Protein AF-A0A4P7UBD2-F1 (afdb_monomer_lite)

Foldseek 3Di:
DPAEDEDEPVDAAAEWEADDDDPDQDTAEQAAPYEYHYEFQHEYAWADDDPHFHEYEFLYEYEFAYDLVGFYEYYHQLDPPGTHNPVVPPNDPQAACRHAAYEFEANGEYEGHLYEFERHCENYEYDLNGEYEHAHEQARYVARYEYQFAYHQAQYHQVDLQFAPPQGDGHHYAHFRYDYFPYNNRDFDDQDPFDDADDAFPPLDAFQEEEEAAEAAPDPPAQDPVPDGGDAPHQCGHRYDLSVLLQVLLVVLLCVLVVPGGYDYGYQRFHSHHDCRVPVVAHPVNLSVRLSSLQNNVLNNLVVSCVSHVNHAYEYEYAQSNLQSVQLNQVVDDLVSLVRYLAYERELYLLAAAQALAQEAQFQVHGDDPLQNRAHFSCVVNVHPRRDHRDPSHRPRYYYYAHRLCCGGRNDGRRHVVRSPDHDSNRSSSSSSSNSVSSSVSGD

pLDDT: mean 90.24, std 11.8, range [39.91, 98.94]

Secondary structure (DSSP, 8-state):
--S-EEE-TTS--EEE---TT-SS--SEEE-TT-EEEE-TT-EEEE-EETTEE-EEEESSEEEEE-BTTB-EEEEETT-TTSSS--STT---PPPTTSB-EEEE-TT-EEEEEEEEEESBSEEEEE-TT-EEEEEEEEES-SEEEEESS-EE-TTEE-SSTT-BTTTSSBS-EESTTEE-PSPTT--PPPPPPPPPPPPPPS--S--SEEEEEEPPTTPSS-SPSTT-PPP--STTTT--HHHHHHHHHHHHHHHHH-TT--EEEEE-----PPPTTTSTTS-HHHHHHHHHHHHHHHHHHHHHHHHH-TT-EEEEEEETHHHHHHHHHHHTS-HHHHHTEEEEEEET-TTPPSS-SSEEEEETTEE--TTTSSSPPHHHHTT-TT--PPPHHHHTTEEEE--TTBTTTS--TT-BGGGTS---HHHHHHHHHHHHHHHHHH--

InterPro domains:
  IPR000675 Cutinase/acetylxylan esterase [PF01083] (286-434)
  IPR000675 Cutinase/acetylxylan esterase [SM01110] (204-443)
  IPR029058 Alpha/Beta hydrolase fold [G3DSA:3.40.50.1820] (205-439)
  IPR029058 Alpha/Beta hydrolase fold [SSF53474] (199-425)

Structure (mmCIF, N/CA/C/O backbone):
data_AF-A0A4P7UBD2-F1
#
_entry.id   AF-A0A4P7UBD2-F1
#
loop_
_atom_site.group_PDB
_atom_site.id
_atom_site.type_symbol
_atom_site.label_atom_id
_atom_site.label_alt_id
_atom_site.label_comp_id
_atom_site.label_asym_id
_atom_site.label_entity_id
_atom_site.label_seq_id
_atom_site.pdbx_PDB_ins_code
_atom_site.Cartn_x
_atom_site.Cartn_y
_atom_site.Cartn_z
_atom_site.occupancy
_atom_site.B_iso_or_equiv
_atom_site.auth_seq_id
_atom_site.auth_comp_id
_atom_site.auth_asym_id
_atom_site.auth_atom_id
_atom_site.pdbx_PDB_model_num
ATOM 1 N N . MET A 1 1 ? 13.430 11.621 -31.532 1.00 70.88 1 MET A N 1
ATOM 2 C CA . MET A 1 1 ? 12.500 11.214 -32.616 1.00 70.88 1 MET A CA 1
ATOM 3 C C . MET A 1 1 ? 11.562 12.374 -32.947 1.00 70.88 1 MET A C 1
ATOM 5 O O . MET A 1 1 ? 11.381 13.217 -32.081 1.00 70.88 1 MET A O 1
ATOM 9 N N . VAL A 1 2 ? 10.990 12.459 -34.157 1.00 77.62 2 VAL A N 1
ATOM 10 C CA . VAL A 1 2 ? 10.007 13.515 -34.535 1.00 77.62 2 VAL A CA 1
ATOM 11 C C . VAL A 1 2 ? 8.617 12.968 -34.880 1.00 77.62 2 VAL A C 1
ATOM 13 O O . VAL A 1 2 ? 7.686 13.747 -35.079 1.00 77.62 2 VAL A O 1
ATOM 16 N N . GLU A 1 3 ? 8.468 11.646 -34.907 1.00 85.31 3 GLU A N 1
ATOM 17 C CA . GLU A 1 3 ? 7.249 10.896 -35.218 1.00 85.31 3 GLU A CA 1
ATOM 18 C C . GLU A 1 3 ? 7.234 9.572 -34.436 1.00 85.31 3 GLU A C 1
ATOM 20 O O . GLU A 1 3 ? 8.195 9.271 -33.722 1.00 85.31 3 GLU A O 1
ATOM 25 N N . ASP A 1 4 ? 6.147 8.809 -34.553 1.00 88.88 4 ASP A N 1
ATOM 26 C CA . ASP A 1 4 ? 6.016 7.494 -33.922 1.00 88.88 4 ASP A CA 1
ATOM 27 C C . ASP A 1 4 ? 6.866 6.456 -34.648 1.00 88.88 4 ASP A C 1
ATOM 29 O O . ASP A 1 4 ? 6.768 6.320 -35.868 1.00 88.88 4 ASP A O 1
ATOM 33 N N . TRP A 1 5 ? 7.678 5.697 -33.912 1.00 89.62 5 TRP A N 1
ATOM 34 C CA . TRP A 1 5 ? 8.510 4.639 -34.486 1.00 89.62 5 TRP A CA 1
ATOM 35 C C . TRP A 1 5 ? 8.072 3.263 -33.994 1.00 89.62 5 TRP A C 1
ATOM 37 O O . TRP A 1 5 ? 7.722 3.074 -32.829 1.00 89.62 5 TRP A O 1
ATOM 47 N N . ARG A 1 6 ? 8.159 2.277 -34.887 1.00 89.06 6 ARG A N 1
ATOM 48 C CA . ARG A 1 6 ? 8.101 0.855 -34.553 1.00 89.06 6 ARG A CA 1
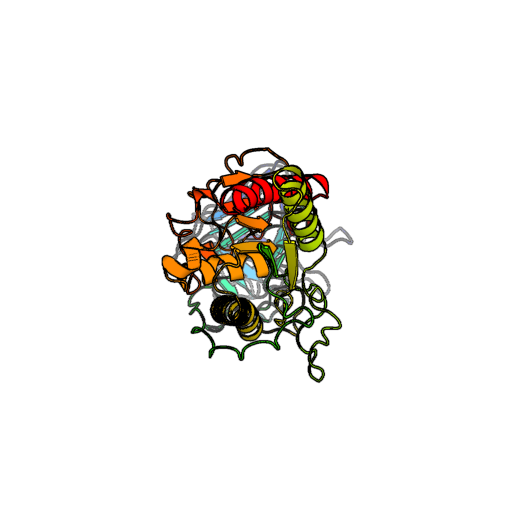ATOM 49 C C . ARG A 1 6 ? 9.366 0.184 -35.066 1.00 89.06 6 ARG A C 1
ATOM 51 O O . ARG A 1 6 ? 9.709 0.347 -36.233 1.00 89.06 6 ARG A O 1
ATOM 58 N N . ILE A 1 7 ? 10.033 -0.562 -34.199 1.00 86.06 7 ILE A N 1
ATOM 59 C CA . ILE A 1 7 ? 11.211 -1.355 -34.523 1.00 86.06 7 ILE A CA 1
ATOM 60 C C . ILE A 1 7 ? 10.803 -2.825 -34.473 1.00 86.06 7 ILE A C 1
ATOM 62 O O . ILE A 1 7 ? 10.396 -3.325 -33.425 1.00 86.06 7 ILE A O 1
ATOM 66 N N . SER A 1 8 ? 10.893 -3.491 -35.619 1.00 81.81 8 SER A N 1
ATOM 67 C CA . SER A 1 8 ? 10.555 -4.903 -35.801 1.00 81.81 8 SER A CA 1
ATOM 68 C C . SER A 1 8 ? 11.815 -5.758 -35.929 1.00 81.81 8 SER A C 1
ATOM 70 O O . SER A 1 8 ? 12.790 -5.331 -36.545 1.00 81.81 8 SER A O 1
ATOM 72 N N . ALA A 1 9 ? 11.782 -6.988 -35.410 1.00 66.75 9 ALA A N 1
ATOM 73 C CA . ALA A 1 9 ? 12.929 -7.905 -35.405 1.00 66.75 9 ALA A CA 1
ATOM 74 C C . ALA A 1 9 ? 13.314 -8.496 -36.778 1.00 66.75 9 ALA A C 1
ATOM 76 O O . ALA A 1 9 ? 14.280 -9.247 -36.869 1.00 66.75 9 ALA A O 1
ATOM 77 N N . GLU A 1 10 ? 12.623 -8.133 -37.865 1.00 62.06 10 GLU A N 1
ATOM 78 C CA . GLU A 1 10 ? 13.028 -8.490 -39.238 1.00 62.06 10 GLU A CA 1
ATOM 79 C C . GLU A 1 10 ? 14.275 -7.713 -39.737 1.00 62.06 10 GLU A C 1
ATOM 81 O O . GLU A 1 10 ? 14.634 -7.797 -40.910 1.00 62.06 10 GLU A O 1
ATOM 86 N N . GLY A 1 11 ? 14.962 -6.966 -38.860 1.00 51.97 11 GLY A N 1
ATOM 87 C CA . GLY A 1 11 ? 16.181 -6.200 -39.150 1.00 51.97 11 GLY A CA 1
ATOM 88 C C . GLY A 1 11 ? 17.302 -6.403 -38.111 1.00 51.97 11 GLY A C 1
ATOM 89 O O . GLY A 1 11 ? 17.063 -6.986 -37.054 1.00 51.97 11 GLY A O 1
ATOM 90 N N . PRO A 1 12 ? 18.543 -5.954 -38.404 1.00 55.16 12 PRO A N 1
ATOM 91 C CA . PRO A 1 12 ? 19.704 -6.149 -37.529 1.00 55.16 12 PRO A CA 1
ATOM 92 C C . PRO A 1 12 ? 19.535 -5.450 -36.171 1.00 55.16 12 PRO A C 1
ATOM 94 O O . PRO A 1 12 ? 18.762 -4.506 -36.040 1.00 55.16 12 PRO A O 1
ATOM 97 N N . THR A 1 13 ? 20.308 -5.884 -35.167 1.00 63.28 13 THR A N 1
ATOM 98 C CA . THR A 1 13 ? 20.490 -5.174 -33.887 1.00 63.28 13 THR A CA 1
ATOM 99 C C . THR A 1 13 ? 20.685 -3.673 -34.109 1.00 63.28 13 THR A C 1
ATOM 101 O O . THR A 1 13 ? 21.513 -3.276 -34.931 1.00 63.28 13 THR A O 1
ATOM 104 N N . TYR A 1 14 ? 19.953 -2.839 -33.364 1.00 66.50 14 TYR A N 1
ATOM 105 C CA . TYR A 1 14 ? 20.025 -1.388 -33.516 1.00 66.50 14 TYR A CA 1
ATOM 106 C C . TYR A 1 14 ? 20.988 -0.787 -32.496 1.00 66.50 14 TYR A C 1
ATOM 108 O O . TYR A 1 14 ? 20.874 -0.993 -31.285 1.00 66.50 14 TYR A O 1
ATOM 116 N N . THR A 1 15 ? 21.921 0.011 -33.003 1.00 59.38 15 THR A N 1
ATOM 117 C CA . THR A 1 15 ? 22.883 0.752 -32.190 1.00 59.38 15 THR A CA 1
ATOM 118 C C . THR A 1 15 ? 22.393 2.174 -31.973 1.00 59.38 15 THR A C 1
ATOM 120 O O . THR A 1 15 ? 22.182 2.920 -32.929 1.00 59.38 15 THR A O 1
ATOM 123 N N . VAL A 1 16 ? 22.264 2.572 -30.712 1.00 62.22 16 VAL A N 1
ATOM 124 C CA . VAL A 1 16 ? 21.979 3.941 -30.289 1.00 62.22 16 VAL A CA 1
ATOM 125 C C . VAL A 1 16 ? 23.289 4.584 -29.827 1.00 62.22 16 VAL A C 1
ATOM 127 O O . VAL A 1 16 ? 23.832 4.271 -28.765 1.00 62.22 16 VAL A O 1
ATOM 130 N N . GLY A 1 17 ? 23.828 5.473 -30.660 1.00 57.41 17 GLY A N 1
ATOM 131 C CA . GLY A 1 17 ? 25.033 6.250 -30.364 1.00 57.41 17 GLY A CA 1
ATOM 132 C C . GLY A 1 17 ? 24.727 7.653 -29.834 1.00 57.41 17 GLY A C 1
ATOM 133 O O . GLY A 1 17 ? 23.617 8.155 -29.983 1.00 57.41 17 GLY A O 1
ATOM 134 N N . ILE A 1 18 ? 25.744 8.301 -29.262 1.00 53.38 18 ILE A N 1
ATOM 135 C CA . ILE A 1 18 ? 25.716 9.730 -28.918 1.00 53.38 18 ILE A CA 1
ATOM 136 C C . ILE A 1 18 ? 26.025 10.517 -30.194 1.00 53.38 18 ILE A C 1
ATOM 138 O O . ILE A 1 18 ? 27.118 10.383 -30.748 1.00 53.38 18 ILE A O 1
ATOM 142 N N . THR A 1 19 ? 25.099 11.352 -30.668 1.00 46.59 19 THR A N 1
ATOM 143 C CA . THR A 1 19 ? 25.406 12.318 -31.731 1.00 46.59 19 THR A CA 1
ATOM 144 C C . THR A 1 19 ? 26.042 13.547 -31.095 1.00 46.59 19 THR A C 1
ATOM 146 O O . THR A 1 19 ? 25.387 14.305 -30.387 1.00 46.59 19 THR A O 1
ATOM 149 N N . THR A 1 20 ? 27.342 13.739 -31.299 1.00 43.19 20 THR A N 1
ATOM 150 C CA . THR A 1 20 ? 28.089 14.855 -30.711 1.00 43.19 20 THR A CA 1
ATOM 151 C C . THR A 1 20 ? 27.650 16.200 -31.297 1.00 43.19 20 THR A C 1
ATOM 153 O O . THR A 1 20 ? 28.025 16.510 -32.428 1.00 43.19 20 THR A O 1
ATOM 156 N N . SER A 1 21 ? 26.946 17.025 -30.515 1.00 41.38 21 SER A N 1
ATOM 157 C CA . SER A 1 21 ? 27.066 18.499 -30.592 1.00 41.38 21 SER A CA 1
ATOM 158 C C . SER A 1 21 ? 26.445 19.295 -29.427 1.00 41.38 21 SER A C 1
ATOM 160 O O . SER A 1 21 ? 26.642 20.508 -29.390 1.00 41.38 21 SER A O 1
ATOM 162 N N . GLY A 1 22 ? 25.765 18.679 -28.452 1.00 39.91 22 GLY A N 1
ATOM 163 C CA . GLY A 1 22 ? 25.200 19.378 -27.289 1.00 39.91 22 GLY A CA 1
ATOM 164 C C . GLY A 1 22 ? 25.892 19.020 -25.972 1.00 39.91 22 GLY A C 1
ATOM 165 O O . GLY A 1 22 ? 26.192 17.862 -25.712 1.00 39.91 22 GLY A O 1
ATOM 166 N N . SER A 1 23 ? 26.134 20.000 -25.101 1.00 42.34 23 SER A N 1
ATOM 167 C CA . SER A 1 23 ? 26.659 19.813 -23.736 1.00 42.34 23 SER A CA 1
ATOM 168 C C . SER A 1 23 ? 25.603 19.300 -22.732 1.00 42.34 23 SER A C 1
ATOM 170 O O . SER A 1 23 ? 25.671 19.617 -21.547 1.00 42.34 23 SER A O 1
ATOM 172 N N . GLY A 1 24 ? 24.627 18.519 -23.206 1.00 44.78 24 GLY A N 1
ATOM 173 C CA . GLY A 1 24 ? 23.628 17.778 -22.428 1.00 44.78 24 GLY A CA 1
ATOM 174 C C . GLY A 1 24 ? 23.606 16.317 -22.896 1.00 44.78 24 GLY A C 1
ATOM 175 O O . GLY A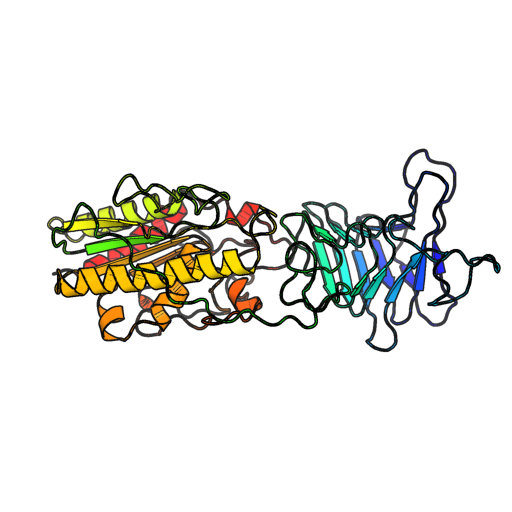 1 24 ? 24.003 16.031 -24.018 1.00 44.78 24 GLY A O 1
ATOM 176 N N . GLY A 1 25 ? 23.253 15.368 -22.030 1.00 51.00 25 GLY A N 1
ATOM 177 C CA . GLY A 1 25 ? 23.281 13.922 -22.309 1.00 51.00 25 GLY A CA 1
ATOM 178 C C . GLY A 1 25 ? 22.373 13.456 -23.454 1.00 51.00 25 GLY A C 1
ATOM 179 O O . GLY A 1 25 ? 21.286 12.955 -23.197 1.00 51.00 25 GLY A O 1
ATOM 180 N N . ASP A 1 26 ? 22.814 13.587 -24.705 1.00 57.88 26 ASP A N 1
ATOM 181 C CA . ASP A 1 26 ? 21.996 13.257 -25.878 1.00 57.88 26 ASP A CA 1
ATOM 182 C C . ASP A 1 26 ? 22.148 11.778 -26.295 1.00 57.88 26 ASP A C 1
ATOM 184 O O . ASP A 1 26 ? 23.053 11.401 -27.046 1.00 57.88 26 ASP A O 1
ATOM 188 N N . GLY A 1 27 ? 21.243 10.936 -25.778 1.00 71.56 27 GLY A N 1
ATOM 189 C CA . GLY A 1 27 ? 20.924 9.594 -26.286 1.00 71.56 27 GLY A CA 1
ATOM 190 C C . GLY A 1 27 ? 19.666 9.578 -27.178 1.00 71.56 27 GLY A C 1
ATOM 191 O O . GLY A 1 27 ? 19.399 10.527 -27.914 1.00 71.56 27 GLY A O 1
ATOM 192 N N . LEU A 1 28 ? 18.863 8.507 -27.137 1.00 85.94 28 LEU A N 1
ATOM 193 C CA . LEU A 1 28 ? 17.586 8.431 -27.872 1.00 85.94 28 LEU A CA 1
ATOM 194 C C . LEU A 1 28 ? 16.469 9.082 -27.045 1.00 85.94 28 LEU A C 1
ATOM 196 O O . LEU A 1 28 ? 16.347 8.807 -25.858 1.00 85.94 28 LEU A O 1
ATOM 200 N N . SER A 1 29 ? 15.632 9.917 -27.665 1.00 89.56 29 SER A N 1
ATOM 201 C CA . SER A 1 29 ? 14.477 10.537 -26.999 1.00 89.56 29 SER A CA 1
ATOM 202 C C . SER A 1 29 ? 13.160 10.217 -27.707 1.00 89.56 29 SER A C 1
ATOM 204 O O . SER A 1 29 ? 13.071 10.346 -28.940 1.00 89.56 29 SER A O 1
ATOM 206 N N . VAL A 1 30 ? 12.153 9.844 -26.910 1.00 93.44 30 VAL A N 1
ATOM 207 C CA . VAL A 1 30 ? 10.734 9.709 -27.266 1.00 93.44 30 VAL A CA 1
ATOM 208 C C . VAL A 1 30 ? 10.003 10.943 -26.721 1.00 93.44 30 VAL A C 1
ATOM 210 O O . VAL A 1 30 ? 9.690 10.976 -25.530 1.00 93.44 30 VAL A O 1
ATOM 213 N N . PRO A 1 31 ? 9.750 11.980 -27.542 1.00 93.44 31 PRO A N 1
ATOM 214 C CA . PRO A 1 31 ? 9.119 13.207 -27.065 1.00 93.44 31 PRO A CA 1
ATOM 215 C C . PRO A 1 31 ? 7.667 12.998 -26.633 1.00 93.44 31 PRO A C 1
ATOM 217 O O . PRO A 1 31 ? 7.018 12.031 -27.033 1.00 93.44 31 PRO A O 1
ATOM 220 N N . SER A 1 32 ? 7.131 13.964 -25.885 1.00 94.44 32 SER A N 1
ATOM 221 C CA . SER A 1 32 ? 5.714 13.977 -25.512 1.00 94.44 32 SER A CA 1
ATOM 222 C C . SER A 1 32 ? 4.801 13.896 -26.743 1.00 94.44 32 SER A C 1
ATOM 224 O O . SER A 1 32 ? 5.085 14.480 -27.793 1.00 94.44 32 SER A O 1
ATOM 226 N N . GLY A 1 33 ? 3.719 13.123 -26.624 1.00 94.12 33 GLY A N 1
ATOM 227 C CA . GLY A 1 33 ? 2.786 12.844 -27.718 1.00 94.12 33 GLY A CA 1
ATOM 228 C C . GLY A 1 33 ? 3.316 11.892 -28.797 1.00 94.12 33 GLY A C 1
ATOM 229 O O . GLY A 1 33 ? 2.634 11.702 -29.802 1.00 94.12 33 GLY A O 1
ATOM 230 N N . ARG A 1 34 ? 4.511 11.307 -28.619 1.00 96.56 34 ARG A N 1
ATOM 231 C CA . ARG A 1 34 ? 5.091 10.296 -29.517 1.00 96.56 34 ARG A CA 1
ATOM 232 C C . ARG A 1 34 ? 5.210 8.937 -28.846 1.00 96.56 34 ARG A C 1
ATOM 234 O O . ARG A 1 34 ? 5.222 8.834 -27.621 1.00 96.56 34 ARG A O 1
ATOM 241 N N . SER A 1 35 ? 5.346 7.900 -29.665 1.00 96.12 35 SER A N 1
ATOM 242 C CA . SER A 1 35 ? 5.538 6.525 -29.222 1.00 96.12 35 SER A CA 1
ATOM 243 C C . SER A 1 35 ? 6.715 5.827 -29.906 1.00 96.12 35 SER A C 1
ATOM 245 O O . SER A 1 35 ? 6.984 6.028 -31.091 1.00 96.12 35 SER A O 1
ATOM 247 N N . LEU A 1 36 ? 7.412 4.985 -29.143 1.00 96.06 36 LEU A N 1
ATOM 248 C CA . LEU A 1 36 ? 8.398 4.024 -29.628 1.00 96.06 36 LEU A CA 1
ATOM 249 C C . LEU A 1 36 ? 7.921 2.616 -29.272 1.00 96.06 36 LEU A C 1
ATOM 251 O O . LEU A 1 36 ? 7.758 2.296 -28.096 1.00 96.06 36 LEU A O 1
ATOM 255 N N . LYS A 1 37 ? 7.701 1.778 -30.285 1.00 95.81 37 LYS A N 1
ATOM 256 C CA . LYS A 1 37 ? 7.288 0.380 -30.121 1.00 95.81 37 LYS A CA 1
ATOM 257 C C . LYS A 1 37 ? 8.413 -0.560 -30.528 1.00 95.81 37 LYS A C 1
ATOM 259 O O . LYS A 1 37 ? 8.933 -0.424 -31.632 1.00 95.81 37 LYS A O 1
ATOM 264 N N . LEU A 1 38 ? 8.767 -1.504 -29.666 1.00 93.88 38 LEU A N 1
ATOM 265 C CA . LEU A 1 38 ? 9.781 -2.523 -29.919 1.00 93.88 38 LEU A CA 1
ATOM 266 C C . LEU A 1 38 ? 9.110 -3.896 -29.913 1.00 93.88 38 LEU A C 1
ATOM 268 O O . LEU A 1 38 ? 8.487 -4.280 -28.920 1.00 93.88 38 LEU A O 1
ATOM 272 N N . ASP A 1 39 ? 9.227 -4.607 -31.030 1.00 91.56 39 ASP A N 1
ATOM 273 C CA . ASP A 1 39 ? 8.724 -5.972 -31.155 1.00 91.56 39 ASP A CA 1
ATOM 274 C C . ASP A 1 39 ? 9.672 -6.977 -30.480 1.00 91.56 39 ASP A C 1
ATOM 276 O O . ASP A 1 39 ? 10.841 -6.684 -30.223 1.00 91.56 39 ASP A O 1
ATOM 280 N N . GLN A 1 40 ? 9.172 -8.185 -30.218 1.00 91.88 40 GLN A N 1
ATOM 281 C CA . GLN A 1 40 ? 9.944 -9.271 -29.613 1.00 91.88 40 GLN A CA 1
ATOM 282 C C . GLN A 1 40 ? 11.288 -9.523 -30.313 1.00 91.88 40 GLN A C 1
ATOM 284 O O . GLN A 1 40 ? 11.375 -9.472 -31.539 1.00 91.88 40 GLN A O 1
ATOM 289 N N . GLY A 1 41 ? 12.333 -9.817 -29.539 1.00 90.06 41 GLY A N 1
ATOM 290 C CA . GLY A 1 41 ? 13.688 -10.084 -30.032 1.00 90.06 41 GLY A CA 1
ATOM 291 C C . GLY A 1 41 ? 14.500 -8.847 -30.432 1.00 90.06 41 GLY A C 1
ATOM 292 O O . GLY A 1 41 ? 15.659 -8.985 -30.825 1.00 90.06 41 GLY A O 1
ATOM 293 N N . VAL A 1 42 ? 13.936 -7.637 -30.341 1.00 92.38 42 VAL A N 1
ATOM 294 C CA . VAL A 1 42 ? 14.687 -6.402 -30.602 1.00 92.38 42 VAL A CA 1
ATOM 295 C C . VAL A 1 42 ? 15.775 -6.197 -29.546 1.00 92.38 42 VAL A C 1
ATOM 297 O O . VAL A 1 42 ? 15.525 -6.261 -28.345 1.00 92.38 42 VAL A O 1
ATOM 300 N N . VAL A 1 43 ? 16.984 -5.873 -30.009 1.00 92.12 43 VAL A N 1
ATOM 301 C CA . VAL A 1 43 ? 18.123 -5.503 -29.159 1.00 92.12 43 VAL A CA 1
ATOM 302 C C . VAL A 1 43 ? 18.514 -4.056 -29.453 1.00 92.12 43 VAL A C 1
ATOM 304 O O . VAL A 1 43 ? 18.864 -3.732 -30.593 1.00 92.12 43 VAL A O 1
ATOM 307 N N . LEU A 1 44 ? 18.471 -3.200 -28.427 1.00 91.44 44 LEU A N 1
ATOM 308 C CA . LEU A 1 44 ? 18.961 -1.821 -28.461 1.00 91.44 44 LEU A CA 1
ATOM 309 C C . LEU A 1 44 ? 20.257 -1.706 -27.655 1.00 91.44 44 LEU A C 1
ATOM 311 O O . LEU A 1 44 ? 20.268 -1.933 -26.442 1.00 91.44 44 LEU A O 1
ATOM 315 N N . LYS A 1 45 ? 21.346 -1.329 -28.333 1.00 88.56 45 LYS A N 1
ATOM 316 C CA . LYS A 1 45 ? 22.675 -1.183 -27.721 1.00 88.56 45 LYS A CA 1
ATOM 317 C C . LYS A 1 45 ? 23.089 0.278 -27.595 1.00 88.56 45 LYS A C 1
ATOM 319 O O . LYS A 1 45 ? 23.088 0.996 -28.590 1.00 88.56 45 LYS A O 1
ATOM 324 N N . PHE A 1 46 ? 23.496 0.701 -26.401 1.00 87.00 46 PHE A N 1
ATOM 325 C CA . PHE A 1 46 ? 23.849 2.086 -26.078 1.00 87.00 46 PHE A CA 1
ATOM 326 C C . PHE A 1 46 ? 25.359 2.263 -25.893 1.00 87.00 46 PHE A C 1
ATOM 328 O O . PHE A 1 46 ? 26.012 1.504 -25.175 1.00 87.00 46 PHE A O 1
ATOM 335 N N . HIS A 1 47 ? 25.923 3.282 -26.540 1.00 78.44 47 HIS A N 1
ATOM 336 C CA . HIS A 1 47 ? 27.355 3.575 -26.468 1.00 78.44 47 HIS A CA 1
ATOM 337 C C . HIS A 1 47 ? 27.724 4.434 -25.243 1.00 78.44 47 HIS A C 1
ATOM 339 O O . HIS A 1 47 ? 27.010 5.373 -24.883 1.00 78.44 47 HIS A O 1
ATOM 345 N N . ARG A 1 48 ? 28.902 4.191 -24.655 1.00 71.06 48 ARG A N 1
ATOM 346 C CA . ARG A 1 48 ? 29.503 5.038 -23.608 1.00 71.06 48 ARG A CA 1
ATOM 347 C C . ARG A 1 48 ? 30.556 5.971 -24.197 1.00 71.06 48 ARG A C 1
ATOM 349 O O . ARG A 1 48 ? 31.603 5.501 -24.626 1.00 71.06 48 ARG A O 1
ATOM 356 N N . ALA A 1 49 ? 30.348 7.290 -24.175 1.00 59.19 49 ALA A N 1
ATOM 357 C CA . ALA A 1 49 ? 31.388 8.236 -24.598 1.00 59.19 49 ALA A CA 1
ATOM 358 C C . ALA A 1 49 ? 32.029 8.928 -23.389 1.00 59.19 49 ALA A C 1
ATOM 360 O O . ALA A 1 49 ? 31.402 9.796 -22.801 1.00 59.19 49 ALA A O 1
ATOM 361 N N . TYR A 1 50 ? 33.281 8.575 -23.065 1.00 56.84 50 TYR A N 1
ATOM 362 C CA . TYR A 1 50 ? 34.212 9.213 -22.108 1.00 56.84 50 TYR A CA 1
ATOM 363 C C . TYR A 1 50 ? 33.637 9.664 -20.738 1.00 56.84 50 TYR A C 1
ATOM 365 O O . TYR A 1 50 ? 33.985 9.051 -19.734 1.00 56.84 50 TYR A O 1
ATOM 373 N N . ASN A 1 51 ? 32.765 10.682 -20.682 1.00 61.34 51 ASN A N 1
ATOM 374 C CA . ASN A 1 51 ? 32.118 11.231 -19.473 1.00 61.34 51 ASN A CA 1
ATOM 375 C C . ASN A 1 51 ? 30.583 11.384 -19.591 1.00 61.34 51 ASN A C 1
ATOM 377 O O . ASN A 1 51 ? 29.969 12.047 -18.759 1.00 61.34 51 ASN A O 1
ATOM 381 N N . ASN A 1 52 ? 29.963 10.831 -20.636 1.00 65.50 52 ASN A N 1
ATOM 382 C CA . ASN A 1 52 ? 28.536 10.960 -20.907 1.00 65.50 52 ASN A CA 1
ATOM 383 C C . ASN A 1 52 ? 27.913 9.587 -21.174 1.00 65.50 52 ASN A C 1
ATOM 385 O O . ASN A 1 52 ? 28.505 8.728 -21.841 1.00 65.50 52 ASN A O 1
ATOM 389 N N . TYR A 1 53 ? 26.715 9.390 -20.641 1.00 70.19 53 TYR A N 1
ATOM 390 C CA . TYR A 1 53 ? 25.975 8.149 -20.770 1.00 70.19 53 TYR A CA 1
ATOM 391 C C . TYR A 1 53 ? 24.885 8.326 -21.822 1.00 70.19 53 TYR A C 1
ATOM 393 O O . TYR A 1 53 ? 24.010 9.168 -21.651 1.00 70.19 53 TYR A O 1
ATOM 401 N N . ALA A 1 54 ? 24.899 7.519 -22.887 1.00 78.06 54 ALA A N 1
ATOM 402 C CA . ALA A 1 54 ? 23.716 7.419 -23.732 1.00 78.06 54 ALA A CA 1
ATOM 403 C C . ALA A 1 54 ? 22.589 6.778 -22.912 1.00 78.06 54 ALA A C 1
ATOM 405 O O . ALA A 1 54 ? 22.752 5.673 -22.389 1.00 78.06 54 ALA A O 1
ATOM 406 N N . ASN A 1 55 ? 21.464 7.470 -22.794 1.00 85.38 55 ASN A N 1
ATOM 407 C CA . ASN A 1 55 ? 20.237 6.975 -22.179 1.00 85.38 55 ASN A CA 1
ATOM 408 C C . ASN A 1 55 ? 19.086 6.978 -23.197 1.00 85.38 55 ASN A C 1
ATOM 410 O O . ASN A 1 55 ? 19.179 7.580 -24.269 1.00 85.38 55 ASN A O 1
ATOM 414 N N . LEU A 1 56 ? 17.988 6.308 -22.852 1.00 91.56 56 LEU A N 1
ATOM 415 C CA . LEU A 1 56 ? 16.706 6.471 -23.535 1.00 91.56 56 LEU A CA 1
ATOM 416 C C . LEU A 1 56 ? 15.816 7.380 -22.685 1.00 91.56 56 LEU A C 1
ATOM 418 O O . LEU A 1 56 ? 15.390 6.987 -21.604 1.00 91.56 56 LEU A O 1
ATOM 422 N N . HIS A 1 57 ? 15.565 8.598 -23.155 1.00 92.88 57 HIS A N 1
ATOM 423 C CA . HIS A 1 57 ? 14.705 9.572 -22.488 1.00 92.88 57 HIS A CA 1
ATOM 424 C C . HIS A 1 57 ? 13.265 9.472 -23.013 1.00 92.88 57 HIS A C 1
ATOM 426 O O . HIS A 1 57 ? 13.027 9.598 -24.213 1.00 92.88 57 HIS A O 1
ATOM 432 N N . ILE A 1 58 ? 12.298 9.229 -22.132 1.00 95.88 58 ILE A N 1
ATOM 433 C CA . ILE A 1 58 ? 10.918 8.880 -22.484 1.00 95.88 58 ILE A CA 1
ATOM 434 C C . ILE A 1 58 ? 9.983 9.933 -21.886 1.00 95.88 58 ILE A C 1
ATOM 436 O O . ILE A 1 58 ? 9.665 9.889 -20.704 1.00 95.88 58 ILE A O 1
ATOM 440 N N . GLN A 1 59 ? 9.564 10.896 -22.707 1.00 95.12 59 GLN A N 1
ATOM 441 C CA . GLN A 1 59 ? 8.548 11.911 -22.381 1.00 95.12 59 GLN A CA 1
ATOM 442 C C . GLN A 1 59 ? 7.182 11.579 -23.006 1.00 95.12 59 GLN A C 1
ATOM 444 O O . GLN A 1 59 ? 6.177 12.207 -22.682 1.00 95.12 59 GLN A O 1
ATOM 449 N N . GLY A 1 60 ? 7.168 10.654 -23.970 1.00 96.25 60 GLY A N 1
ATOM 450 C CA . GLY A 1 60 ? 5.979 10.049 -24.562 1.00 96.25 60 GLY A CA 1
ATOM 451 C C . GLY A 1 60 ? 5.797 8.610 -24.081 1.00 96.25 60 GLY A C 1
ATOM 452 O O . GLY A 1 60 ? 5.932 8.333 -22.895 1.00 96.25 60 GLY A O 1
ATOM 453 N N . SER A 1 61 ? 5.523 7.687 -25.002 1.00 97.50 61 SER A N 1
ATOM 454 C CA . SER A 1 61 ? 5.245 6.280 -24.687 1.00 97.50 61 SER A CA 1
ATOM 455 C C . SER A 1 61 ? 6.316 5.335 -25.242 1.00 97.50 61 SER A C 1
ATOM 457 O O . SER A 1 61 ? 6.592 5.330 -26.442 1.00 97.50 61 SER A O 1
ATOM 459 N N . LEU A 1 62 ? 6.903 4.501 -24.388 1.00 98.25 62 LEU A N 1
ATOM 460 C CA . LEU A 1 62 ? 7.713 3.350 -24.782 1.00 98.25 62 LEU A CA 1
ATOM 461 C C . LEU A 1 62 ? 6.908 2.068 -24.563 1.00 98.25 62 LEU A C 1
ATOM 463 O O . LEU A 1 62 ? 6.438 1.804 -23.461 1.00 98.25 62 LEU A O 1
ATOM 467 N N . VAL A 1 63 ? 6.794 1.238 -25.596 1.00 98.19 63 VAL A N 1
ATOM 468 C CA . VAL A 1 63 ? 6.186 -0.093 -25.496 1.00 98.19 63 VAL A CA 1
ATOM 469 C C . VAL A 1 63 ? 7.175 -1.119 -26.027 1.00 98.19 63 VAL A C 1
ATOM 471 O O . VAL A 1 63 ? 7.421 -1.173 -27.228 1.00 98.19 63 VAL A O 1
ATOM 474 N N . ALA A 1 64 ? 7.738 -1.933 -25.142 1.00 97.44 64 ALA A N 1
ATOM 475 C CA . ALA A 1 64 ? 8.604 -3.054 -25.479 1.00 97.44 64 ALA A CA 1
ATOM 476 C C . ALA A 1 64 ? 7.912 -4.349 -25.055 1.00 97.44 64 ALA A C 1
ATOM 478 O O . ALA A 1 64 ? 7.658 -4.557 -23.872 1.00 97.44 64 ALA A O 1
ATOM 479 N N . VAL A 1 65 ? 7.568 -5.201 -26.020 1.00 95.81 65 VAL A N 1
ATOM 480 C CA . VAL A 1 65 ? 6.873 -6.465 -25.744 1.00 95.81 65 VAL A CA 1
ATOM 481 C C . VAL A 1 65 ? 7.685 -7.603 -26.339 1.00 95.81 65 VAL A C 1
ATOM 483 O O . VAL A 1 65 ? 7.618 -7.872 -27.539 1.00 95.81 65 VAL A O 1
ATOM 486 N N . GLY A 1 66 ? 8.488 -8.222 -25.479 1.00 93.88 66 GLY A N 1
ATOM 487 C CA . GLY A 1 66 ? 9.260 -9.422 -25.755 1.00 93.88 66 GLY A CA 1
ATOM 488 C C . GLY A 1 66 ? 8.442 -10.707 -25.664 1.00 93.88 66 GLY A C 1
ATOM 489 O O . GLY A 1 66 ? 7.219 -10.691 -25.536 1.00 93.88 66 GLY A O 1
ATOM 490 N N . ALA A 1 67 ? 9.168 -11.818 -25.698 1.00 91.56 67 ALA A N 1
ATOM 491 C CA . ALA A 1 67 ? 8.704 -13.141 -25.305 1.00 91.56 67 ALA A CA 1
ATOM 492 C C . ALA A 1 67 ? 9.822 -13.857 -24.531 1.00 91.56 67 ALA A C 1
ATOM 494 O O . ALA A 1 67 ? 10.993 -13.522 -24.701 1.00 91.56 67 ALA A O 1
ATOM 495 N N . GLU A 1 68 ? 9.496 -14.882 -23.744 1.00 88.56 68 GLU A N 1
ATOM 496 C CA . GLU A 1 68 ? 10.470 -15.638 -22.933 1.00 88.56 68 GLU A CA 1
ATOM 497 C C . GLU A 1 68 ? 11.699 -16.122 -23.733 1.00 88.56 68 GLU A C 1
ATOM 499 O O . GLU A 1 68 ? 12.830 -16.066 -23.256 1.00 88.56 68 GLU A O 1
ATOM 504 N N . ASN A 1 69 ? 11.496 -16.555 -24.981 1.00 88.69 69 ASN A N 1
ATOM 505 C CA . ASN A 1 69 ? 12.552 -17.019 -25.887 1.00 88.69 69 ASN A CA 1
ATOM 506 C C . ASN A 1 69 ? 13.050 -15.951 -26.881 1.00 88.69 69 ASN A C 1
ATOM 508 O O . ASN A 1 69 ? 13.937 -16.233 -27.686 1.00 88.69 69 ASN A O 1
ATOM 512 N N . ALA A 1 70 ? 12.473 -14.752 -26.853 1.00 91.38 70 ALA A N 1
ATOM 513 C CA . ALA A 1 70 ? 12.836 -13.619 -27.698 1.00 91.38 70 ALA A CA 1
ATOM 514 C C . ALA A 1 70 ? 12.595 -12.303 -26.933 1.00 91.38 70 ALA A C 1
ATOM 516 O O . ALA A 1 70 ? 11.717 -11.515 -27.308 1.00 91.38 70 ALA A O 1
ATOM 517 N N . PRO A 1 71 ? 13.327 -12.062 -25.830 1.00 94.81 71 PRO A N 1
ATOM 518 C CA . PRO A 1 71 ? 13.121 -10.866 -25.029 1.00 94.81 71 PRO A CA 1
ATOM 519 C C . PRO A 1 71 ? 13.510 -9.611 -25.815 1.00 94.81 71 PRO A C 1
ATOM 521 O O . PRO A 1 71 ? 14.338 -9.665 -26.729 1.00 94.81 71 PRO A O 1
ATOM 524 N N . VAL A 1 72 ? 12.937 -8.466 -25.443 1.00 95.94 72 VAL A N 1
ATOM 525 C CA . VAL A 1 72 ? 13.505 -7.171 -25.848 1.00 95.94 72 VAL A CA 1
ATOM 526 C C . VAL A 1 72 ? 14.674 -6.862 -24.920 1.00 95.94 72 VAL A C 1
ATOM 528 O O . VAL A 1 72 ? 14.525 -6.939 -23.702 1.00 95.94 72 VAL A O 1
ATOM 531 N N . VAL A 1 73 ? 15.838 -6.510 -25.467 1.00 96.25 73 VAL A N 1
ATOM 532 C CA . VAL A 1 73 ? 17.053 -6.298 -24.665 1.00 96.25 73 VAL A CA 1
ATOM 533 C C . VAL A 1 73 ? 17.588 -4.879 -24.823 1.00 96.25 73 VAL A C 1
ATOM 535 O O . VAL A 1 73 ? 17.895 -4.437 -25.930 1.00 96.25 73 VAL A O 1
ATOM 538 N N . PHE A 1 74 ? 17.754 -4.187 -23.696 1.00 95.88 74 PHE A N 1
ATOM 539 C CA . PHE A 1 74 ? 18.452 -2.909 -23.586 1.00 95.88 74 PHE A CA 1
ATOM 540 C C . PHE A 1 74 ? 19.802 -3.133 -22.900 1.00 95.88 74 PHE A C 1
ATOM 542 O O . PHE A 1 74 ? 19.865 -3.545 -21.738 1.00 95.88 74 PHE A O 1
ATOM 549 N N . THR A 1 75 ? 20.891 -2.874 -23.621 1.00 93.62 75 THR A N 1
ATOM 550 C CA . THR A 1 75 ? 22.252 -3.146 -23.139 1.00 93.62 75 THR A CA 1
ATOM 551 C C . THR A 1 75 ? 23.265 -2.154 -23.717 1.00 93.62 75 THR A C 1
ATOM 553 O O . THR A 1 75 ? 22.911 -1.216 -24.427 1.00 93.62 75 THR A O 1
ATOM 556 N N . THR A 1 76 ? 24.546 -2.328 -23.416 1.00 89.25 76 THR A N 1
ATOM 557 C CA . THR A 1 76 ? 25.642 -1.517 -23.956 1.00 89.25 76 THR A CA 1
ATOM 558 C C . THR A 1 76 ? 26.178 -2.079 -25.278 1.00 89.25 76 THR A C 1
ATOM 560 O O . THR A 1 76 ? 26.042 -3.264 -25.572 1.00 89.25 76 THR A O 1
ATOM 563 N N . THR A 1 77 ? 26.848 -1.253 -26.084 1.00 87.19 77 THR A N 1
ATOM 564 C CA . THR A 1 77 ? 27.583 -1.716 -27.279 1.00 87.19 77 THR A CA 1
ATOM 565 C C . THR A 1 77 ? 28.746 -2.661 -26.969 1.00 87.19 77 THR A C 1
ATOM 567 O O . THR A 1 77 ? 29.262 -3.275 -27.892 1.00 87.19 77 THR A O 1
ATOM 570 N N . LEU A 1 78 ? 29.159 -2.761 -25.701 1.00 85.88 78 LEU A N 1
ATOM 571 C CA . LEU A 1 78 ? 30.197 -3.686 -25.227 1.00 85.88 78 LEU A CA 1
ATOM 572 C C . LEU A 1 78 ? 29.662 -5.098 -24.924 1.00 85.88 78 LEU A C 1
ATOM 574 O O . LEU A 1 78 ? 30.434 -5.996 -24.608 1.00 85.88 78 LEU A O 1
ATOM 578 N N . ASP A 1 79 ? 28.343 -5.287 -24.936 1.00 87.88 79 ASP A N 1
ATOM 579 C CA . ASP A 1 79 ? 27.726 -6.571 -24.625 1.00 87.88 79 ASP A CA 1
ATOM 580 C C . ASP A 1 79 ? 27.666 -7.450 -25.873 1.00 87.88 79 ASP A C 1
ATOM 582 O O . ASP A 1 79 ? 26.751 -7.332 -26.686 1.00 87.88 79 ASP A O 1
ATOM 586 N N . ASP A 1 80 ? 28.642 -8.340 -26.018 1.00 86.56 80 ASP A N 1
ATOM 587 C CA . ASP A 1 80 ? 28.733 -9.268 -27.149 1.00 86.56 80 ASP A CA 1
ATOM 588 C C . ASP A 1 80 ? 27.899 -10.551 -26.944 1.00 86.56 80 ASP A C 1
ATOM 590 O O . ASP A 1 80 ? 27.893 -11.429 -27.805 1.00 86.56 80 ASP A O 1
ATOM 594 N N . SER A 1 81 ? 27.170 -10.679 -25.825 1.00 87.06 81 SER A N 1
ATOM 595 C CA . SER A 1 81 ? 26.367 -11.877 -25.522 1.00 87.06 81 SER A CA 1
ATOM 596 C C . SER A 1 81 ? 25.015 -11.922 -26.245 1.00 87.06 81 SER A C 1
ATOM 598 O O . SER A 1 81 ? 24.423 -12.994 -26.384 1.00 87.06 81 SER A O 1
ATOM 600 N N . VAL A 1 82 ? 24.527 -10.774 -26.726 1.00 87.19 82 VAL A N 1
ATOM 601 C CA . VAL A 1 82 ? 23.216 -10.618 -27.373 1.00 87.19 82 VAL A CA 1
ATOM 602 C C . VAL A 1 82 ? 23.317 -9.748 -28.623 1.00 87.19 82 VAL A C 1
ATOM 604 O O . VAL A 1 82 ? 24.054 -8.766 -28.654 1.00 87.19 82 VAL A O 1
ATOM 607 N N . GLY A 1 83 ? 22.540 -10.057 -29.661 1.00 81.44 83 GLY A N 1
ATOM 608 C CA . GLY A 1 83 ? 22.565 -9.301 -30.917 1.00 81.44 83 GLY A CA 1
ATOM 609 C C . GLY A 1 83 ? 23.910 -9.372 -31.657 1.00 81.44 83 GLY A C 1
ATOM 610 O O . GLY A 1 83 ? 24.674 -10.318 -31.499 1.00 81.44 83 GLY A O 1
ATOM 611 N N . VAL A 1 84 ? 24.189 -8.375 -32.499 1.00 78.69 84 VAL A N 1
ATOM 612 C CA . VAL A 1 84 ? 25.436 -8.284 -33.282 1.00 78.69 84 VAL A CA 1
ATOM 613 C C . VAL A 1 84 ? 26.592 -7.765 -32.412 1.00 78.69 84 VAL A C 1
ATOM 615 O O . VAL A 1 84 ? 26.393 -6.825 -31.637 1.00 78.69 84 VAL A O 1
ATOM 618 N N . ASP A 1 85 ? 27.787 -8.348 -32.553 1.00 76.31 85 ASP A N 1
ATOM 619 C CA . ASP A 1 85 ? 29.044 -7.826 -31.986 1.00 76.31 85 ASP A CA 1
ATOM 620 C C . ASP A 1 85 ? 29.403 -6.493 -32.664 1.00 76.31 85 ASP A C 1
ATOM 622 O O . ASP A 1 85 ? 29.552 -6.407 -33.887 1.00 76.31 85 ASP A O 1
ATOM 626 N N . LEU A 1 86 ? 29.504 -5.443 -31.851 1.00 74.81 86 LEU A N 1
ATOM 627 C CA . LEU A 1 86 ? 29.844 -4.085 -32.277 1.00 74.81 86 LEU A CA 1
ATOM 628 C C . LEU A 1 86 ? 31.177 -3.607 -31.682 1.00 74.81 86 LEU A C 1
ATOM 630 O O . LEU A 1 86 ? 31.596 -2.485 -31.972 1.00 74.81 86 LEU A O 1
ATOM 634 N N . SER A 1 87 ? 31.834 -4.423 -30.850 1.00 65.88 87 SER A N 1
ATOM 635 C CA . SER A 1 87 ? 33.056 -4.073 -30.117 1.00 65.88 87 SER A CA 1
ATOM 636 C C . SER A 1 87 ? 34.315 -4.180 -30.989 1.00 65.88 87 SER A C 1
ATOM 638 O O . SER A 1 87 ? 35.387 -3.689 -30.623 1.00 65.88 87 SER A O 1
ATOM 640 N N . GLY A 1 88 ? 34.193 -4.774 -32.182 1.00 60.81 88 GLY A N 1
ATOM 641 C CA . GLY A 1 88 ? 35.250 -4.794 -33.192 1.00 60.81 88 GLY A CA 1
ATOM 642 C C . GLY A 1 88 ? 36.432 -5.700 -32.833 1.00 60.81 88 GLY A C 1
ATOM 643 O O . GLY A 1 88 ? 37.535 -5.472 -33.332 1.00 60.81 88 GLY A O 1
ATOM 644 N N . ASN A 1 89 ? 36.200 -6.744 -32.025 1.00 56.88 89 ASN A N 1
ATOM 645 C CA . ASN A 1 89 ? 37.184 -7.726 -31.535 1.00 56.88 89 ASN A CA 1
ATOM 646 C C . ASN A 1 89 ? 38.135 -7.244 -30.419 1.00 56.88 89 ASN A C 1
ATOM 648 O O . ASN A 1 89 ? 39.197 -7.840 -30.225 1.00 56.88 89 ASN A O 1
ATOM 65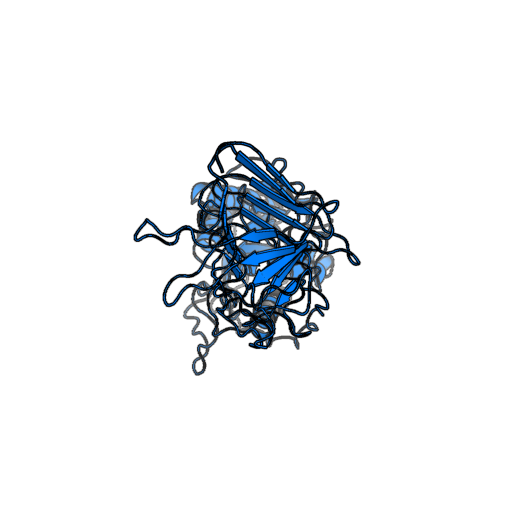2 N N . SER A 1 90 ? 37.787 -6.198 -29.664 1.00 58.62 90 SER A N 1
ATOM 653 C CA . SER A 1 90 ? 38.481 -5.864 -28.410 1.00 58.62 90 SER A CA 1
ATOM 654 C C . SER A 1 90 ? 37.551 -6.184 -27.239 1.00 58.62 90 SER A C 1
ATOM 656 O O . SER A 1 90 ? 36.751 -5.323 -26.871 1.00 58.62 90 SER A O 1
ATOM 658 N N . PRO A 1 91 ? 37.606 -7.405 -26.668 1.00 57.28 91 PRO A N 1
ATOM 659 C CA . PRO A 1 91 ? 36.609 -7.877 -25.713 1.00 57.28 91 PRO A CA 1
ATOM 660 C C . PRO A 1 91 ? 36.716 -7.085 -24.408 1.00 57.28 91 PRO A C 1
ATOM 662 O O . PRO A 1 91 ? 37.509 -7.403 -23.519 1.00 57.28 91 PRO A O 1
ATOM 665 N N . GLN A 1 92 ? 35.926 -6.023 -24.291 1.00 68.31 92 GLN A N 1
ATOM 666 C CA . GLN A 1 92 ? 35.674 -5.369 -23.018 1.00 68.31 92 GLN A CA 1
ATOM 667 C C . GLN A 1 92 ? 34.425 -6.000 -22.420 1.00 68.31 92 GLN A C 1
ATOM 669 O O . GLN A 1 92 ? 33.328 -5.801 -22.925 1.00 68.31 92 GLN A O 1
ATOM 674 N N . VAL A 1 93 ? 34.593 -6.754 -21.334 1.00 75.06 93 VAL A N 1
ATOM 675 C CA . VAL A 1 93 ? 33.453 -7.290 -20.583 1.00 75.06 93 VAL A CA 1
ATOM 676 C C . VAL A 1 93 ? 32.661 -6.109 -20.008 1.00 75.06 93 VAL A C 1
ATOM 678 O O . VAL A 1 93 ? 33.255 -5.283 -19.302 1.00 75.06 93 VAL A O 1
ATOM 681 N N . PRO A 1 94 ? 31.352 -5.991 -20.294 1.00 85.19 94 PRO A N 1
ATOM 682 C CA . PRO A 1 94 ? 30.560 -4.879 -19.797 1.00 85.19 94 PRO A CA 1
ATOM 683 C C . PRO A 1 94 ? 30.443 -4.954 -18.271 1.00 85.19 94 PRO A C 1
ATOM 685 O O . PRO A 1 94 ? 30.067 -5.974 -17.696 1.00 85.19 94 PRO A O 1
ATOM 688 N N . GLY A 1 95 ? 30.792 -3.852 -17.609 1.00 86.94 95 GLY A N 1
ATOM 689 C CA . GLY A 1 95 ? 30.525 -3.638 -16.188 1.00 86.94 95 GLY A CA 1
ATOM 690 C C . GLY A 1 95 ? 29.249 -2.818 -15.971 1.00 86.94 95 GLY A C 1
ATOM 691 O O . GLY A 1 95 ? 28.709 -2.258 -16.928 1.00 86.94 95 GLY A O 1
ATOM 692 N N . PRO A 1 96 ? 28.776 -2.686 -14.720 1.00 90.12 96 PRO A N 1
ATOM 693 C CA . PRO A 1 96 ? 27.712 -1.738 -14.392 1.00 90.12 96 PRO A CA 1
ATOM 694 C C . PRO A 1 96 ? 28.119 -0.304 -14.777 1.00 90.12 96 PRO A C 1
ATOM 696 O O . PRO A 1 96 ? 29.309 0.022 -14.820 1.00 90.12 96 PRO A O 1
ATOM 699 N N . SER A 1 97 ? 27.143 0.570 -15.050 1.00 89.56 97 SER A N 1
ATOM 700 C CA . SER A 1 97 ? 27.384 1.922 -15.595 1.00 89.56 97 SER A CA 1
ATOM 701 C C . SER A 1 97 ? 28.074 1.946 -16.972 1.00 89.56 97 SER A C 1
ATOM 703 O O . SER A 1 97 ? 28.806 2.881 -17.301 1.00 89.56 97 SER A O 1
ATOM 705 N N . ALA A 1 98 ? 27.845 0.941 -17.820 1.00 88.38 98 ALA A N 1
ATOM 706 C CA . ALA A 1 98 ? 28.305 0.947 -19.210 1.00 88.38 98 ALA A CA 1
ATOM 707 C C . ALA A 1 98 ? 27.402 1.768 -20.150 1.00 88.38 98 ALA A C 1
ATOM 709 O O . ALA A 1 98 ? 27.781 2.019 -21.290 1.00 88.38 98 ALA A O 1
ATOM 710 N N . TRP A 1 99 ? 26.229 2.210 -19.693 1.00 90.44 99 TRP A N 1
ATOM 711 C CA . TRP A 1 99 ? 25.346 3.164 -20.374 1.00 90.44 99 TRP A CA 1
ATOM 712 C C . TRP A 1 99 ? 24.370 3.792 -19.364 1.00 90.44 99 TRP A C 1
ATOM 714 O O . TRP A 1 99 ? 24.417 3.469 -18.177 1.00 90.44 99 TRP A O 1
ATOM 724 N N . GLY A 1 100 ? 23.525 4.726 -19.801 1.00 88.94 100 GLY A N 1
ATOM 725 C CA . GLY A 1 100 ? 22.744 5.577 -18.896 1.00 88.94 100 GLY A CA 1
ATOM 726 C C . GLY A 1 100 ? 21.504 4.921 -18.312 1.00 88.94 100 GLY A C 1
ATOM 727 O O . GLY A 1 100 ? 21.165 5.208 -17.168 1.00 88.94 100 GLY A O 1
ATOM 728 N N . GLY A 1 101 ? 20.870 4.024 -19.067 1.00 93.69 101 GLY A N 1
ATOM 729 C CA . GLY A 1 101 ? 19.597 3.419 -18.697 1.00 93.69 101 GLY A CA 1
ATOM 730 C C . GLY A 1 101 ? 18.379 4.006 -19.394 1.00 93.69 101 GLY A C 1
ATOM 731 O O . GLY A 1 101 ? 18.484 4.821 -20.321 1.00 93.69 101 GLY A O 1
ATOM 732 N N . LEU A 1 102 ? 17.209 3.587 -18.919 1.00 96.56 102 LEU A N 1
ATOM 733 C CA . LEU A 1 102 ? 15.914 4.113 -19.339 1.00 96.56 102 LEU A CA 1
ATOM 734 C C . LEU A 1 102 ? 15.459 5.193 -18.358 1.00 96.56 102 LEU A C 1
ATOM 736 O O . LEU A 1 102 ? 15.399 4.954 -17.157 1.00 96.56 102 LEU A O 1
ATOM 740 N N . TYR A 1 103 ? 15.116 6.371 -18.868 1.00 96.25 103 TYR A N 1
ATOM 741 C CA . TYR A 1 103 ? 14.628 7.489 -18.069 1.00 96.25 103 TYR A CA 1
ATOM 742 C C . TYR A 1 103 ? 13.215 7.856 -18.513 1.00 96.25 103 TYR A C 1
ATOM 744 O O . TYR A 1 103 ? 13.035 8.495 -19.550 1.00 96.25 103 TYR A O 1
ATOM 752 N N . VAL A 1 104 ? 12.217 7.469 -17.724 1.00 97.56 104 VAL A N 1
ATOM 753 C CA . VAL A 1 104 ? 10.820 7.876 -17.887 1.00 97.56 104 VAL A CA 1
ATOM 754 C C . VAL A 1 104 ? 10.631 9.216 -17.191 1.00 97.56 104 VAL A C 1
ATOM 756 O O . VAL A 1 104 ? 10.684 9.308 -15.966 1.00 97.56 104 VAL A O 1
ATOM 759 N N . ALA A 1 105 ? 10.477 10.263 -17.993 1.00 95.69 105 ALA A N 1
ATOM 760 C CA . ALA A 1 105 ? 10.267 11.621 -17.524 1.00 95.69 105 ALA A CA 1
ATOM 761 C C . ALA A 1 105 ? 8.818 11.837 -17.062 1.00 95.69 105 ALA A C 1
ATOM 763 O O . ALA A 1 105 ? 7.956 10.976 -17.232 1.00 95.69 105 ALA A O 1
ATOM 764 N N . ASP A 1 106 ? 8.544 13.016 -16.509 1.00 94.44 106 ASP A N 1
ATOM 765 C CA . ASP A 1 106 ? 7.192 13.418 -16.125 1.00 94.44 106 ASP A CA 1
ATOM 766 C C . ASP A 1 106 ? 6.229 13.367 -17.323 1.00 94.44 106 ASP A C 1
ATOM 768 O O . ASP A 1 106 ? 6.534 13.877 -18.405 1.00 94.44 106 ASP A O 1
ATOM 772 N N . GLY A 1 107 ? 5.076 12.713 -17.136 1.00 92.44 107 GLY A N 1
ATOM 773 C CA . GLY A 1 107 ? 4.094 12.447 -18.192 1.00 92.44 107 GLY A CA 1
ATOM 774 C C . GLY A 1 107 ? 4.498 11.351 -19.186 1.00 92.44 107 GLY A C 1
ATOM 775 O O . GLY A 1 107 ? 3.718 11.040 -20.085 1.00 92.44 107 GLY A O 1
ATOM 776 N N . GLY A 1 108 ? 5.695 10.776 -19.038 1.00 96.75 108 GLY A N 1
ATOM 777 C CA . GLY A 1 108 ? 6.167 9.643 -19.818 1.00 96.75 108 GLY A CA 1
ATOM 778 C C . GLY A 1 108 ? 5.639 8.312 -19.287 1.00 96.75 108 GLY A C 1
ATOM 779 O O . GLY A 1 108 ? 5.382 8.144 -18.092 1.00 96.75 108 GLY A O 1
ATOM 780 N N . GLU A 1 109 ? 5.519 7.342 -20.187 1.00 97.94 109 GLU A N 1
ATOM 781 C CA . GLU A 1 109 ? 5.003 6.009 -19.888 1.00 97.94 109 GLU A CA 1
ATOM 782 C C . GLU A 1 109 ? 5.886 4.930 -20.519 1.00 97.94 109 GLU A C 1
ATOM 784 O O . GLU A 1 109 ? 6.272 5.038 -21.686 1.00 97.94 109 GLU A O 1
ATOM 789 N N . ALA A 1 110 ? 6.186 3.867 -19.773 1.00 98.31 110 ALA A N 1
ATOM 790 C CA . ALA A 1 110 ? 6.905 2.703 -20.285 1.00 98.31 110 ALA A CA 1
ATOM 791 C C . ALA A 1 110 ? 6.177 1.396 -19.945 1.00 98.31 110 ALA A C 1
ATOM 793 O O . ALA A 1 110 ? 5.893 1.124 -18.786 1.00 98.31 110 ALA A O 1
ATOM 794 N N . VAL A 1 111 ? 5.910 0.564 -20.948 1.00 98.38 111 VAL A N 1
ATOM 795 C CA . VAL A 1 111 ? 5.392 -0.799 -20.767 1.00 98.38 111 VAL A CA 1
ATOM 796 C C . VAL A 1 111 ? 6.430 -1.765 -21.312 1.00 98.38 111 VAL A C 1
ATOM 798 O O . VAL A 1 111 ? 6.671 -1.790 -22.520 1.00 98.38 111 VAL A O 1
ATOM 801 N N . LEU A 1 112 ? 7.060 -2.526 -20.422 1.00 98.44 112 LEU A N 1
ATOM 802 C CA . LEU A 1 112 ? 8.203 -3.388 -20.705 1.00 98.44 112 LEU A CA 1
ATOM 803 C C . LEU A 1 112 ? 7.855 -4.825 -20.304 1.00 98.44 112 LEU A C 1
ATOM 805 O O . LEU A 1 112 ? 7.888 -5.186 -19.134 1.00 98.44 112 LEU A O 1
ATOM 809 N N . ARG A 1 113 ? 7.497 -5.665 -21.269 1.00 97.69 113 ARG A N 1
ATOM 810 C CA . ARG A 1 113 ? 7.137 -7.073 -21.034 1.00 97.69 113 ARG A CA 1
ATOM 811 C C . ARG A 1 113 ? 8.188 -7.976 -21.632 1.00 97.69 113 ARG A C 1
ATOM 813 O O . ARG A 1 113 ? 8.682 -7.669 -22.717 1.00 97.69 113 ARG A O 1
ATOM 820 N N . ASP A 1 114 ? 8.551 -9.037 -20.915 1.00 97.19 114 ASP A N 1
ATOM 821 C CA . ASP A 1 114 ? 9.653 -9.937 -21.271 1.00 97.19 114 ASP A CA 1
ATOM 822 C C . ASP A 1 114 ? 10.881 -9.143 -21.747 1.00 97.19 114 ASP A C 1
ATOM 824 O O . ASP A 1 114 ? 11.433 -9.350 -22.830 1.00 97.19 114 ASP A O 1
ATOM 828 N N . THR A 1 115 ? 11.235 -8.126 -20.958 1.00 98.25 115 THR A N 1
ATOM 829 C CA . THR A 1 115 ? 12.284 -7.160 -21.285 1.00 98.25 115 THR A CA 1
ATOM 830 C C . THR A 1 115 ? 13.469 -7.329 -20.343 1.00 98.25 115 THR A C 1
ATOM 832 O O . THR A 1 115 ? 13.300 -7.430 -19.129 1.00 98.25 115 THR A O 1
ATOM 835 N N . THR A 1 116 ? 14.681 -7.319 -20.895 1.00 98.06 116 THR A N 1
ATOM 836 C CA . THR A 1 116 ? 15.929 -7.338 -20.128 1.00 98.06 116 THR A CA 1
ATOM 837 C C . THR A 1 116 ? 16.628 -5.988 -20.213 1.00 98.06 116 THR A C 1
ATOM 839 O O . THR A 1 116 ? 16.927 -5.500 -21.303 1.00 98.06 116 THR A O 1
ATOM 842 N N . ILE A 1 117 ? 16.939 -5.406 -19.057 1.00 98.38 117 ILE A N 1
ATOM 843 C CA . ILE A 1 117 ? 17.794 -4.225 -18.924 1.00 98.38 117 ILE A CA 1
ATOM 844 C C . ILE A 1 117 ? 19.067 -4.653 -18.196 1.00 98.38 117 ILE A C 1
ATOM 846 O O . ILE A 1 117 ? 18.994 -5.185 -17.089 1.00 98.38 117 ILE A O 1
ATOM 850 N N . THR A 1 118 ? 20.241 -4.430 -18.788 1.00 97.12 118 THR A N 1
ATOM 851 C CA . THR A 1 118 ? 21.510 -4.829 -18.158 1.00 97.12 118 THR A CA 1
ATOM 852 C C . THR A 1 118 ? 22.630 -3.807 -18.343 1.00 97.12 118 THR A C 1
ATOM 854 O O . THR A 1 118 ? 22.630 -3.039 -19.303 1.00 97.12 118 THR A O 1
ATOM 857 N N . TYR A 1 119 ? 23.596 -3.793 -17.417 1.00 94.88 119 TYR A N 1
ATOM 858 C CA . TYR A 1 119 ? 24.820 -2.973 -17.457 1.00 94.88 119 TYR A CA 1
ATOM 859 C C . TYR A 1 119 ? 24.612 -1.448 -17.424 1.00 94.88 119 TYR A C 1
ATOM 861 O O . TYR A 1 119 ? 25.508 -0.681 -17.785 1.00 94.88 119 TYR A O 1
ATOM 869 N N . ALA A 1 120 ? 23.447 -0.977 -16.981 1.00 93.62 120 ALA A N 1
ATOM 870 C CA . ALA A 1 120 ? 23.142 0.448 -16.898 1.00 93.62 120 ALA A CA 1
ATOM 871 C C . ALA A 1 120 ? 23.739 1.100 -15.638 1.00 93.62 120 ALA A C 1
ATOM 873 O O . ALA A 1 120 ? 24.082 0.433 -14.656 1.00 93.62 120 ALA A O 1
ATOM 874 N N . ALA A 1 121 ? 23.845 2.428 -15.644 1.00 92.88 121 ALA A N 1
ATOM 875 C CA . ALA A 1 121 ? 24.059 3.209 -14.429 1.00 92.88 121 ALA A CA 1
ATOM 876 C C . ALA A 1 121 ? 22.802 3.163 -13.549 1.00 92.88 121 ALA A C 1
ATOM 878 O O . ALA A 1 121 ? 22.869 2.871 -12.360 1.00 92.88 121 ALA A O 1
ATOM 879 N N . THR A 1 122 ? 21.632 3.373 -14.145 1.00 95.44 122 THR A N 1
ATOM 880 C CA . THR A 1 122 ? 20.334 3.086 -13.529 1.00 95.44 122 THR A CA 1
ATOM 881 C C . THR A 1 122 ? 19.495 2.345 -14.550 1.00 95.44 122 THR A C 1
ATOM 883 O O . THR A 1 122 ? 19.238 2.911 -15.597 1.00 95.44 122 THR A O 1
ATOM 886 N N . GLY A 1 123 ? 19.102 1.095 -14.303 1.00 97.06 123 GLY A N 1
ATOM 887 C CA . GLY A 1 123 ? 18.362 0.295 -15.288 1.00 97.06 123 GLY A CA 1
ATOM 888 C C . GLY A 1 123 ? 17.103 1.009 -15.783 1.00 97.06 123 GLY A C 1
ATOM 889 O O . GLY A 1 123 ? 16.975 1.314 -16.972 1.00 97.06 123 GLY A O 1
ATOM 890 N N . LEU A 1 124 ? 16.220 1.340 -14.847 1.00 98.38 124 LEU A N 1
ATOM 891 C CA . LEU A 1 124 ? 15.004 2.104 -15.087 1.00 98.38 124 LEU A CA 1
ATOM 892 C C . LEU A 1 124 ? 14.883 3.220 -14.046 1.00 98.38 124 LEU A C 1
ATOM 894 O O . LEU A 1 124 ? 14.966 2.971 -12.849 1.00 98.38 124 LEU A O 1
ATOM 898 N N . HIS A 1 125 ? 14.685 4.449 -14.501 1.00 97.50 125 HIS A N 1
ATOM 899 C CA . HIS A 1 125 ? 14.342 5.591 -13.666 1.00 97.50 125 HIS A CA 1
ATOM 900 C C . HIS A 1 125 ? 12.953 6.102 -14.048 1.00 97.50 125 HIS A C 1
ATOM 902 O O . HIS A 1 125 ? 12.702 6.321 -15.234 1.00 97.50 125 HIS A O 1
ATOM 908 N N . THR A 1 126 ? 12.084 6.359 -13.073 1.00 97.12 126 THR A N 1
ATOM 909 C CA . THR A 1 126 ? 10.791 7.022 -13.295 1.00 97.12 126 THR A CA 1
ATOM 910 C C . THR A 1 126 ? 10.681 8.288 -12.451 1.00 97.12 126 THR A C 1
ATOM 912 O O . THR A 1 126 ? 10.871 8.266 -11.237 1.00 97.12 126 THR A O 1
ATOM 915 N N . SER A 1 127 ? 10.404 9.423 -13.095 1.00 95.50 127 SER A N 1
ATOM 916 C CA . SER A 1 127 ? 10.128 10.690 -12.406 1.00 95.50 127 SER A CA 1
ATOM 917 C C . SER A 1 127 ? 8.763 10.665 -11.708 1.00 95.50 127 SER A C 1
ATOM 919 O O . SER A 1 127 ? 7.961 9.766 -11.945 1.00 95.50 127 SER A O 1
ATOM 921 N N . SER A 1 128 ? 8.484 11.643 -10.841 1.00 91.31 128 SER A N 1
ATOM 922 C CA . SER A 1 128 ? 7.279 11.687 -9.994 1.00 91.31 128 SER A CA 1
ATOM 923 C C . SER A 1 128 ? 5.959 11.599 -10.769 1.00 91.31 128 SER A C 1
ATOM 925 O O . SER A 1 128 ? 4.993 11.023 -10.264 1.00 91.31 128 SER A O 1
ATOM 927 N N . ASP A 1 129 ? 5.908 12.158 -11.983 1.00 91.50 129 ASP A N 1
ATOM 928 C CA . ASP A 1 129 ? 4.753 12.066 -12.882 1.00 91.50 129 ASP A CA 1
ATOM 929 C C . ASP A 1 129 ? 4.930 11.038 -14.013 1.00 91.50 129 ASP A C 1
ATOM 931 O O . ASP A 1 129 ? 4.074 10.943 -14.892 1.00 91.50 129 ASP A O 1
ATOM 935 N N . GLY A 1 130 ? 6.030 10.285 -14.021 1.00 95.25 130 GLY A N 1
ATOM 936 C CA . GLY A 1 130 ? 6.263 9.182 -14.950 1.00 95.25 130 GLY A CA 1
ATOM 937 C C . GLY A 1 130 ? 5.646 7.877 -14.448 1.00 95.25 130 GLY A C 1
ATOM 938 O O . GLY A 1 130 ? 5.502 7.669 -13.243 1.00 95.25 130 GLY A O 1
ATOM 939 N N . ASN A 1 131 ? 5.293 6.973 -15.362 1.00 96.50 131 ASN A N 1
ATOM 940 C CA . ASN A 1 131 ? 4.767 5.657 -14.999 1.00 96.50 131 ASN A CA 1
ATOM 941 C C . ASN A 1 131 ? 5.453 4.538 -15.778 1.00 96.50 131 ASN A C 1
ATOM 943 O O . ASN A 1 131 ? 5.726 4.678 -16.971 1.00 96.50 131 ASN A O 1
ATOM 947 N N . ALA A 1 132 ? 5.684 3.400 -15.129 1.00 97.69 132 ALA A N 1
ATOM 948 C CA . ALA A 1 132 ? 6.222 2.232 -15.811 1.00 97.69 132 ALA A CA 1
ATOM 949 C C . ALA A 1 132 ? 5.622 0.904 -15.331 1.00 97.69 132 ALA A C 1
ATOM 951 O O . ALA A 1 132 ? 5.135 0.782 -14.210 1.00 97.69 132 ALA A O 1
ATOM 952 N N . GLU A 1 133 ? 5.669 -0.086 -16.211 1.00 96.81 133 GLU A N 1
ATOM 953 C CA . GLU A 1 133 ? 5.497 -1.511 -15.927 1.00 96.81 133 GLU A CA 1
ATOM 954 C C . GLU A 1 133 ? 6.718 -2.224 -16.509 1.00 96.81 133 GLU A C 1
ATOM 956 O O . GLU A 1 133 ? 7.072 -1.988 -17.668 1.00 96.81 133 GLU A O 1
ATOM 961 N N . ILE A 1 134 ? 7.364 -3.074 -15.716 1.00 97.88 134 ILE A N 1
ATOM 962 C CA . ILE A 1 134 ? 8.417 -3.970 -16.166 1.00 97.88 134 ILE A CA 1
ATOM 963 C C . ILE A 1 134 ? 8.217 -5.379 -15.615 1.00 97.88 134 ILE A C 1
ATOM 965 O O . ILE A 1 134 ? 8.210 -5.596 -14.410 1.00 97.88 134 ILE A O 1
ATOM 969 N N . HIS A 1 135 ? 8.146 -6.340 -16.532 1.00 95.88 135 HIS A N 1
ATOM 970 C CA . HIS A 1 135 ? 8.220 -7.773 -16.272 1.00 95.88 135 HIS A CA 1
ATOM 971 C C . HIS A 1 135 ? 9.341 -8.355 -17.143 1.00 95.88 135 HIS A C 1
ATOM 973 O O . HIS A 1 135 ? 9.422 -8.065 -18.341 1.00 95.88 135 HIS A O 1
ATOM 979 N N . GLY A 1 136 ? 10.241 -9.141 -16.554 1.00 96.69 136 GLY A N 1
ATOM 980 C CA . GLY A 1 136 ? 11.465 -9.588 -17.222 1.00 96.69 136 GLY A CA 1
ATOM 981 C C . GLY A 1 136 ? 12.658 -9.565 -16.277 1.00 96.69 136 GLY A C 1
ATOM 982 O O . GLY A 1 136 ? 12.612 -10.211 -15.236 1.00 96.69 136 GLY A O 1
ATOM 983 N N . ALA A 1 137 ? 13.729 -8.847 -16.623 1.00 98.19 137 ALA A N 1
ATOM 984 C CA . ALA A 1 137 ? 14.954 -8.834 -15.824 1.00 98.19 137 ALA A CA 1
ATOM 985 C C . ALA A 1 137 ? 15.642 -7.461 -15.783 1.00 98.19 137 ALA A C 1
ATOM 987 O O . ALA A 1 137 ? 15.782 -6.795 -16.812 1.00 98.19 137 ALA A O 1
ATOM 988 N N . ILE A 1 138 ? 16.142 -7.075 -14.605 1.00 98.19 138 ILE A N 1
ATOM 989 C CA . ILE A 1 138 ? 17.059 -5.943 -14.426 1.00 98.19 138 ILE A CA 1
ATOM 990 C C . ILE A 1 138 ? 18.329 -6.454 -13.750 1.00 98.19 138 ILE A C 1
ATOM 992 O O . ILE A 1 138 ? 18.337 -6.795 -12.566 1.00 98.19 138 ILE A O 1
ATOM 996 N N . LEU A 1 139 ? 19.419 -6.498 -14.513 1.00 97.44 139 LEU A N 1
ATOM 997 C CA . LEU A 1 139 ? 20.642 -7.199 -14.133 1.00 97.44 139 LEU A CA 1
ATOM 998 C C . LEU A 1 139 ? 21.861 -6.278 -14.202 1.00 97.44 139 LEU A C 1
ATOM 1000 O O . LEU A 1 139 ? 21.887 -5.304 -14.955 1.00 97.44 139 LEU A O 1
ATOM 1004 N N . ASN A 1 140 ? 22.900 -6.603 -13.430 1.00 96.06 140 ASN A N 1
ATOM 1005 C CA . ASN A 1 140 ? 24.258 -6.055 -13.567 1.00 96.06 140 ASN A CA 1
ATOM 1006 C C . ASN A 1 140 ? 24.349 -4.518 -13.675 1.00 96.06 140 ASN A C 1
ATOM 1008 O O . ASN A 1 140 ? 25.262 -3.997 -14.314 1.00 96.06 140 ASN A O 1
ATOM 1012 N N . SER A 1 141 ? 23.394 -3.787 -13.102 1.00 95.56 141 SER A N 1
ATOM 1013 C CA . SER A 1 141 ? 23.324 -2.324 -13.163 1.00 95.56 141 SER A CA 1
ATOM 1014 C C . SER A 1 141 ? 23.765 -1.727 -11.828 1.00 95.56 141 SER A C 1
ATOM 1016 O O . SER A 1 141 ? 23.650 -2.385 -10.796 1.00 95.56 141 SER A O 1
ATOM 1018 N N . SER A 1 142 ? 24.299 -0.500 -11.820 1.00 94.75 142 SER A N 1
ATOM 1019 C CA . SER A 1 142 ? 24.720 0.137 -10.556 1.00 94.75 142 SER A CA 1
ATOM 1020 C C . SER A 1 142 ? 23.526 0.379 -9.628 1.00 94.75 142 SER A C 1
ATOM 1022 O O . SER A 1 142 ? 23.591 0.051 -8.446 1.00 94.75 142 SER A O 1
ATOM 1024 N N . SER A 1 143 ? 22.430 0.879 -10.197 1.00 95.69 143 SER A N 1
ATOM 1025 C CA . SER A 1 143 ? 21.090 0.838 -9.616 1.00 95.69 143 SER A CA 1
ATOM 1026 C C . SER A 1 143 ? 20.159 0.122 -10.587 1.00 95.69 143 SER A C 1
ATOM 1028 O O . SER A 1 143 ? 20.260 0.316 -11.799 1.00 95.69 143 SER A O 1
ATOM 1030 N N . GLY A 1 144 ? 19.255 -0.714 -10.089 1.00 96.81 144 GLY A N 1
ATOM 1031 C CA . GLY A 1 144 ? 18.308 -1.445 -10.929 1.00 96.81 144 GLY A CA 1
ATOM 1032 C C . GLY A 1 144 ? 17.125 -0.567 -11.298 1.00 96.81 144 GLY A C 1
ATOM 1033 O O . GLY A 1 144 ? 16.920 -0.255 -12.469 1.00 96.81 144 GLY A O 1
ATOM 1034 N N . LEU A 1 145 ? 16.395 -0.120 -10.280 1.00 97.38 145 LEU A N 1
ATOM 1035 C CA . LEU A 1 145 ? 15.216 0.724 -10.429 1.00 97.38 145 LEU A CA 1
ATOM 1036 C C . LEU A 1 145 ? 15.290 1.922 -9.478 1.00 97.38 145 LEU A C 1
ATOM 1038 O O . LEU A 1 145 ? 15.517 1.756 -8.283 1.00 97.38 145 LEU A O 1
ATOM 1042 N N . VAL A 1 146 ? 15.068 3.124 -10.007 1.00 95.94 146 VAL A N 1
ATOM 1043 C CA . VAL A 1 146 ? 14.845 4.337 -9.213 1.00 95.94 146 VAL A CA 1
ATOM 1044 C C . VAL A 1 146 ? 13.466 4.908 -9.546 1.00 95.94 146 VAL A C 1
ATOM 1046 O O . VAL A 1 146 ? 13.295 5.464 -10.626 1.00 95.94 146 VAL A O 1
ATOM 1049 N N . ALA A 1 147 ? 12.469 4.759 -8.673 1.00 94.44 147 ALA A N 1
ATOM 1050 C CA . ALA A 1 147 ? 11.072 5.026 -9.021 1.00 94.44 147 ALA A CA 1
ATOM 1051 C C . ALA A 1 147 ? 10.413 6.131 -8.190 1.00 94.44 147 ALA A C 1
ATOM 1053 O O . ALA A 1 147 ? 9.886 5.871 -7.123 1.00 94.44 147 ALA A O 1
ATOM 1054 N N . HIS A 1 148 ? 10.359 7.371 -8.654 1.00 92.56 148 HIS A N 1
ATOM 1055 C CA . HIS A 1 148 ? 9.582 8.414 -7.968 1.00 92.56 148 HIS A CA 1
ATOM 1056 C C . HIS A 1 148 ? 8.091 8.376 -8.334 1.00 92.56 148 HIS A C 1
ATOM 1058 O O . HIS A 1 148 ? 7.246 8.756 -7.522 1.00 92.56 148 HIS A O 1
ATOM 1064 N N . GLY A 1 149 ? 7.775 7.903 -9.539 1.00 91.25 149 GLY A N 1
ATOM 1065 C CA . GLY A 1 149 ? 6.420 7.640 -10.012 1.00 91.25 149 GLY A CA 1
ATOM 1066 C C . GLY A 1 149 ? 6.094 6.148 -9.997 1.00 91.25 149 GLY A C 1
ATOM 1067 O O . GLY A 1 149 ? 6.983 5.303 -9.848 1.00 91.25 149 GLY A O 1
ATOM 1068 N N . PHE A 1 150 ? 4.808 5.811 -10.128 1.00 93.31 150 PHE A N 1
ATOM 1069 C CA . PHE A 1 150 ? 4.352 4.422 -10.053 1.00 93.31 150 PHE A CA 1
ATOM 1070 C C . PHE A 1 150 ? 5.113 3.543 -11.046 1.00 93.31 150 PHE A C 1
ATOM 1072 O O . PHE A 1 150 ? 5.077 3.771 -12.257 1.00 93.31 150 PHE A O 1
ATOM 1079 N N . THR A 1 151 ? 5.786 2.524 -10.527 1.00 95.31 151 THR A N 1
ATOM 1080 C CA . THR A 1 151 ? 6.510 1.542 -11.322 1.00 95.31 151 THR A CA 1
ATOM 1081 C C . THR A 1 151 ? 6.177 0.151 -10.825 1.00 95.31 151 THR A C 1
ATOM 1083 O O . THR A 1 151 ? 6.654 -0.262 -9.768 1.00 95.31 151 THR A O 1
ATOM 1086 N N . ASP A 1 152 ? 5.365 -0.564 -11.596 1.00 93.81 152 ASP A N 1
ATOM 1087 C CA . ASP A 1 152 ? 5.181 -1.997 -11.398 1.00 93.81 152 ASP A CA 1
ATOM 1088 C C . ASP A 1 152 ? 6.448 -2.710 -11.875 1.00 93.81 152 ASP A C 1
ATOM 1090 O O . ASP A 1 152 ? 6.795 -2.649 -13.050 1.00 93.81 152 ASP A O 1
ATOM 1094 N N . ALA A 1 153 ? 7.174 -3.318 -10.947 1.00 94.75 153 ALA A N 1
ATOM 1095 C CA . ALA A 1 153 ? 8.354 -4.136 -11.194 1.00 94.75 153 ALA A CA 1
ATOM 1096 C C . ALA A 1 153 ? 8.199 -5.506 -10.516 1.00 94.75 153 ALA A C 1
ATOM 1098 O O . ALA A 1 153 ? 9.153 -6.074 -9.970 1.00 94.75 153 ALA A O 1
ATOM 1099 N N . THR A 1 154 ? 6.966 -6.014 -10.513 1.00 91.06 154 THR A N 1
ATOM 1100 C CA . THR A 1 154 ? 6.651 -7.373 -10.080 1.00 91.06 154 THR A CA 1
ATOM 1101 C C . THR A 1 154 ? 7.095 -8.390 -11.131 1.00 91.06 154 THR A C 1
ATOM 1103 O O . THR A 1 154 ? 7.281 -8.073 -12.302 1.00 91.06 154 THR A O 1
ATOM 1106 N N . ASP A 1 155 ? 7.338 -9.630 -10.714 1.00 92.75 155 ASP A N 1
ATOM 1107 C CA . ASP A 1 155 ? 7.874 -10.707 -11.559 1.00 92.75 155 ASP A CA 1
ATOM 1108 C C . ASP A 1 155 ? 9.183 -10.356 -12.310 1.00 92.75 155 ASP A C 1
ATOM 1110 O O . ASP A 1 155 ? 9.511 -10.914 -13.360 1.00 92.75 155 ASP A O 1
ATOM 1114 N N . VAL A 1 156 ? 9.976 -9.434 -11.759 1.00 96.62 156 VAL A N 1
ATOM 1115 C CA . VAL A 1 156 ? 11.305 -9.096 -12.285 1.00 96.62 156 VAL A CA 1
ATOM 1116 C C . VAL A 1 156 ? 12.365 -10.017 -11.685 1.00 96.62 156 VAL A C 1
ATOM 1118 O O . VAL A 1 156 ? 12.382 -10.256 -10.478 1.00 96.62 156 VAL A O 1
ATOM 1121 N N . ASP A 1 157 ? 13.270 -10.521 -12.520 1.00 97.44 157 ASP A N 1
ATOM 1122 C CA . ASP A 1 157 ? 14.536 -11.115 -12.096 1.00 97.44 157 ASP A CA 1
ATOM 1123 C C . ASP A 1 157 ? 15.562 -10.015 -11.797 1.00 97.44 157 ASP A C 1
ATOM 1125 O O . ASP A 1 157 ? 15.935 -9.225 -12.668 1.00 97.44 157 ASP A O 1
ATOM 1129 N N . TRP A 1 158 ? 16.031 -9.979 -10.552 1.00 96.94 158 TRP A N 1
ATOM 1130 C CA . TRP A 1 158 ? 17.000 -8.998 -10.063 1.00 96.94 158 TRP A CA 1
ATOM 1131 C C . TRP A 1 158 ? 18.435 -9.536 -10.028 1.00 96.94 158 TRP A C 1
ATOM 1133 O O . TRP A 1 158 ? 19.333 -8.869 -9.506 1.00 96.94 158 TRP A O 1
ATOM 1143 N N . GLY A 1 159 ? 18.664 -10.748 -10.543 1.00 95.88 159 GLY A N 1
ATOM 1144 C CA . GLY A 1 159 ? 19.949 -11.447 -10.503 1.00 95.88 159 GLY A CA 1
ATOM 1145 C C . GLY A 1 159 ? 20.220 -12.158 -9.176 1.00 95.88 159 GLY A C 1
ATOM 1146 O O . GLY A 1 159 ? 21.324 -12.652 -8.953 1.00 95.88 159 GLY A O 1
ATOM 1147 N N . SER A 1 160 ? 19.228 -12.214 -8.285 1.00 93.88 160 SER A N 1
ATOM 1148 C CA . SER A 1 160 ? 19.284 -12.962 -7.031 1.00 93.88 160 SER A CA 1
ATOM 1149 C C . SER A 1 160 ? 17.909 -13.501 -6.664 1.00 93.88 160 SER A C 1
ATOM 1151 O O . SER A 1 160 ? 16.922 -12.767 -6.685 1.00 93.88 160 SER A O 1
ATOM 1153 N N . ALA A 1 161 ? 17.857 -14.766 -6.240 1.00 89.00 161 ALA A N 1
ATOM 1154 C CA . ALA A 1 161 ? 16.632 -15.390 -5.741 1.00 89.00 161 ALA A CA 1
ATOM 1155 C C . ALA A 1 161 ? 16.080 -14.687 -4.485 1.00 89.00 161 ALA A C 1
ATOM 1157 O O . ALA A 1 161 ? 14.870 -14.684 -4.263 1.00 89.00 161 ALA A O 1
ATOM 1158 N N . SER A 1 162 ? 16.947 -14.051 -3.684 1.00 86.56 162 SER A N 1
ATOM 1159 C CA . SER A 1 162 ? 16.521 -13.252 -2.528 1.00 86.56 162 SER A CA 1
ATOM 1160 C C . SER A 1 162 ? 15.927 -11.893 -2.910 1.00 86.56 162 SER A C 1
ATOM 1162 O O . SER A 1 162 ? 15.470 -11.185 -2.021 1.00 86.56 162 SER A O 1
ATOM 1164 N N . GLY A 1 163 ? 15.903 -11.533 -4.199 1.00 90.38 163 GLY A N 1
ATOM 1165 C CA . GLY A 1 163 ? 15.300 -10.297 -4.698 1.00 90.38 163 GLY A CA 1
ATOM 1166 C C . GLY A 1 163 ? 16.245 -9.099 -4.763 1.00 90.38 163 GLY A C 1
ATOM 1167 O O . GLY A 1 163 ? 17.452 -9.245 -4.546 1.00 90.38 163 GLY A O 1
ATOM 1168 N N . PRO A 1 164 ? 15.708 -7.905 -5.076 1.00 92.44 164 PRO A N 1
ATOM 1169 C CA . PRO A 1 164 ? 16.491 -6.682 -5.177 1.00 92.44 164 PRO A CA 1
ATOM 1170 C C . PRO A 1 164 ? 16.933 -6.191 -3.804 1.00 92.44 164 PRO A C 1
ATOM 1172 O O . PRO A 1 164 ? 16.175 -6.256 -2.838 1.00 92.44 164 PRO A O 1
ATOM 1175 N N . SER A 1 165 ? 18.131 -5.621 -3.711 1.00 88.69 165 SER A N 1
ATOM 1176 C CA . SER A 1 165 ? 18.513 -4.828 -2.537 1.00 88.69 165 SER A CA 1
ATOM 1177 C C . SER A 1 165 ? 17.567 -3.616 -2.380 1.00 88.69 165 SER A C 1
ATOM 1179 O O . SER A 1 165 ? 17.245 -2.987 -3.389 1.00 88.69 165 SER A O 1
ATOM 1181 N N . PRO A 1 166 ? 17.101 -3.262 -1.163 1.00 83.62 166 PRO A N 1
ATOM 1182 C CA . PRO A 1 166 ? 17.562 -3.749 0.143 1.00 83.62 166 PRO A CA 1
ATOM 1183 C C . PRO A 1 166 ? 16.892 -5.038 0.650 1.00 83.62 166 PRO A C 1
ATOM 1185 O O . PRO A 1 166 ? 17.278 -5.536 1.701 1.00 83.62 166 PRO A O 1
ATOM 1188 N N . PHE A 1 167 ? 15.910 -5.598 -0.059 1.00 78.25 167 PHE A N 1
ATOM 1189 C CA . PHE A 1 167 ? 15.189 -6.800 0.385 1.00 78.25 167 PHE A CA 1
ATOM 1190 C C . PHE A 1 167 ? 16.022 -8.080 0.262 1.00 78.25 167 PHE A C 1
ATOM 1192 O O . PHE A 1 167 ? 15.898 -8.985 1.083 1.00 78.25 167 PHE A O 1
ATOM 1199 N N . GLY A 1 168 ? 16.875 -8.129 -0.758 1.00 85.88 168 GLY A N 1
ATOM 1200 C CA . GLY A 1 168 ? 17.797 -9.218 -1.035 1.00 85.88 168 GLY A CA 1
ATOM 1201 C C . GLY A 1 168 ? 19.175 -8.724 -1.453 1.00 85.88 168 GLY A C 1
ATOM 1202 O O . GLY A 1 168 ? 19.613 -7.626 -1.110 1.00 85.88 168 GLY A O 1
ATOM 1203 N N . THR A 1 169 ? 19.873 -9.560 -2.215 1.00 91.12 169 THR A N 1
ATOM 1204 C CA . THR A 1 169 ? 21.250 -9.307 -2.673 1.00 91.12 169 THR A CA 1
ATOM 1205 C C . THR A 1 169 ? 21.353 -8.991 -4.165 1.00 91.12 169 THR A C 1
ATOM 1207 O O . THR A 1 169 ? 22.458 -8.825 -4.676 1.00 91.12 169 THR A O 1
ATOM 1210 N N . GLY A 1 170 ? 20.223 -8.941 -4.872 1.00 94.25 170 GLY A N 1
ATOM 1211 C CA . GLY A 1 170 ? 20.151 -8.579 -6.282 1.00 94.25 170 GLY A CA 1
ATOM 1212 C C . GLY A 1 170 ? 20.313 -7.079 -6.519 1.00 94.25 170 GLY A C 1
ATOM 1213 O O . GLY A 1 170 ? 20.499 -6.288 -5.589 1.00 94.25 170 GLY A O 1
ATOM 1214 N N . THR A 1 171 ? 20.212 -6.693 -7.790 1.00 94.94 171 THR A N 1
ATOM 1215 C CA . THR A 1 171 ? 20.311 -5.300 -8.243 1.00 94.94 171 THR A CA 1
ATOM 1216 C C . THR A 1 171 ? 19.363 -4.397 -7.439 1.00 94.94 171 THR A C 1
ATOM 1218 O O . THR A 1 171 ? 18.230 -4.778 -7.160 1.00 94.94 171 THR A O 1
ATOM 1221 N N . SER A 1 172 ? 19.831 -3.219 -7.023 1.00 93.94 172 SER A N 1
ATOM 1222 C CA . SER A 1 172 ? 19.146 -2.383 -6.027 1.00 93.94 172 SER A CA 1
ATOM 1223 C C . SER A 1 172 ? 17.919 -1.628 -6.554 1.00 93.94 172 SER A C 1
ATOM 1225 O O . SER A 1 172 ? 17.814 -1.338 -7.750 1.00 93.94 172 SER A O 1
ATOM 1227 N N . VAL A 1 173 ? 17.019 -1.248 -5.642 1.00 92.81 173 VAL A N 1
ATOM 1228 C CA . VAL A 1 173 ? 15.824 -0.437 -5.921 1.00 92.81 173 VAL A CA 1
ATOM 1229 C C . VAL A 1 173 ? 15.681 0.746 -4.927 1.00 92.81 173 VAL A C 1
ATOM 1231 O O . VAL A 1 173 ? 15.999 0.574 -3.750 1.00 92.81 173 VAL A O 1
ATOM 1234 N N . SER A 1 174 ? 15.242 1.948 -5.357 1.00 90.38 174 SER A N 1
ATOM 1235 C CA . SER A 1 174 ? 15.020 3.157 -4.497 1.00 90.38 174 SER A CA 1
ATOM 1236 C C . SER A 1 174 ? 14.027 4.214 -5.084 1.00 90.38 174 SER A C 1
ATOM 1238 O O . SER A 1 174 ? 13.825 4.249 -6.286 1.00 90.38 174 SER A O 1
ATOM 1240 N N . GLY A 1 175 ? 13.272 5.005 -4.285 1.00 88.12 175 GLY A N 1
ATOM 1241 C CA . GLY A 1 175 ? 12.136 5.880 -4.751 1.00 88.12 175 GLY A CA 1
ATOM 1242 C C . GLY A 1 175 ? 10.646 5.404 -4.595 1.00 88.12 175 GLY A C 1
ATOM 1243 O O . GLY A 1 175 ? 10.262 4.298 -4.962 1.00 88.12 175 GLY A O 1
ATOM 1244 N N . THR A 1 176 ? 9.769 6.189 -3.969 1.00 84.06 176 THR A N 1
ATOM 1245 C CA . THR A 1 176 ? 8.462 5.754 -3.392 1.00 84.06 176 THR A CA 1
ATOM 1246 C C . THR A 1 176 ? 7.431 5.087 -4.311 1.00 84.06 176 THR A C 1
ATOM 1248 O O . THR A 1 176 ? 6.419 4.592 -3.818 1.00 84.06 176 THR A O 1
ATOM 1251 N N . GLY A 1 177 ? 7.645 5.089 -5.621 1.00 87.69 177 GLY A N 1
ATOM 1252 C CA . GLY A 1 177 ? 6.752 4.499 -6.607 1.00 87.69 177 GLY A CA 1
ATOM 1253 C C . GLY A 1 177 ? 7.068 3.052 -6.993 1.00 87.69 177 GLY A C 1
ATOM 1254 O O . GLY A 1 177 ? 6.310 2.488 -7.777 1.00 87.69 177 GLY A O 1
ATOM 1255 N N . ALA A 1 178 ? 8.144 2.437 -6.485 1.00 89.94 178 ALA A N 1
ATOM 1256 C CA . ALA A 1 178 ? 8.494 1.062 -6.858 1.00 89.94 178 ALA A CA 1
ATOM 1257 C C . ALA A 1 178 ? 7.596 0.016 -6.183 1.00 89.94 178 ALA A C 1
ATOM 1259 O O . ALA A 1 178 ? 7.532 -0.079 -4.956 1.00 89.94 178 ALA A O 1
ATOM 1260 N N . VAL A 1 179 ? 6.996 -0.851 -6.995 1.00 88.38 179 VAL A N 1
ATOM 1261 C CA . VAL A 1 179 ? 6.275 -2.049 -6.561 1.00 88.38 179 VAL A CA 1
ATOM 1262 C C . VAL A 1 179 ? 7.061 -3.269 -7.038 1.00 88.38 179 VAL A C 1
ATOM 1264 O O . VAL A 1 179 ? 6.939 -3.674 -8.184 1.00 88.38 179 VAL A O 1
ATOM 1267 N N . VAL A 1 180 ? 7.914 -3.831 -6.176 1.00 87.56 180 VAL A N 1
ATOM 1268 C CA . VAL A 1 180 ? 8.866 -4.903 -6.560 1.00 87.56 180 VAL A CA 1
ATOM 1269 C C . VAL A 1 180 ? 8.480 -6.303 -6.094 1.00 87.56 180 VAL A C 1
ATOM 1271 O O . VAL A 1 180 ? 9.137 -7.280 -6.445 1.00 87.56 180 VAL A O 1
ATOM 1274 N N . PHE A 1 181 ? 7.450 -6.411 -5.263 1.00 82.56 181 PHE A N 1
ATOM 1275 C CA . PHE A 1 181 ? 6.965 -7.689 -4.762 1.00 82.56 181 PHE A CA 1
ATOM 1276 C C . PHE A 1 181 ? 5.706 -8.115 -5.529 1.00 82.56 181 PHE A C 1
ATOM 1278 O O . PHE A 1 181 ? 4.881 -7.255 -5.820 1.00 82.56 181 PHE A O 1
ATOM 1285 N N . PRO A 1 182 ? 5.493 -9.420 -5.755 1.00 85.62 182 PRO A N 1
ATOM 1286 C CA . PRO A 1 182 ? 6.519 -10.454 -5.690 1.00 85.62 182 PRO A CA 1
ATOM 1287 C C . PRO A 1 182 ? 7.492 -10.277 -6.864 1.00 85.62 182 PRO A C 1
ATOM 1289 O O . PRO A 1 182 ? 7.058 -10.069 -7.992 1.00 85.62 182 PRO A O 1
ATOM 1292 N N . TRP A 1 183 ? 8.799 -10.378 -6.627 1.00 90.69 183 TRP A N 1
ATOM 1293 C CA . TRP A 1 183 ? 9.766 -10.527 -7.719 1.00 90.69 183 TRP A CA 1
ATOM 1294 C C . TRP A 1 183 ? 9.786 -11.973 -8.227 1.00 90.69 183 TRP A C 1
ATOM 1296 O O . TRP A 1 183 ? 9.203 -12.877 -7.617 1.00 90.69 183 TRP A O 1
ATOM 1306 N N . ARG A 1 184 ? 10.491 -12.225 -9.332 1.00 90.94 184 ARG A N 1
ATOM 1307 C CA . ARG A 1 184 ? 10.603 -13.574 -9.890 1.00 90.94 184 ARG A CA 1
ATOM 1308 C C . ARG A 1 184 ? 11.320 -14.511 -8.917 1.00 90.94 184 ARG A C 1
ATOM 1310 O O . ARG A 1 184 ? 12.467 -14.282 -8.550 1.00 90.94 184 ARG A O 1
ATOM 1317 N N . GLY A 1 185 ? 10.645 -15.586 -8.510 1.00 86.44 185 GLY A N 1
ATOM 1318 C CA . GLY A 1 185 ? 11.164 -16.528 -7.510 1.00 86.44 185 GLY A CA 1
ATOM 1319 C C . GLY A 1 185 ? 10.959 -16.088 -6.056 1.00 86.44 185 GLY A C 1
ATOM 1320 O O . GLY A 1 185 ? 11.500 -16.727 -5.156 1.00 86.44 185 GLY A O 1
ATOM 1321 N N . TYR A 1 186 ? 10.173 -15.033 -5.813 1.00 85.31 186 TYR A N 1
ATOM 1322 C CA . TYR A 1 186 ? 9.805 -14.607 -4.468 1.00 85.31 186 TYR A CA 1
ATOM 1323 C C . TYR A 1 186 ? 9.134 -15.732 -3.672 1.00 85.31 186 TYR A C 1
ATOM 1325 O O . TYR A 1 186 ? 8.191 -16.376 -4.135 1.00 85.31 186 TYR A O 1
ATOM 1333 N N . VAL A 1 187 ? 9.584 -15.909 -2.432 1.00 80.56 187 VAL A N 1
ATOM 1334 C CA . VAL A 1 187 ? 8.945 -16.777 -1.443 1.00 80.56 187 VAL A CA 1
ATOM 1335 C C . VAL A 1 187 ? 8.532 -15.900 -0.272 1.00 80.56 187 VAL A C 1
ATOM 1337 O O . VAL A 1 187 ? 9.380 -15.266 0.354 1.00 80.56 187 VAL A O 1
ATOM 1340 N N . ALA A 1 188 ? 7.230 -15.857 0.021 1.00 75.31 188 ALA A N 1
ATOM 1341 C CA . ALA A 1 188 ? 6.729 -15.108 1.166 1.00 75.31 188 ALA A CA 1
ATOM 1342 C C . ALA A 1 188 ? 7.359 -15.640 2.465 1.00 75.31 188 ALA A C 1
ATOM 1344 O O . ALA A 1 188 ? 7.382 -16.863 2.657 1.00 75.31 188 ALA A O 1
ATOM 1345 N N . PRO A 1 189 ? 7.855 -14.764 3.360 1.00 73.75 189 PRO A N 1
ATOM 1346 C CA . PRO A 1 189 ? 8.399 -15.208 4.630 1.00 73.75 189 PRO A CA 1
ATOM 1347 C C . PRO A 1 189 ? 7.303 -15.911 5.445 1.00 73.75 189 PRO A C 1
ATOM 1349 O O . PRO A 1 189 ? 6.118 -15.560 5.339 1.00 73.75 189 PRO A O 1
ATOM 1352 N N . PRO A 1 190 ? 7.661 -16.922 6.255 1.00 79.44 190 PRO A N 1
ATOM 1353 C CA . PRO A 1 190 ? 6.701 -17.555 7.147 1.00 79.44 190 PRO A CA 1
ATOM 1354 C C . PRO A 1 190 ? 6.144 -16.535 8.148 1.00 79.44 190 PRO A C 1
ATOM 1356 O O . PRO A 1 190 ? 6.776 -15.522 8.444 1.00 79.44 190 PRO A O 1
ATOM 1359 N N . ARG A 1 191 ? 4.965 -16.826 8.717 1.00 84.94 191 ARG A N 1
ATOM 1360 C CA . ARG A 1 191 ? 4.439 -16.028 9.831 1.00 84.94 191 ARG A CA 1
ATOM 1361 C C . ARG A 1 191 ? 5.477 -16.015 10.975 1.00 84.94 191 ARG A C 1
ATOM 1363 O O . ARG A 1 191 ? 5.894 -17.098 11.396 1.00 84.94 191 ARG A O 1
ATOM 1370 N N . PRO A 1 192 ? 5.823 -14.840 11.518 1.00 88.19 192 PRO A N 1
ATOM 1371 C CA . PRO A 1 192 ? 6.724 -14.713 12.661 1.00 88.19 192 PRO A CA 1
ATOM 1372 C C . PRO A 1 192 ? 6.166 -15.377 13.933 1.00 88.19 192 PRO A C 1
ATOM 1374 O O . PRO A 1 192 ? 4.950 -15.575 14.048 1.00 88.19 192 PRO A O 1
ATOM 1377 N N . PRO A 1 193 ? 7.014 -15.721 14.922 1.00 90.31 193 PRO A N 1
ATOM 1378 C CA . PRO A 1 193 ? 6.546 -16.172 16.229 1.00 90.31 193 PRO A CA 1
ATOM 1379 C C . PRO A 1 193 ? 5.599 -15.157 16.877 1.00 90.31 193 PRO A C 1
ATOM 1381 O O . PRO A 1 193 ? 5.778 -13.950 16.732 1.00 90.31 193 PRO A O 1
ATOM 1384 N N . ALA A 1 194 ? 4.613 -15.653 17.630 1.00 93.44 194 ALA A N 1
ATOM 1385 C CA . ALA A 1 194 ? 3.612 -14.791 18.245 1.00 93.44 194 ALA A CA 1
ATOM 1386 C C . ALA A 1 194 ? 4.249 -13.773 19.204 1.00 93.44 194 ALA A C 1
ATOM 1388 O O . ALA A 1 194 ? 5.023 -14.143 20.095 1.00 93.44 194 ALA A O 1
ATOM 1389 N N . ALA A 1 195 ? 3.898 -12.499 19.047 1.00 93.31 195 ALA A N 1
ATOM 1390 C CA . ALA A 1 195 ? 4.430 -11.441 19.892 1.00 93.31 195 ALA A CA 1
ATOM 1391 C C . ALA A 1 195 ? 3.883 -11.507 21.330 1.00 93.31 195 ALA A C 1
ATOM 1393 O O . ALA A 1 195 ? 2.726 -11.883 21.546 1.00 93.31 195 ALA A O 1
ATOM 1394 N N . PRO A 1 196 ? 4.670 -11.081 22.337 1.00 93.69 196 PRO A N 1
ATOM 1395 C CA . PRO A 1 196 ? 4.172 -10.974 23.700 1.00 93.69 196 PRO A CA 1
ATOM 1396 C C . PRO A 1 196 ? 3.066 -9.915 23.803 1.00 93.69 196 PRO A C 1
ATOM 1398 O O . PRO A 1 196 ? 3.105 -8.868 23.144 1.00 93.69 196 PRO A O 1
ATOM 1401 N N . ALA A 1 197 ? 2.105 -10.175 24.692 1.00 95.25 197 ALA A N 1
ATOM 1402 C CA . ALA A 1 197 ? 1.048 -9.228 25.021 1.00 95.25 197 ALA A CA 1
ATOM 1403 C C . ALA A 1 197 ? 1.630 -7.898 25.527 1.00 95.25 197 ALA A C 1
ATOM 1405 O O . ALA A 1 197 ? 2.663 -7.862 26.200 1.00 95.25 197 ALA A O 1
ATOM 1406 N N . GLN A 1 198 ? 0.954 -6.794 25.210 1.00 93.81 198 GLN A N 1
ATOM 1407 C CA . GLN A 1 198 ? 1.286 -5.492 25.785 1.00 93.81 198 GLN A CA 1
ATOM 1408 C C . GLN A 1 198 ? 0.827 -5.393 27.252 1.00 93.81 198 GLN A C 1
ATOM 1410 O O . GLN A 1 198 ? -0.058 -6.150 27.663 1.00 93.81 198 GLN A O 1
ATOM 1415 N N . PRO A 1 199 ? 1.394 -4.465 28.043 1.00 92.12 199 PRO A N 1
ATOM 1416 C CA . PRO A 1 199 ? 0.892 -4.175 29.382 1.00 92.12 199 PRO A CA 1
ATOM 1417 C C . PRO A 1 199 ? -0.595 -3.794 29.372 1.00 92.12 199 PRO A C 1
ATOM 1419 O O . PRO A 1 199 ? -1.105 -3.258 28.386 1.00 92.12 199 PRO A O 1
ATOM 1422 N N . ALA A 1 200 ? -1.286 -4.053 30.485 1.00 91.25 200 ALA A N 1
ATOM 1423 C CA . ALA A 1 200 ? -2.656 -3.583 30.668 1.00 91.25 200 ALA A CA 1
ATOM 1424 C C . ALA A 1 200 ? -2.713 -2.041 30.610 1.00 91.25 200 ALA A C 1
ATOM 1426 O O . ALA A 1 200 ? -1.767 -1.394 31.073 1.00 91.25 200 ALA A O 1
ATOM 1427 N N . PRO A 1 201 ? -3.800 -1.456 30.074 1.00 93.50 201 PRO A N 1
ATOM 1428 C CA . PRO A 1 201 ? -3.976 -0.008 30.068 1.00 93.50 201 PRO A CA 1
ATOM 1429 C C . PRO A 1 201 ? -4.025 0.550 31.497 1.00 93.50 201 PRO A C 1
ATOM 1431 O O . PRO A 1 201 ? -4.470 -0.130 32.428 1.00 93.50 201 PRO A O 1
ATOM 1434 N N . ALA A 1 202 ? -3.590 1.797 31.661 1.00 92.00 202 ALA A N 1
ATOM 1435 C CA . ALA A 1 202 ? -3.679 2.538 32.911 1.00 92.00 202 ALA A CA 1
ATOM 1436 C C . ALA A 1 202 ? -5.142 2.716 33.357 1.00 92.00 202 ALA A C 1
ATOM 1438 O O . ALA A 1 202 ? -5.440 2.534 34.539 1.00 92.00 202 ALA A O 1
ATOM 1439 N N . ASP A 1 203 ? -6.068 2.996 32.429 1.00 90.75 203 ASP A N 1
ATOM 1440 C CA . ASP A 1 203 ? -7.511 2.857 32.672 1.00 90.75 203 ASP A CA 1
ATOM 1441 C C . ASP A 1 203 ? -7.946 1.390 32.511 1.00 90.75 203 ASP A C 1
ATOM 1443 O O . ASP A 1 203 ? -8.447 0.935 31.472 1.00 90.75 203 ASP A O 1
ATOM 1447 N N . ASN A 1 204 ? -7.767 0.629 33.588 1.00 87.25 204 ASN A N 1
ATOM 1448 C CA . ASN A 1 204 ? -8.227 -0.753 33.696 1.00 87.25 204 ASN A CA 1
ATOM 1449 C C . ASN A 1 204 ? -9.699 -0.877 34.139 1.00 87.25 204 ASN A C 1
ATOM 1451 O O . ASN A 1 204 ? -10.176 -1.988 34.371 1.00 87.25 204 ASN A O 1
ATOM 1455 N N . GLY A 1 205 ? -10.435 0.236 34.248 1.00 93.69 205 GLY A N 1
ATOM 1456 C CA . GLY A 1 205 ? -11.855 0.214 34.573 1.00 93.69 205 GLY A CA 1
ATOM 1457 C C . GLY A 1 205 ? -12.692 -0.345 33.422 1.00 93.69 205 GLY A C 1
ATOM 1458 O O . GLY A 1 205 ? -12.415 -0.083 32.246 1.00 93.69 205 GLY A O 1
ATOM 1459 N N . CYS A 1 206 ? -13.753 -1.085 33.751 1.00 96.81 206 CYS A N 1
ATOM 1460 C CA . CYS A 1 206 ? -14.704 -1.552 32.748 1.00 96.81 206 CYS A CA 1
ATOM 1461 C C . CYS A 1 206 ? -15.511 -0.379 32.186 1.00 96.81 206 CYS A C 1
ATOM 1463 O O . CYS A 1 206 ? -16.147 0.372 32.930 1.00 96.81 206 CYS A O 1
ATOM 1465 N N . LYS A 1 207 ? -15.489 -0.240 30.860 1.00 97.56 207 LYS A N 1
ATOM 1466 C CA . LYS A 1 207 ? -16.263 0.748 30.100 1.00 97.56 207 LYS A CA 1
ATOM 1467 C C . LYS A 1 207 ? -17.184 0.021 29.137 1.00 97.56 207 LYS A C 1
ATOM 1469 O O . LYS A 1 207 ? -16.871 -1.073 28.683 1.00 97.56 207 LYS A O 1
ATOM 1474 N N . GLN A 1 208 ? -18.306 0.638 28.796 1.00 98.12 208 GLN A N 1
ATOM 1475 C CA . GLN A 1 208 ? -19.244 0.045 27.843 1.00 98.12 208 GLN A CA 1
ATOM 1476 C C . GLN A 1 208 ? -18.648 -0.073 26.437 1.00 98.12 208 GLN A C 1
ATOM 1478 O O . GLN A 1 208 ? -18.952 -1.041 25.746 1.00 98.12 208 GLN A O 1
ATOM 1483 N N . LEU A 1 209 ? -17.783 0.862 26.034 1.00 98.62 209 LEU A N 1
ATOM 1484 C CA . LEU A 1 209 ? -17.066 0.814 24.763 1.00 98.62 209 LEU A CA 1
ATOM 1485 C C . LEU A 1 209 ? -15.559 1.013 24.962 1.00 98.62 209 LEU A C 1
ATOM 1487 O O . LEU A 1 209 ? -15.118 1.996 25.557 1.00 98.62 209 LEU A O 1
ATOM 1491 N N . VAL A 1 210 ? -14.762 0.109 24.405 1.00 98.69 210 VAL A N 1
ATOM 1492 C CA . VAL A 1 210 ? -13.307 0.258 24.302 1.00 98.69 210 VAL A CA 1
ATOM 1493 C C . VAL A 1 210 ? -12.948 0.459 22.836 1.00 98.69 210 VAL A C 1
ATOM 1495 O O . VAL A 1 210 ? -13.298 -0.361 21.988 1.00 98.69 210 VAL A O 1
ATOM 1498 N N . ILE A 1 211 ? -12.283 1.570 22.533 1.00 98.81 211 ILE A N 1
ATOM 1499 C CA . ILE A 1 211 ? -11.864 1.916 21.174 1.00 98.81 211 ILE A CA 1
ATOM 1500 C C . ILE A 1 211 ? -10.378 1.605 21.048 1.00 98.81 211 ILE A C 1
ATOM 1502 O O . ILE A 1 211 ? -9.563 2.235 21.724 1.00 98.81 211 ILE A O 1
ATOM 1506 N N . TYR A 1 212 ? -10.035 0.634 20.204 1.00 98.81 212 TYR A N 1
ATOM 1507 C CA . TYR A 1 212 ? -8.651 0.267 19.928 1.00 98.81 212 TYR A CA 1
ATOM 1508 C C . TYR A 1 212 ? -8.120 0.998 18.698 1.00 98.81 212 TYR A C 1
ATOM 1510 O O . TYR A 1 212 ? -8.770 0.992 17.653 1.00 98.81 212 TYR A O 1
ATOM 1518 N N . GLY A 1 213 ? -6.932 1.590 18.827 1.00 98.50 213 GLY A N 1
ATOM 1519 C CA . GLY A 1 213 ? -6.238 2.302 17.753 1.00 98.50 213 GLY A CA 1
ATOM 1520 C C . GLY A 1 213 ? -4.932 1.629 17.347 1.00 98.50 213 GLY A C 1
ATOM 1521 O O . GLY A 1 213 ? -4.114 1.298 18.209 1.00 98.50 213 GLY A O 1
ATOM 1522 N N . LEU A 1 214 ? -4.723 1.446 16.043 1.00 98.50 214 LEU A N 1
ATOM 1523 C CA . LEU A 1 214 ? -3.497 0.902 15.459 1.00 98.50 214 LEU A CA 1
ATOM 1524 C C . LEU A 1 214 ? -2.943 1.884 14.418 1.00 98.50 214 LEU A C 1
ATOM 1526 O O . LEU A 1 214 ? -3.450 1.949 13.298 1.00 98.50 214 LEU A O 1
ATOM 1530 N N . ARG A 1 215 ? -1.907 2.647 14.785 1.00 97.69 215 ARG A N 1
ATOM 1531 C CA . ARG A 1 215 ? -1.234 3.612 13.889 1.00 97.69 215 ARG A CA 1
ATOM 1532 C C . ARG A 1 215 ? -0.641 2.973 12.635 1.00 97.69 215 ARG A C 1
ATOM 1534 O O . ARG A 1 215 ? -0.434 1.763 12.620 1.00 97.69 215 ARG A O 1
ATOM 1541 N N . GLY A 1 216 ? -0.337 3.776 11.625 1.00 96.81 216 GLY A N 1
ATOM 1542 C CA . GLY A 1 216 ? 0.353 3.369 10.405 1.00 96.81 216 GLY A CA 1
ATOM 1543 C C . GLY A 1 216 ? 1.862 3.189 10.577 1.00 96.81 216 GLY A C 1
ATOM 1544 O O . GLY A 1 216 ? 2.454 3.564 11.591 1.00 96.81 216 GLY A O 1
ATOM 1545 N N . SER A 1 217 ? 2.498 2.601 9.563 1.00 94.06 217 SER A N 1
ATOM 1546 C CA . SER A 1 217 ? 3.953 2.424 9.513 1.00 94.06 217 SER A CA 1
ATOM 1547 C C . SER A 1 217 ? 4.668 3.773 9.563 1.00 94.06 217 SER A C 1
ATOM 1549 O O . SER A 1 217 ? 4.300 4.685 8.828 1.00 94.06 217 SER A O 1
ATOM 1551 N N . GLY A 1 218 ? 5.711 3.896 10.381 1.00 90.88 218 GLY A N 1
ATOM 1552 C CA . GLY A 1 218 ? 6.457 5.145 10.531 1.00 90.88 218 GLY A CA 1
ATOM 1553 C C . GLY A 1 218 ? 5.808 6.169 11.475 1.00 90.88 218 GLY A C 1
ATOM 1554 O O . GLY A 1 218 ? 6.409 7.206 11.754 1.00 90.88 218 GLY A O 1
ATOM 1555 N N . GLU A 1 219 ? 4.626 5.907 12.039 1.00 92.75 219 GLU A N 1
ATOM 1556 C CA . GLU A 1 219 ? 4.048 6.787 13.059 1.00 92.75 219 GLU A CA 1
ATOM 1557 C C . GLU A 1 219 ? 4.639 6.506 14.451 1.00 92.75 219 GLU A C 1
ATOM 1559 O O . GLU A 1 219 ? 4.831 5.358 14.863 1.00 92.75 219 GLU A O 1
ATOM 1564 N N . LEU A 1 220 ? 4.921 7.568 15.213 1.00 89.75 220 LEU A N 1
ATOM 1565 C CA . LEU A 1 220 ? 5.492 7.460 16.559 1.00 89.75 220 LEU A CA 1
ATOM 1566 C C . LEU A 1 220 ? 4.454 7.005 17.610 1.00 89.75 220 LEU A C 1
ATOM 1568 O O . LEU A 1 220 ? 3.268 7.319 17.490 1.00 89.75 220 LEU A O 1
ATOM 1572 N N . PRO A 1 221 ? 4.889 6.345 18.703 1.00 89.88 221 PRO A N 1
ATOM 1573 C CA . PRO A 1 221 ? 6.246 5.833 18.965 1.00 89.88 221 PRO A CA 1
ATOM 1574 C C . PRO A 1 221 ? 6.613 4.689 18.010 1.00 89.88 221 PRO A C 1
ATOM 1576 O O . PRO A 1 221 ? 5.738 3.909 17.686 1.00 89.88 221 PRO A O 1
ATOM 1579 N N . GLN A 1 222 ? 7.862 4.539 17.568 1.00 82.31 222 GLN A N 1
ATOM 1580 C CA . GLN A 1 222 ? 8.264 3.438 16.670 1.00 82.31 222 GLN A CA 1
ATOM 1581 C C . GLN A 1 222 ? 9.189 2.427 17.360 1.00 82.31 222 GLN A C 1
ATOM 1583 O O . GLN A 1 222 ? 9.882 2.764 18.319 1.00 82.31 222 GLN A O 1
ATOM 1588 N N . GLY A 1 223 ? 9.185 1.189 16.859 1.00 68.06 223 GLY A N 1
ATOM 1589 C CA . GLY A 1 223 ? 10.079 0.099 17.254 1.00 68.06 223 GLY A CA 1
ATOM 1590 C C . GLY A 1 223 ? 11.561 0.437 17.124 1.00 68.06 223 GLY A C 1
ATOM 1591 O O . GLY A 1 223 ? 11.885 1.402 16.438 1.00 68.06 223 GLY A O 1
ATOM 1592 N N . PRO A 1 224 ? 12.461 -0.311 17.791 1.00 58.34 224 PRO A N 1
ATOM 1593 C CA . PRO A 1 224 ? 13.797 0.179 18.066 1.00 58.34 224 PRO A CA 1
ATOM 1594 C C . PRO A 1 224 ? 14.552 0.500 16.779 1.00 58.34 224 PRO A C 1
ATOM 1596 O O . PRO A 1 224 ? 14.873 -0.383 15.994 1.00 58.34 224 PRO A O 1
ATOM 1599 N N . ASN A 1 225 ? 14.939 1.765 16.625 1.00 58.09 225 ASN A N 1
ATOM 1600 C CA . ASN A 1 225 ? 16.274 2.045 16.112 1.00 58.09 225 ASN A CA 1
ATOM 1601 C C . ASN A 1 225 ? 17.257 1.222 16.957 1.00 58.09 225 ASN A C 1
ATOM 1603 O O . ASN A 1 225 ? 17.019 1.135 18.158 1.00 58.09 225 ASN A O 1
ATOM 1607 N N . GLU A 1 226 ? 18.284 0.621 16.333 1.00 51.44 226 GLU A N 1
ATOM 1608 C CA . GLU A 1 226 ? 19.155 -0.516 16.746 1.00 51.44 226 GLU A CA 1
ATOM 1609 C C . GLU A 1 226 ? 19.482 -0.739 18.254 1.00 51.44 226 GLU A C 1
ATOM 1611 O O . GLU A 1 226 ? 20.048 -1.766 18.616 1.00 51.44 226 GLU A O 1
ATOM 1616 N N . THR A 1 227 ? 19.143 0.178 19.166 1.00 50.25 227 THR A N 1
ATOM 1617 C CA . THR A 1 227 ? 19.425 0.150 20.606 1.00 50.25 227 THR A CA 1
ATOM 1618 C C . THR A 1 227 ? 18.289 0.569 21.576 1.00 50.25 227 THR A C 1
ATOM 1620 O O . THR A 1 227 ? 18.502 0.429 22.781 1.00 50.25 227 THR A O 1
ATOM 1623 N N . THR A 1 228 ? 17.089 1.026 21.164 1.00 60.38 228 THR A N 1
ATOM 1624 C CA . THR A 1 228 ? 16.056 1.523 22.126 1.00 60.38 228 THR A CA 1
ATOM 1625 C C . THR A 1 228 ? 14.609 1.132 21.826 1.00 60.38 228 THR A C 1
ATOM 1627 O O . THR A 1 228 ? 14.044 1.569 20.835 1.00 60.38 228 THR A O 1
ATOM 1630 N N . LEU A 1 229 ? 13.958 0.386 22.731 1.00 68.44 229 LEU A N 1
ATOM 1631 C CA . LEU A 1 229 ? 12.524 0.070 22.636 1.00 68.44 229 LEU A CA 1
ATOM 1632 C C . LEU A 1 229 ? 11.644 1.340 22.666 1.00 68.44 229 LEU A C 1
ATOM 1634 O O . LEU A 1 229 ? 11.967 2.279 23.399 1.00 68.44 229 LEU A O 1
ATOM 1638 N N . PRO A 1 230 ? 10.503 1.363 21.946 1.00 81.81 230 PRO A N 1
ATOM 1639 C CA . PRO A 1 230 ? 9.547 2.462 22.022 1.00 81.81 230 PRO A CA 1
ATOM 1640 C C . PRO A 1 230 ? 9.013 2.644 23.440 1.00 81.81 230 PRO A C 1
ATOM 1642 O O . PRO A 1 230 ? 8.614 1.683 24.100 1.00 81.81 230 PRO A O 1
ATOM 1645 N N . THR A 1 231 ? 8.919 3.902 23.867 1.00 82.56 231 THR A N 1
ATOM 1646 C CA . THR A 1 231 ? 8.262 4.277 25.121 1.00 82.56 231 THR A CA 1
ATOM 1647 C C . THR A 1 231 ? 6.826 4.712 24.846 1.00 82.56 231 THR A C 1
ATOM 1649 O O . THR A 1 231 ? 6.579 5.586 24.015 1.00 82.56 231 THR A O 1
ATOM 1652 N N . PHE A 1 232 ? 5.880 4.146 25.592 1.00 89.06 232 PHE A N 1
ATOM 1653 C CA . PHE A 1 232 ? 4.462 4.493 25.528 1.00 89.06 232 PHE A CA 1
ATOM 1654 C C . PHE A 1 232 ? 4.065 5.227 26.811 1.00 89.06 232 PHE A C 1
ATOM 1656 O O . PHE A 1 232 ? 4.035 4.638 27.887 1.00 89.06 232 PHE A O 1
ATOM 1663 N N . GLY A 1 233 ? 3.815 6.534 26.705 1.00 86.31 233 GLY A N 1
ATOM 1664 C CA . GLY A 1 233 ? 3.569 7.404 27.863 1.00 86.31 233 GLY A CA 1
ATOM 1665 C C . GLY A 1 233 ? 2.125 7.414 28.375 1.00 86.31 233 GLY A C 1
ATOM 1666 O O . GLY A 1 233 ? 1.867 7.962 29.442 1.00 86.31 233 GLY A O 1
ATOM 1667 N N . SER A 1 234 ? 1.177 6.855 27.621 1.00 91.88 234 SER A N 1
ATOM 1668 C CA . SER A 1 234 ? -0.246 6.795 27.972 1.00 91.88 234 SER A CA 1
ATOM 1669 C C . SER A 1 234 ? -0.962 5.682 27.205 1.00 91.88 234 SER A C 1
ATOM 1671 O O . SER A 1 234 ? -0.440 5.175 26.211 1.00 91.88 234 SER A O 1
ATOM 1673 N N . ASP A 1 235 ? -2.208 5.394 27.582 1.00 93.44 235 ASP A N 1
ATOM 1674 C CA . ASP A 1 235 ? -3.075 4.451 26.862 1.00 93.44 235 ASP A CA 1
ATOM 1675 C C . ASP A 1 235 ? -3.390 4.894 25.430 1.00 93.44 235 ASP A C 1
ATOM 1677 O O . ASP A 1 235 ? -3.773 4.075 24.608 1.00 93.44 235 ASP A O 1
ATOM 1681 N N . THR A 1 236 ? -3.195 6.173 25.099 1.00 94.31 236 THR A N 1
ATOM 1682 C CA . THR A 1 236 ? -3.376 6.702 23.736 1.00 94.31 236 THR A CA 1
ATOM 1683 C C . THR A 1 236 ? -2.073 6.786 22.938 1.00 94.31 236 THR A C 1
ATOM 1685 O O . THR A 1 236 ? -2.088 7.081 21.742 1.00 94.31 236 THR A O 1
ATOM 1688 N N . SER A 1 237 ? -0.928 6.508 23.571 1.00 92.38 237 SER A N 1
ATOM 1689 C CA . SER A 1 237 ? 0.366 6.511 22.894 1.00 92.38 237 SER A CA 1
ATOM 1690 C C . SER A 1 237 ? 0.414 5.361 21.891 1.00 92.38 237 SER A C 1
ATOM 1692 O O . SER A 1 237 ? 0.460 4.200 22.281 1.00 92.38 237 SER A O 1
ATOM 1694 N N . GLY A 1 238 ? 0.412 5.694 20.601 1.00 91.94 238 GLY A N 1
ATOM 1695 C CA . GLY A 1 238 ? 0.424 4.716 19.514 1.00 91.94 238 GLY A CA 1
ATOM 1696 C C . GLY A 1 238 ? -0.857 4.648 18.677 1.00 91.94 238 GLY A C 1
ATOM 1697 O O . GLY A 1 238 ? -0.955 3.740 17.853 1.00 91.94 238 GLY A O 1
ATOM 1698 N N . PHE A 1 239 ? -1.809 5.576 18.859 1.00 95.88 239 PHE A N 1
ATOM 1699 C CA . PHE A 1 239 ? -2.959 5.699 17.954 1.00 95.88 239 PHE A CA 1
ATOM 1700 C C . PHE A 1 239 ? -2.565 6.197 16.561 1.00 95.88 239 PHE A C 1
ATOM 1702 O O . PHE A 1 239 ? -3.067 5.642 15.598 1.00 95.88 239 PHE A O 1
ATOM 1709 N N . GLY A 1 240 ? -1.680 7.191 16.444 1.00 95.25 240 GLY A N 1
ATOM 1710 C CA . GLY A 1 240 ? -1.534 7.959 15.198 1.00 95.25 240 GLY A CA 1
ATOM 1711 C C . GLY A 1 240 ? -2.567 9.087 15.110 1.00 95.25 240 GLY A C 1
ATOM 1712 O O . GLY A 1 240 ? -3.536 9.097 15.876 1.00 95.25 240 GLY A O 1
ATOM 1713 N N . LEU A 1 241 ? -2.333 10.077 14.246 1.00 95.31 241 LEU A N 1
ATOM 1714 C CA . LEU A 1 241 ? -3.169 11.288 14.208 1.00 95.31 241 LEU A CA 1
ATOM 1715 C C . LEU A 1 241 ? -4.569 11.006 13.652 1.00 95.31 241 LEU A C 1
ATOM 1717 O O . LEU A 1 241 ? -5.548 11.266 14.355 1.00 95.31 241 LEU A O 1
ATOM 1721 N N . ASP A 1 242 ? -4.666 10.407 12.467 1.00 97.81 242 ASP A N 1
ATOM 1722 C CA . ASP A 1 242 ? -5.951 10.139 11.799 1.00 97.81 242 ASP A CA 1
ATOM 1723 C C . ASP A 1 242 ? -6.831 9.220 12.655 1.00 97.81 242 ASP A C 1
ATOM 1725 O O . ASP A 1 242 ? -7.996 9.495 12.955 1.00 97.81 242 ASP A O 1
ATOM 1729 N N . ASN A 1 243 ? -6.231 8.167 13.214 1.00 98.44 243 ASN A N 1
ATOM 1730 C CA . ASN A 1 243 ? -6.935 7.257 14.111 1.00 98.44 243 ASN A CA 1
ATOM 1731 C C . ASN A 1 243 ? -7.458 7.941 15.384 1.00 98.44 243 ASN A C 1
ATOM 1733 O O . ASN A 1 243 ? -8.501 7.528 15.895 1.00 98.44 243 ASN A O 1
ATOM 1737 N N . LEU A 1 244 ? -6.764 8.951 15.931 1.00 97.94 244 LEU A N 1
ATOM 1738 C CA . LEU A 1 244 ? -7.279 9.728 17.068 1.00 97.94 244 LEU A CA 1
ATOM 1739 C C . LEU A 1 244 ? -8.499 10.557 16.667 1.00 97.94 244 LEU A C 1
ATOM 1741 O O . LEU A 1 244 ? -9.444 10.656 17.453 1.00 97.94 244 LEU A O 1
ATOM 1745 N N . VAL A 1 245 ? -8.496 11.128 15.461 1.00 98.62 245 VAL A N 1
ATOM 1746 C CA . VAL A 1 245 ? -9.635 11.880 14.920 1.00 98.62 245 VAL A CA 1
ATOM 1747 C C . VAL A 1 245 ? -10.839 10.954 14.750 1.00 98.62 245 VAL A C 1
ATOM 1749 O O . VAL A 1 245 ? -11.914 11.249 15.283 1.00 98.62 245 VAL A O 1
ATOM 1752 N N . ILE A 1 246 ? -10.644 9.797 14.112 1.00 98.88 246 ILE A N 1
ATOM 1753 C CA . ILE A 1 246 ? -11.683 8.774 13.940 1.00 98.88 246 ILE A CA 1
ATOM 1754 C C . ILE A 1 246 ? -12.199 8.302 15.310 1.00 98.88 246 ILE A C 1
ATOM 1756 O O . ILE A 1 246 ? -13.408 8.273 15.540 1.00 98.88 246 ILE A O 1
ATOM 1760 N N . ALA A 1 247 ? -11.314 7.973 16.258 1.00 98.75 247 ALA A N 1
ATOM 1761 C CA . ALA A 1 247 ? -11.697 7.516 17.598 1.00 98.75 247 ALA A CA 1
ATOM 1762 C C . ALA A 1 247 ? -12.485 8.571 18.393 1.00 98.75 247 ALA A C 1
ATOM 1764 O O . ALA A 1 247 ? -13.452 8.234 19.084 1.00 98.75 247 ALA A O 1
ATOM 1765 N N . GLY A 1 248 ? -12.107 9.846 18.268 1.00 98.75 248 GLY A N 1
ATOM 1766 C CA . GLY A 1 248 ? -12.853 10.971 18.827 1.00 98.75 248 GLY A CA 1
ATOM 1767 C C . GLY A 1 248 ? -14.270 11.049 18.261 1.00 98.75 248 GLY A C 1
ATOM 1768 O O . GLY A 1 248 ? -15.231 11.057 19.028 1.00 98.75 248 GLY A O 1
ATOM 1769 N N . ALA A 1 249 ? -14.407 10.992 16.935 1.00 98.81 249 ALA A N 1
ATOM 1770 C CA . ALA A 1 249 ? -15.703 10.997 16.260 1.00 98.81 249 ALA A CA 1
ATOM 1771 C C . ALA A 1 249 ? -16.579 9.785 16.628 1.00 98.81 249 ALA A C 1
ATOM 1773 O O . ALA A 1 249 ? -17.789 9.933 16.804 1.00 98.81 249 ALA A O 1
ATOM 1774 N N . ILE A 1 250 ? -15.985 8.599 16.822 1.00 98.88 250 ILE A N 1
ATOM 1775 C CA . ILE A 1 250 ? -16.702 7.418 17.334 1.00 98.88 250 ILE A CA 1
ATOM 1776 C C . ILE A 1 250 ? -17.295 7.714 18.708 1.00 98.88 250 ILE A C 1
ATOM 1778 O O . ILE A 1 250 ? -18.490 7.500 18.915 1.00 98.88 250 ILE A O 1
ATOM 1782 N N . ARG A 1 251 ? -16.473 8.197 19.650 1.00 98.75 251 ARG A N 1
ATOM 1783 C CA . ARG A 1 251 ? -16.923 8.537 21.007 1.00 98.75 251 ARG A CA 1
ATOM 1784 C C . ARG A 1 251 ? -18.041 9.569 20.962 1.00 98.75 251 ARG A C 1
ATOM 1786 O O . ARG A 1 251 ? -19.068 9.368 21.605 1.00 98.75 251 ARG A O 1
ATOM 1793 N N . ASP A 1 252 ? -17.845 10.650 20.220 1.00 98.75 252 ASP A N 1
ATOM 1794 C CA . ASP A 1 252 ? -18.780 11.771 20.191 1.00 98.75 252 ASP A CA 1
ATOM 1795 C C . ASP A 1 252 ? -20.127 11.332 19.605 1.00 98.75 252 ASP A C 1
ATOM 1797 O O . ASP A 1 252 ? -21.175 11.598 20.195 1.00 98.75 252 ASP A O 1
ATOM 1801 N N . ARG A 1 253 ? -20.109 10.527 18.533 1.00 98.75 253 ARG A N 1
ATOM 1802 C CA . ARG A 1 253 ? -21.324 9.943 17.956 1.00 98.75 253 ARG A CA 1
ATOM 1803 C C . ARG A 1 253 ? -22.015 8.953 18.896 1.00 98.75 253 ARG A C 1
ATOM 1805 O O . ARG A 1 253 ? -23.244 8.896 18.940 1.00 98.75 253 ARG A O 1
ATOM 1812 N N . VAL A 1 254 ? -21.254 8.167 19.656 1.00 98.75 254 VAL A N 1
ATOM 1813 C CA . VAL A 1 254 ? -21.815 7.264 20.671 1.00 98.75 254 VAL A CA 1
ATOM 1814 C C . VAL A 1 254 ? -22.486 8.058 21.787 1.00 98.75 254 VAL A C 1
ATOM 1816 O O . VAL A 1 254 ? -23.606 7.721 22.156 1.00 98.75 254 VAL A O 1
ATOM 1819 N N . LEU A 1 255 ? -21.857 9.119 22.294 1.00 98.50 255 LEU A N 1
ATOM 1820 C CA . LEU A 1 255 ? -22.422 9.967 23.349 1.00 98.50 255 LEU A CA 1
ATOM 1821 C C . LEU A 1 255 ? -23.641 10.766 22.874 1.00 98.50 255 LEU A C 1
ATOM 1823 O O . LEU A 1 255 ? -24.553 11.001 23.661 1.00 98.50 255 LEU A O 1
ATOM 1827 N N . GLU A 1 256 ? -23.704 11.130 21.594 1.00 98.44 256 GLU A N 1
ATOM 1828 C CA . GLU A 1 256 ? -24.896 11.740 20.999 1.00 98.44 256 GLU A CA 1
ATOM 1829 C C . GLU A 1 256 ? -26.108 10.791 21.057 1.00 98.44 256 GLU A C 1
ATOM 1831 O O . GLU A 1 256 ? -27.211 11.200 21.417 1.00 98.44 256 GLU A O 1
ATOM 1836 N N . LEU A 1 257 ? -25.905 9.508 20.738 1.00 98.25 257 LEU A N 1
ATOM 1837 C CA . LEU A 1 257 ? -26.972 8.500 20.689 1.00 98.25 257 LEU A CA 1
ATOM 1838 C C . LEU A 1 257 ? -27.259 7.853 22.054 1.00 98.25 257 LEU A C 1
ATOM 1840 O O . LEU A 1 257 ? -28.373 7.395 22.310 1.00 98.25 257 LEU A O 1
ATOM 1844 N N . LYS A 1 258 ? -26.246 7.785 22.920 1.00 97.94 258 LYS A N 1
ATOM 1845 C CA . LYS A 1 258 ? -26.257 7.137 24.236 1.00 97.94 258 LYS A CA 1
ATOM 1846 C C . LYS A 1 258 ? -25.512 8.029 25.247 1.00 97.94 258 LYS A C 1
ATOM 1848 O O . LYS A 1 258 ? -24.373 7.728 25.601 1.00 97.94 258 LYS A O 1
ATOM 1853 N N . PRO A 1 259 ? -26.138 9.099 25.772 1.00 97.25 259 PRO A N 1
ATOM 1854 C CA . PRO A 1 259 ? -25.452 10.104 26.600 1.00 97.25 259 PRO A CA 1
ATOM 1855 C C . PRO A 1 259 ? -24.814 9.590 27.896 1.00 97.25 259 PRO A C 1
ATOM 1857 O O . PRO A 1 259 ? -23.909 10.222 28.431 1.00 97.25 259 PRO A O 1
ATOM 1860 N N . SER A 1 260 ? -25.277 8.450 28.418 1.00 96.81 260 SER A N 1
ATOM 1861 C CA . SER A 1 260 ? -24.708 7.805 29.607 1.00 96.81 260 SER A CA 1
ATOM 1862 C C . SER A 1 260 ? -23.612 6.782 29.288 1.00 96.81 260 SER A C 1
ATOM 1864 O O . SER A 1 260 ? -23.148 6.100 30.202 1.00 96.81 260 SER A O 1
ATOM 1866 N N . ALA A 1 261 ? -23.241 6.615 28.014 1.00 97.62 261 ALA A N 1
ATOM 1867 C CA . ALA A 1 261 ? -22.251 5.633 27.607 1.00 97.62 261 ALA A CA 1
ATOM 1868 C C . ALA A 1 261 ? -20.869 5.963 28.185 1.00 97.62 261 ALA A C 1
ATOM 1870 O O . ALA A 1 261 ? -20.427 7.110 28.193 1.00 97.62 261 ALA A O 1
ATOM 1871 N N . THR A 1 262 ? -20.156 4.937 28.640 1.00 98.06 262 THR A N 1
ATOM 1872 C CA . THR A 1 262 ? -18.769 5.071 29.100 1.00 98.06 262 THR A CA 1
ATOM 1873 C C . THR A 1 262 ? -17.805 4.518 28.058 1.00 98.06 262 THR A C 1
ATOM 1875 O O . THR A 1 262 ? -17.988 3.403 27.568 1.00 98.06 262 THR A O 1
ATOM 1878 N N . THR A 1 263 ? -16.760 5.284 27.730 1.00 97.69 263 THR A N 1
ATOM 1879 C CA . THR A 1 263 ? -15.776 4.923 26.698 1.00 97.69 263 THR A CA 1
ATOM 1880 C C . THR A 1 263 ? -14.341 5.037 27.213 1.00 97.69 263 THR A C 1
ATOM 1882 O O . THR A 1 263 ? -14.065 5.946 27.996 1.00 97.69 263 THR A O 1
ATOM 1885 N N . LYS A 1 264 ? -13.416 4.204 26.723 1.00 97.50 264 LYS A N 1
ATOM 1886 C CA . LYS A 1 264 ? -11.959 4.424 26.858 1.00 97.50 264 LYS A CA 1
ATOM 1887 C C . LYS A 1 264 ? -11.219 4.139 25.554 1.00 97.50 264 LYS A C 1
ATOM 1889 O O . LYS A 1 264 ? -11.710 3.382 24.717 1.00 97.50 264 LYS A O 1
ATOM 1894 N N . PHE A 1 265 ? -10.052 4.757 25.394 1.00 98.12 265 PHE A N 1
ATOM 1895 C CA . PHE A 1 265 ? -9.189 4.622 24.219 1.00 98.12 265 PHE A CA 1
ATOM 1896 C C . PHE A 1 265 ? -7.962 3.793 24.589 1.00 98.12 265 PHE A C 1
ATOM 1898 O O . PHE A 1 265 ? -7.343 4.057 25.616 1.00 98.12 265 PHE A O 1
ATOM 1905 N N . VAL A 1 266 ? -7.616 2.806 23.762 1.00 98.19 266 VAL A N 1
ATOM 1906 C CA . VAL A 1 266 ? -6.465 1.926 23.992 1.00 98.19 266 VAL A CA 1
ATOM 1907 C C . VAL A 1 266 ? -5.668 1.757 22.700 1.00 98.19 266 VAL A C 1
ATOM 1909 O O . VAL A 1 266 ? -6.125 1.157 21.734 1.00 98.19 266 VAL A O 1
ATOM 1912 N N . ALA A 1 267 ? -4.451 2.278 22.677 1.00 97.81 267 ALA A N 1
ATOM 1913 C CA . ALA A 1 267 ? -3.520 2.104 21.580 1.00 97.81 267 ALA A CA 1
ATOM 1914 C C . ALA A 1 267 ? -2.925 0.698 21.618 1.00 97.81 267 ALA A C 1
ATOM 1916 O O . ALA A 1 267 ? -2.595 0.168 22.687 1.00 97.81 267 ALA A O 1
ATOM 1917 N N . ILE A 1 268 ? -2.706 0.115 20.445 1.00 97.88 268 ILE A N 1
ATOM 1918 C CA . ILE A 1 268 ? -1.857 -1.064 20.334 1.00 97.88 268 ILE A CA 1
ATOM 1919 C C . ILE A 1 268 ? -0.395 -0.623 20.249 1.00 97.88 268 ILE A C 1
ATOM 1921 O O . ILE A 1 268 ? 0.040 0.100 19.351 1.00 97.88 268 ILE A O 1
ATOM 1925 N N . GLN A 1 269 ? 0.382 -1.092 21.213 1.00 94.94 269 GLN A N 1
ATOM 1926 C CA . GLN A 1 269 ? 1.772 -0.738 21.459 1.00 94.94 269 GLN A CA 1
ATOM 1927 C C . GLN A 1 269 ? 2.710 -1.687 20.707 1.00 94.94 269 GLN A C 1
ATOM 1929 O O . GLN A 1 269 ? 3.478 -2.447 21.307 1.00 94.94 269 GLN A O 1
ATOM 1934 N N . TYR A 1 270 ? 2.579 -1.705 19.382 1.00 94.31 270 TYR A N 1
ATOM 1935 C CA . TYR A 1 270 ? 3.442 -2.473 18.481 1.00 94.31 270 TYR A CA 1
ATOM 1936 C C . TYR A 1 270 ? 4.579 -1.607 17.906 1.00 94.31 270 TYR A C 1
ATOM 1938 O O . TYR A 1 270 ? 4.715 -0.467 18.338 1.00 94.31 270 TYR A O 1
ATOM 1946 N N . LEU A 1 271 ? 5.426 -2.108 17.002 1.00 92.81 271 LEU A N 1
ATOM 1947 C CA . LEU A 1 271 ? 6.591 -1.368 16.495 1.00 92.81 271 LEU A CA 1
ATOM 1948 C C . LEU A 1 271 ? 6.227 -0.311 15.441 1.00 92.81 271 LEU A C 1
ATOM 1950 O O . LEU A 1 271 ? 6.870 0.731 15.415 1.00 92.81 271 LEU A O 1
ATOM 1954 N N . ALA A 1 272 ? 5.219 -0.550 14.603 1.00 93.88 272 ALA A N 1
ATOM 1955 C CA . ALA A 1 272 ? 4.866 0.327 13.485 1.00 93.88 272 ALA A CA 1
ATOM 1956 C C . ALA A 1 272 ? 6.063 0.706 12.585 1.00 93.88 272 ALA A C 1
ATOM 1958 O O . ALA A 1 272 ? 6.286 1.885 12.303 1.00 93.88 272 ALA A O 1
ATOM 1959 N N . LEU A 1 273 ? 6.891 -0.274 12.202 1.00 91.12 273 LEU A N 1
ATOM 1960 C CA . LEU A 1 273 ? 8.133 -0.011 11.471 1.00 91.12 273 LEU A CA 1
ATOM 1961 C C . LEU A 1 273 ? 7.837 0.617 10.100 1.00 91.12 273 LEU A C 1
ATOM 1963 O O . LEU A 1 273 ? 6.852 0.232 9.461 1.00 91.12 273 LEU A O 1
ATOM 1967 N N . PRO A 1 274 ? 8.671 1.570 9.643 1.00 87.69 274 PRO A N 1
ATOM 1968 C CA . PRO A 1 274 ? 8.523 2.190 8.335 1.00 87.69 274 PRO A CA 1
ATOM 1969 C C . PRO A 1 274 ? 8.716 1.158 7.224 1.00 87.69 274 PRO A C 1
ATOM 1971 O O . PRO A 1 274 ? 9.370 0.130 7.404 1.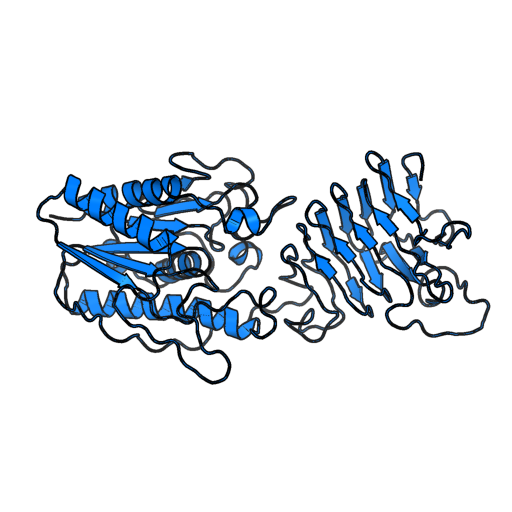00 87.69 274 PRO A O 1
ATOM 1974 N N . VAL A 1 275 ? 8.148 1.444 6.054 1.00 82.81 275 VAL A N 1
ATOM 1975 C CA . VAL A 1 275 ? 8.319 0.590 4.875 1.00 82.81 275 VAL A CA 1
ATOM 1976 C C . VAL A 1 275 ? 9.821 0.535 4.520 1.00 82.81 275 VAL A C 1
ATOM 1978 O O . VAL A 1 275 ? 10.414 1.604 4.356 1.00 82.81 275 VAL A O 1
ATOM 1981 N N . PRO A 1 276 ? 10.434 -0.659 4.349 1.00 75.12 276 PRO A N 1
ATOM 1982 C CA . PRO A 1 276 ? 11.885 -0.864 4.147 1.00 75.12 276 PRO A CA 1
ATOM 1983 C C . PRO A 1 276 ? 12.553 0.014 3.096 1.00 75.12 276 PRO A C 1
ATOM 1985 O O . PRO A 1 276 ? 13.748 0.266 3.085 1.00 75.12 276 PRO A O 1
ATOM 1988 N N . TYR A 1 277 ? 11.765 0.449 2.137 1.00 66.50 277 TYR A N 1
ATOM 1989 C CA . TYR A 1 277 ? 12.254 1.182 1.005 1.00 66.50 277 TYR A CA 1
ATOM 1990 C C . TYR A 1 277 ? 12.265 2.708 1.236 1.00 66.50 277 TYR A C 1
ATOM 1992 O O . TYR A 1 277 ? 13.061 3.433 0.640 1.00 66.50 277 TYR A O 1
ATOM 2000 N N . LEU A 1 278 ? 11.399 3.196 2.130 1.00 69.31 278 LEU A N 1
ATOM 2001 C CA . LEU A 1 278 ? 11.479 4.547 2.693 1.00 69.31 278 LEU A CA 1
ATOM 2002 C C . LEU A 1 278 ? 12.587 4.644 3.746 1.00 69.31 278 LEU A C 1
ATOM 2004 O O . LEU A 1 278 ? 13.174 5.707 3.928 1.00 69.31 278 LEU A O 1
ATOM 2008 N N . GLU A 1 279 ? 12.874 3.532 4.422 1.00 73.25 279 GLU A N 1
ATOM 2009 C CA . GLU A 1 279 ? 13.893 3.431 5.459 1.00 73.25 279 GLU A CA 1
ATOM 2010 C C . GLU A 1 279 ? 14.720 2.147 5.271 1.00 73.25 279 GLU A C 1
ATOM 2012 O O . GLU A 1 279 ? 14.374 1.109 5.841 1.00 73.25 279 GLU A O 1
ATOM 2017 N N . PRO A 1 280 ? 15.826 2.207 4.501 1.00 68.50 280 PRO A N 1
ATOM 2018 C CA . PRO A 1 280 ? 16.668 1.048 4.179 1.00 68.50 280 PRO A CA 1
ATOM 2019 C C . PRO A 1 280 ? 17.267 0.318 5.385 1.00 68.50 280 PRO A C 1
ATOM 2021 O O . PRO A 1 280 ? 17.822 -0.766 5.223 1.00 68.50 280 PRO A O 1
ATOM 2024 N N . ARG A 1 281 ? 17.191 0.906 6.588 1.00 73.06 281 ARG A N 1
ATOM 2025 C CA . ARG A 1 281 ? 17.585 0.253 7.844 1.00 73.06 281 ARG A CA 1
ATOM 2026 C C . ARG A 1 281 ? 16.613 -0.837 8.299 1.00 73.06 281 ARG A C 1
ATOM 2028 O O . ARG A 1 281 ? 16.990 -1.627 9.152 1.00 73.06 281 ARG A O 1
ATOM 2035 N N . VAL A 1 282 ? 15.389 -0.869 7.773 1.00 77.25 282 VAL A N 1
ATOM 2036 C CA . VAL A 1 282 ? 14.387 -1.891 8.099 1.00 77.25 282 VAL A CA 1
ATOM 2037 C C . VAL A 1 282 ? 14.383 -2.945 7.002 1.00 77.25 282 VAL A C 1
ATOM 2039 O O . VAL A 1 282 ? 14.155 -2.633 5.837 1.00 77.25 282 VAL A O 1
ATOM 2042 N N . SER A 1 283 ? 14.608 -4.204 7.359 1.00 78.75 283 SER A N 1
ATOM 2043 C CA . SER A 1 283 ? 14.486 -5.329 6.433 1.00 78.75 283 SER A CA 1
ATOM 2044 C C . SER A 1 283 ? 13.020 -5.669 6.134 1.00 78.75 283 SER A C 1
ATOM 2046 O O . SER A 1 283 ? 12.099 -5.344 6.887 1.00 78.75 283 SER A O 1
ATOM 2048 N N . GLY A 1 284 ? 12.786 -6.379 5.025 1.00 77.31 284 GLY A N 1
ATOM 2049 C CA . GLY A 1 284 ? 11.452 -6.892 4.699 1.00 77.31 284 GLY A CA 1
ATOM 2050 C C . GLY A 1 284 ? 10.885 -7.811 5.787 1.00 77.31 284 GLY A C 1
ATOM 2051 O O . GLY A 1 284 ? 9.695 -7.735 6.084 1.00 77.31 284 GLY A O 1
ATOM 2052 N N . GLU A 1 285 ? 11.731 -8.631 6.413 1.00 80.69 285 GLU A N 1
ATOM 2053 C CA . GLU A 1 285 ? 11.337 -9.531 7.504 1.00 80.69 285 GLU A CA 1
ATOM 2054 C C . GLU A 1 285 ? 10.889 -8.744 8.741 1.00 80.69 285 GLU A C 1
ATOM 2056 O O . GLU A 1 285 ? 9.779 -8.952 9.223 1.00 80.69 285 GLU A O 1
ATOM 2061 N N . GLU A 1 286 ? 11.673 -7.757 9.183 1.00 85.69 286 GLU A N 1
ATOM 2062 C CA . GLU A 1 286 ? 11.311 -6.902 10.323 1.00 85.69 286 GLU A CA 1
ATOM 2063 C C . GLU A 1 286 ? 9.998 -6.145 10.085 1.00 85.69 286 GLU A C 1
ATOM 2065 O O . GLU A 1 286 ? 9.183 -5.982 10.997 1.00 85.69 286 GLU A O 1
ATOM 2070 N N . PHE A 1 287 ? 9.749 -5.699 8.852 1.00 87.25 287 PHE A N 1
ATOM 2071 C CA . PHE A 1 287 ? 8.488 -5.048 8.505 1.00 87.25 287 PHE A CA 1
ATOM 2072 C C . PHE A 1 287 ? 7.287 -6.003 8.624 1.00 87.25 287 PHE A C 1
ATOM 2074 O O . PHE A 1 287 ? 6.242 -5.617 9.156 1.00 87.25 287 PHE A O 1
ATOM 2081 N N . ILE A 1 288 ? 7.431 -7.259 8.185 1.00 87.62 288 ILE A N 1
ATOM 2082 C CA . ILE A 1 288 ? 6.402 -8.297 8.355 1.00 87.62 288 ILE A CA 1
ATOM 2083 C C . ILE A 1 288 ? 6.198 -8.637 9.839 1.00 87.62 288 ILE A C 1
ATOM 2085 O O . ILE A 1 288 ? 5.049 -8.727 10.283 1.00 87.62 288 ILE A O 1
ATOM 2089 N N . ASP A 1 289 ? 7.274 -8.745 10.621 1.00 90.50 289 ASP A N 1
ATOM 2090 C CA . ASP A 1 289 ? 7.224 -8.901 12.081 1.00 90.50 289 ASP A CA 1
ATOM 2091 C C . ASP A 1 289 ? 6.432 -7.769 12.733 1.00 90.50 289 ASP A C 1
ATOM 2093 O O . ASP A 1 289 ? 5.596 -8.011 13.606 1.00 90.50 289 ASP A O 1
ATOM 2097 N N . SER A 1 290 ? 6.635 -6.534 12.272 1.00 93.50 290 SER A N 1
ATOM 2098 C CA . SER A 1 290 ? 5.901 -5.363 12.747 1.00 93.50 290 SER A CA 1
ATOM 2099 C C . SER A 1 290 ? 4.389 -5.509 12.561 1.00 93.50 290 SER A C 1
ATOM 2101 O O . SER A 1 290 ? 3.633 -5.322 13.516 1.00 93.50 290 SER A O 1
ATOM 2103 N N . ILE A 1 291 ? 3.943 -5.922 11.369 1.00 94.81 291 ILE A N 1
ATOM 2104 C CA . ILE A 1 291 ? 2.522 -6.163 11.066 1.00 94.81 291 ILE A CA 1
ATOM 2105 C C . ILE A 1 291 ? 1.944 -7.216 12.016 1.00 94.81 291 ILE A C 1
ATOM 2107 O O . ILE A 1 291 ? 0.932 -6.982 12.681 1.00 94.81 291 ILE A O 1
ATOM 2111 N N . TRP A 1 292 ? 2.597 -8.376 12.125 1.00 95.25 292 TRP A N 1
ATOM 2112 C CA . TRP A 1 292 ? 2.107 -9.468 12.970 1.00 95.25 292 TRP A CA 1
ATOM 2113 C C . TRP A 1 292 ? 2.140 -9.130 14.459 1.00 95.25 292 TRP A C 1
ATOM 2115 O O . TRP A 1 292 ? 1.248 -9.545 15.199 1.00 95.25 292 TRP A O 1
ATOM 2125 N N . GLN A 1 293 ? 3.078 -8.292 14.897 1.00 95.69 293 GLN A N 1
ATOM 2126 C CA . GLN A 1 293 ? 3.077 -7.774 16.257 1.00 95.69 293 GLN A CA 1
ATOM 2127 C C . GLN A 1 293 ? 1.818 -6.940 16.551 1.00 95.69 293 GLN A C 1
ATOM 2129 O O . GLN A 1 293 ? 1.262 -7.045 17.647 1.00 95.69 293 GLN A O 1
ATOM 2134 N N . GLY A 1 294 ? 1.349 -6.140 15.586 1.00 97.44 294 GLY A N 1
ATOM 2135 C CA . GLY A 1 294 ? 0.076 -5.419 15.677 1.00 97.44 294 GLY A CA 1
ATOM 2136 C C . GLY A 1 294 ? -1.118 -6.368 15.818 1.00 97.44 294 GLY A C 1
ATOM 2137 O O . GLY A 1 294 ? -1.958 -6.177 16.702 1.00 97.44 294 GLY A O 1
ATOM 2138 N N . VAL A 1 295 ? -1.148 -7.433 15.009 1.00 98.44 295 VAL A N 1
ATOM 2139 C CA . VAL A 1 295 ? -2.176 -8.492 15.055 1.00 98.44 295 VAL A CA 1
ATOM 2140 C C . VAL A 1 295 ? -2.223 -9.160 16.430 1.00 98.44 295 VAL A C 1
ATOM 2142 O O . VAL A 1 295 ? -3.272 -9.195 17.078 1.00 98.44 295 VAL A O 1
ATOM 2145 N N . ASP A 1 296 ? -1.088 -9.680 16.895 1.00 98.31 296 ASP A N 1
ATOM 2146 C CA . ASP A 1 296 ? -1.015 -10.473 18.122 1.00 98.31 296 ASP A CA 1
ATOM 2147 C C . ASP A 1 296 ? -1.343 -9.632 19.360 1.00 98.31 296 ASP A C 1
ATOM 2149 O O . ASP A 1 296 ? -2.080 -10.080 20.245 1.00 98.31 296 ASP A O 1
ATOM 2153 N N . LYS A 1 297 ? -0.857 -8.385 19.415 1.00 98.12 297 LYS A N 1
ATOM 2154 C CA . LYS A 1 297 ? -1.136 -7.479 20.536 1.00 98.12 297 LYS A CA 1
ATOM 2155 C C . LYS A 1 297 ? -2.591 -7.024 20.569 1.00 98.12 297 LYS A C 1
ATOM 2157 O O . LYS A 1 297 ? -3.141 -6.925 21.665 1.00 98.12 297 LYS A O 1
ATOM 2162 N N . LEU A 1 298 ? -3.230 -6.803 19.417 1.00 98.69 298 LEU A N 1
ATOM 2163 C CA . LEU A 1 298 ? -4.665 -6.514 19.357 1.00 98.69 298 LEU A CA 1
ATOM 2164 C C . LEU A 1 298 ? -5.487 -7.686 19.901 1.00 98.69 298 LEU A C 1
ATOM 2166 O O . LEU A 1 298 ? -6.318 -7.495 20.791 1.00 98.69 298 LEU A O 1
ATOM 2170 N N . LEU A 1 299 ? -5.217 -8.903 19.417 1.00 98.62 299 LEU A N 1
ATOM 2171 C CA . LEU A 1 299 ? -5.897 -10.113 19.886 1.00 98.62 299 LEU A CA 1
ATOM 2172 C C . LEU A 1 299 ? -5.714 -10.302 21.396 1.00 98.62 299 LEU A C 1
ATOM 2174 O O . LEU A 1 299 ? -6.688 -10.525 22.115 1.00 98.62 299 LEU A O 1
ATOM 2178 N N . ALA A 1 300 ? -4.482 -10.176 21.895 1.00 98.50 300 ALA A N 1
ATOM 2179 C CA . ALA A 1 300 ? -4.187 -10.310 23.318 1.00 98.50 300 ALA A CA 1
ATOM 2180 C C . ALA A 1 300 ? -4.901 -9.244 24.166 1.00 98.50 300 ALA A C 1
ATOM 2182 O O . ALA A 1 300 ? -5.500 -9.582 25.188 1.00 98.50 300 ALA A O 1
ATOM 2183 N N . ALA A 1 301 ? -4.886 -7.977 23.737 1.00 98.06 301 ALA A N 1
ATOM 2184 C CA . ALA A 1 301 ? -5.522 -6.879 24.460 1.00 98.06 301 ALA A CA 1
ATOM 2185 C C . ALA A 1 301 ? -7.049 -7.037 24.526 1.00 98.06 301 ALA A C 1
ATOM 2187 O O . ALA A 1 301 ? -7.635 -6.885 25.599 1.00 98.06 301 ALA A O 1
ATOM 2188 N N . MET A 1 302 ? -7.691 -7.401 23.411 1.00 98.12 302 MET A N 1
ATOM 2189 C CA . MET A 1 302 ? -9.139 -7.622 23.364 1.00 98.12 302 MET A CA 1
ATOM 2190 C C . MET A 1 302 ? -9.570 -8.824 24.203 1.00 98.12 302 MET A C 1
ATOM 2192 O O . MET A 1 302 ? -10.587 -8.757 24.894 1.00 98.12 302 MET A O 1
ATOM 2196 N N . ARG A 1 303 ? -8.802 -9.919 24.177 1.00 97.88 303 ARG A N 1
ATOM 2197 C CA . ARG A 1 303 ? -9.069 -11.112 24.997 1.00 97.88 303 ARG A CA 1
ATOM 2198 C C . ARG A 1 303 ? -8.911 -10.817 26.488 1.00 97.88 303 ARG A C 1
ATOM 2200 O O . ARG A 1 303 ? -9.753 -11.238 27.278 1.00 97.88 303 ARG A O 1
ATOM 2207 N N . ALA A 1 304 ? -7.886 -10.054 26.869 1.00 97.50 304 ALA A N 1
ATOM 2208 C CA . ALA A 1 304 ? -7.674 -9.636 28.254 1.00 97.50 304 ALA A CA 1
ATOM 2209 C C . ALA A 1 304 ? -8.810 -8.731 28.763 1.00 97.50 304 ALA A C 1
ATOM 2211 O O . ALA A 1 304 ? -9.375 -8.995 29.824 1.00 97.50 304 ALA A O 1
ATOM 2212 N N . GLU A 1 305 ? -9.205 -7.719 27.984 1.00 97.88 305 GLU A N 1
ATOM 2213 C CA . GLU A 1 305 ? -10.344 -6.852 28.317 1.00 97.88 305 GLU A CA 1
ATOM 2214 C C . GLU A 1 305 ? -11.654 -7.648 28.344 1.00 97.88 305 GLU A C 1
ATOM 2216 O O . GLU A 1 305 ? -12.492 -7.437 29.212 1.00 97.88 305 GLU A O 1
ATOM 2221 N N . SER A 1 306 ? -11.819 -8.619 27.444 1.00 97.19 306 SER A N 1
ATOM 2222 C CA . SER A 1 306 ? -12.996 -9.486 27.415 1.00 97.19 306 SER A CA 1
ATOM 2223 C C . SER A 1 306 ? -13.133 -10.348 28.665 1.00 97.19 306 SER A C 1
ATOM 2225 O O . SER A 1 306 ? -14.257 -10.560 29.121 1.00 97.19 306 SER A O 1
ATOM 2227 N N . ALA A 1 307 ? -12.011 -10.833 29.202 1.00 96.94 307 ALA A N 1
ATOM 2228 C CA . ALA A 1 307 ? -11.965 -11.617 30.430 1.00 96.94 307 ALA A CA 1
ATOM 2229 C C . ALA A 1 307 ? -12.194 -10.750 31.677 1.00 96.94 307 ALA A C 1
ATOM 2231 O O . ALA A 1 307 ? -12.897 -11.172 32.594 1.00 96.94 307 ALA A O 1
ATOM 2232 N N . LEU A 1 308 ? -11.627 -9.539 31.706 1.00 96.88 308 LEU A N 1
ATOM 2233 C CA . LEU A 1 308 ? -11.779 -8.604 32.822 1.00 96.88 308 LEU A CA 1
ATOM 2234 C C . LEU A 1 308 ? -13.175 -7.965 32.860 1.00 96.88 308 LEU A C 1
ATOM 2236 O O . LEU A 1 308 ? -13.769 -7.815 33.925 1.00 96.88 308 LEU A O 1
ATOM 2240 N N . CYS A 1 309 ? -13.701 -7.610 31.690 1.00 97.38 309 CYS A N 1
ATOM 2241 C CA . CYS A 1 309 ? -14.933 -6.859 31.506 1.00 97.38 309 CYS A CA 1
ATOM 2242 C C . CYS A 1 309 ? -15.828 -7.555 30.465 1.00 97.38 309 CYS A C 1
ATOM 2244 O O . CYS A 1 309 ? -15.868 -7.152 29.298 1.00 97.38 309 CYS A O 1
ATOM 2246 N N . PRO A 1 310 ? -16.587 -8.600 30.852 1.00 96.75 310 PRO A N 1
ATOM 2247 C CA . PRO A 1 310 ? -17.376 -9.408 29.915 1.00 96.75 310 PRO A CA 1
ATOM 2248 C C . PRO A 1 310 ? -18.468 -8.651 29.146 1.00 96.75 310 PRO A C 1
ATOM 2250 O O . PRO A 1 310 ? -18.912 -9.121 28.104 1.00 96.75 310 PRO A O 1
ATOM 2253 N N . SER A 1 311 ? -18.899 -7.485 29.636 1.00 96.19 311 SER A N 1
ATOM 2254 C CA . SER A 1 311 ? -19.938 -6.657 29.010 1.00 96.19 311 SER A CA 1
ATOM 2255 C C . SER A 1 311 ? -19.412 -5.606 28.026 1.00 96.19 311 SER A C 1
ATOM 2257 O O . SER A 1 311 ? -20.211 -5.062 27.261 1.00 96.19 311 SER A O 1
ATOM 2259 N N . SER A 1 312 ? -18.105 -5.314 28.017 1.00 97.44 312 SER A N 1
ATOM 2260 C CA . SER A 1 312 ? -17.520 -4.288 27.142 1.00 97.44 312 SER A CA 1
ATOM 2261 C C . SER A 1 312 ? -17.756 -4.606 25.660 1.00 97.44 312 SER A C 1
ATOM 2263 O O . SER A 1 312 ? -17.578 -5.743 25.222 1.00 97.44 312 SER A O 1
ATOM 2265 N N . GLN A 1 313 ? -18.116 -3.606 24.870 1.00 98.38 313 GLN A N 1
ATOM 2266 C CA . GLN A 1 313 ? -18.110 -3.684 23.410 1.00 98.38 313 GLN A CA 1
ATOM 2267 C C . GLN A 1 313 ? -16.853 -3.002 22.860 1.00 98.38 313 GLN A C 1
ATOM 2269 O O . GLN A 1 313 ? -16.187 -2.239 23.564 1.00 98.38 313 GLN A O 1
ATOM 2274 N N . PHE A 1 314 ? -16.528 -3.270 21.599 1.00 98.69 314 PHE A N 1
ATOM 2275 C CA . PHE A 1 314 ? -15.288 -2.824 20.970 1.00 98.69 314 PHE A CA 1
ATOM 2276 C C . PHE A 1 314 ? -15.539 -2.017 19.701 1.00 98.69 314 PHE A C 1
ATOM 2278 O O . PHE A 1 314 ? -16.424 -2.344 18.913 1.00 98.69 314 PHE A O 1
ATOM 2285 N N . ALA A 1 315 ? -14.723 -0.996 19.468 1.00 98.81 315 ALA A N 1
ATOM 2286 C CA . ALA A 1 315 ? -14.563 -0.381 18.156 1.00 98.81 315 ALA A CA 1
ATOM 2287 C C . ALA A 1 315 ? -13.088 -0.433 17.765 1.00 98.81 315 ALA A C 1
ATOM 2289 O O . ALA A 1 315 ? -12.222 -0.259 18.622 1.00 98.81 315 ALA A O 1
ATOM 2290 N N . LEU A 1 316 ? -12.804 -0.700 16.493 1.00 98.94 316 LEU A N 1
ATOM 2291 C CA . LEU A 1 316 ? -11.437 -0.836 15.991 1.00 98.94 316 LEU A CA 1
ATOM 2292 C C . LEU A 1 316 ? -11.159 0.250 14.958 1.00 98.94 316 LEU A C 1
ATOM 2294 O O . LEU A 1 316 ? -11.987 0.491 14.081 1.00 98.94 316 LEU A O 1
ATOM 2298 N N . VAL A 1 317 ? -9.997 0.883 15.059 1.00 98.88 317 VAL A N 1
ATOM 2299 C CA . VAL A 1 317 ? -9.558 1.944 14.155 1.00 98.88 317 VAL A CA 1
ATOM 2300 C C . VAL A 1 317 ? -8.108 1.689 13.784 1.00 98.88 317 VAL A C 1
ATOM 2302 O O . VAL A 1 317 ? -7.260 1.528 14.666 1.00 98.88 317 VAL A O 1
ATOM 2305 N N . GLY A 1 318 ? -7.816 1.636 12.492 1.00 98.81 318 GLY A N 1
ATOM 2306 C CA . GLY A 1 318 ? -6.449 1.494 12.022 1.00 98.81 318 GLY A CA 1
ATOM 2307 C C . GLY A 1 318 ? -6.213 2.228 10.719 1.00 98.81 318 GLY A C 1
ATOM 2308 O O . GLY A 1 318 ? -7.125 2.368 9.905 1.00 98.81 318 GLY A O 1
ATOM 2309 N N . TYR A 1 319 ? -4.959 2.628 10.530 1.00 98.75 319 TYR A N 1
ATOM 2310 C CA . TYR A 1 319 ? -4.467 3.310 9.342 1.00 98.75 319 TYR A CA 1
ATOM 2311 C C . TYR A 1 319 ? -3.307 2.516 8.741 1.00 98.75 319 TYR A C 1
ATOM 2313 O O . TYR A 1 319 ? -2.438 2.050 9.481 1.00 98.75 319 TYR A O 1
ATOM 2321 N N . SER A 1 320 ? -3.292 2.331 7.418 1.00 98.31 320 SER A N 1
ATOM 2322 C CA . SER A 1 320 ? -2.193 1.706 6.674 1.00 98.31 320 SER A CA 1
ATOM 2323 C C . SER A 1 320 ? -1.798 0.337 7.267 1.00 98.31 320 SER A C 1
ATOM 2325 O O . SER A 1 320 ? -2.608 -0.594 7.294 1.00 98.31 320 SER A O 1
ATOM 2327 N N . GLN A 1 321 ? -0.589 0.199 7.818 1.00 97.06 321 GLN A N 1
ATOM 2328 C CA . GLN A 1 321 ? -0.136 -1.004 8.529 1.00 97.06 321 GLN A CA 1
ATOM 2329 C C . GLN A 1 321 ? -1.062 -1.436 9.687 1.00 97.06 321 GLN A C 1
ATOM 2331 O O . GLN A 1 321 ? -1.278 -2.632 9.915 1.00 97.06 321 GLN A O 1
ATOM 2336 N N . GLY A 1 322 ? -1.637 -0.485 10.419 1.00 98.56 322 GLY A N 1
ATOM 2337 C CA . GLY A 1 322 ? -2.564 -0.770 11.505 1.00 98.56 322 GLY A CA 1
ATOM 2338 C C . GLY A 1 322 ? -3.942 -1.221 11.022 1.00 98.56 322 GLY A C 1
ATOM 2339 O O . GLY A 1 322 ? -4.536 -2.117 11.626 1.00 98.56 322 GLY A O 1
ATOM 2340 N N . ALA A 1 323 ? -4.419 -0.680 9.896 1.00 98.81 323 ALA A N 1
ATOM 2341 C CA . ALA A 1 323 ? -5.635 -1.156 9.232 1.00 98.81 323 ALA A CA 1
ATOM 2342 C C . ALA A 1 323 ? -5.472 -2.618 8.788 1.00 98.81 323 ALA A C 1
ATOM 2344 O O . ALA A 1 323 ? -6.311 -3.466 9.099 1.00 98.81 323 ALA A O 1
ATOM 2345 N N . LEU A 1 324 ? -4.325 -2.937 8.181 1.00 98.44 324 LEU A N 1
ATOM 2346 C CA . LEU A 1 324 ? -3.963 -4.304 7.811 1.00 98.44 324 LEU A CA 1
ATOM 2347 C C . LEU A 1 324 ? -3.929 -5.243 9.019 1.00 98.44 324 LEU A C 1
ATOM 2349 O O . LEU A 1 324 ? -4.442 -6.361 8.961 1.00 98.44 324 LEU A O 1
ATOM 2353 N N . SER A 1 325 ? -3.339 -4.791 10.125 1.00 98.50 325 SER A N 1
ATOM 2354 C CA . SER A 1 325 ? -3.255 -5.576 11.357 1.00 98.50 325 SER A CA 1
ATOM 2355 C C . SER A 1 325 ? -4.648 -5.918 11.899 1.00 98.50 325 SER A C 1
ATOM 2357 O O . SER A 1 325 ? -4.895 -7.061 12.283 1.00 98.50 325 SER A O 1
ATOM 2359 N N . ILE A 1 326 ? -5.598 -4.974 11.861 1.00 98.81 326 ILE A N 1
ATOM 2360 C CA . ILE A 1 326 ? -7.006 -5.250 12.196 1.00 98.81 326 ILE A CA 1
ATOM 2361 C C . ILE A 1 326 ? -7.607 -6.250 11.207 1.00 98.81 326 ILE A C 1
ATOM 2363 O O . ILE A 1 326 ? -8.202 -7.242 11.628 1.00 98.81 326 ILE A O 1
ATOM 2367 N N . ASN A 1 327 ? -7.442 -6.013 9.905 1.00 98.00 327 ASN A N 1
ATOM 2368 C CA . ASN A 1 327 ? -7.980 -6.856 8.839 1.00 98.00 327 ASN A CA 1
ATOM 2369 C C . ASN A 1 327 ? -7.545 -8.331 9.019 1.00 98.00 327 ASN A C 1
ATOM 2371 O O . ASN A 1 327 ? -8.383 -9.238 9.004 1.00 98.00 327 ASN A O 1
ATOM 2375 N N . ILE A 1 328 ? -6.261 -8.575 9.307 1.00 97.81 328 ILE A N 1
ATOM 2376 C CA . ILE A 1 328 ? -5.727 -9.910 9.622 1.00 97.81 328 ILE A CA 1
ATOM 2377 C C . ILE A 1 328 ? -6.282 -10.439 10.954 1.00 97.81 328 ILE A C 1
ATOM 2379 O O . ILE A 1 328 ? -6.696 -11.601 11.029 1.00 97.81 328 ILE A O 1
ATOM 2383 N N . ALA A 1 329 ? -6.322 -9.619 12.009 1.00 98.38 329 ALA A N 1
ATOM 2384 C CA . ALA A 1 329 ? -6.792 -10.039 13.329 1.00 98.38 329 ALA A CA 1
ATOM 2385 C C . ALA A 1 329 ? -8.243 -10.540 13.304 1.00 98.38 329 ALA A C 1
ATOM 2387 O O . ALA A 1 329 ? -8.539 -11.565 13.914 1.00 98.38 329 ALA A O 1
ATOM 2388 N N . LEU A 1 330 ? -9.131 -9.898 12.538 1.00 98.31 330 LEU A N 1
ATOM 2389 C CA . LEU A 1 330 ? -10.538 -10.303 12.419 1.00 98.31 330 LEU A CA 1
ATOM 2390 C C . LEU A 1 330 ? -10.703 -11.750 11.937 1.00 98.31 330 LEU A C 1
ATOM 2392 O O . LEU A 1 330 ? -11.614 -12.450 12.382 1.00 98.31 330 LEU A O 1
ATOM 2396 N N . ARG A 1 331 ? -9.815 -12.228 11.060 1.00 95.94 331 ARG A N 1
ATOM 2397 C CA . ARG A 1 331 ? -9.803 -13.624 10.586 1.00 95.94 331 ARG A CA 1
ATOM 2398 C C . ARG A 1 331 ? -9.244 -14.612 11.612 1.00 95.94 331 ARG A C 1
ATOM 2400 O O . ARG A 1 331 ? -9.524 -15.800 11.519 1.00 95.94 331 ARG A O 1
ATOM 2407 N N . ASN A 1 332 ? -8.476 -14.123 12.583 1.00 96.25 332 ASN A N 1
ATOM 2408 C CA . ASN A 1 332 ? -7.899 -14.905 13.681 1.00 96.25 332 ASN A CA 1
ATOM 2409 C C . ASN A 1 332 ? -8.769 -14.888 14.954 1.00 96.25 332 ASN A C 1
ATOM 2411 O O . ASN A 1 332 ? -8.389 -15.471 15.974 1.00 96.25 332 ASN A O 1
ATOM 2415 N N . MET A 1 333 ? -9.919 -14.215 14.893 1.00 97.81 333 MET A N 1
ATOM 2416 C CA . MET A 1 333 ? -10.953 -14.224 15.921 1.00 97.81 333 MET A CA 1
ATOM 2417 C C . MET A 1 333 ? -12.014 -15.283 15.618 1.00 97.81 333 MET A C 1
ATOM 2419 O O . MET A 1 333 ? -12.316 -15.564 14.452 1.00 97.81 333 MET A O 1
ATOM 2423 N N . ASP A 1 334 ? -12.636 -15.833 16.654 1.00 97.69 334 ASP A N 1
ATOM 2424 C CA . ASP A 1 334 ? -13.876 -16.589 16.488 1.00 97.69 334 ASP A CA 1
ATOM 2425 C C . ASP A 1 334 ? -15.105 -15.658 16.374 1.00 97.69 334 ASP A C 1
ATOM 2427 O O . ASP A 1 334 ? -15.024 -14.434 16.526 1.00 97.69 334 ASP A O 1
ATOM 2431 N N . SER A 1 335 ? -16.274 -16.226 16.064 1.00 97.44 335 SER A N 1
ATOM 2432 C CA . SER A 1 335 ? -17.513 -15.448 15.919 1.00 97.44 335 SER A CA 1
ATOM 2433 C C . SER A 1 335 ? -17.977 -14.802 17.229 1.00 97.44 335 SER A C 1
ATOM 2435 O O . SER A 1 335 ? -18.652 -13.775 17.195 1.00 97.44 335 SER A O 1
ATOM 2437 N N . SER A 1 336 ? -17.639 -15.384 18.384 1.00 96.31 336 SER A N 1
ATOM 2438 C CA . SER A 1 336 ? -17.995 -14.835 19.696 1.00 96.31 336 SER A CA 1
ATOM 2439 C C . SER A 1 336 ? -17.170 -13.587 20.007 1.00 96.31 336 SER A C 1
ATOM 2441 O O . SER A 1 336 ? -17.728 -12.574 20.426 1.00 96.31 336 SER A O 1
ATOM 2443 N N . GLU A 1 337 ? -15.879 -13.602 19.681 1.00 97.88 337 GLU A N 1
ATOM 2444 C CA . GLU A 1 337 ? -14.996 -12.443 19.781 1.00 97.88 337 GLU A CA 1
ATOM 2445 C C . GLU A 1 337 ? -15.464 -11.324 18.842 1.00 97.88 337 GLU A C 1
ATOM 2447 O O . GLU A 1 337 ? -15.677 -10.188 19.272 1.00 97.88 337 GLU A O 1
ATOM 2452 N N . ARG A 1 338 ? -15.729 -11.661 17.572 1.00 98.25 338 ARG A N 1
ATOM 2453 C CA . ARG A 1 338 ? -16.226 -10.707 16.568 1.00 98.25 338 ARG A CA 1
ATOM 2454 C C . ARG A 1 338 ? -17.600 -10.131 16.896 1.00 98.25 338 ARG A C 1
ATOM 2456 O O . ARG A 1 338 ? -17.896 -8.993 16.526 1.00 98.25 338 ARG A O 1
ATOM 2463 N N . SER A 1 339 ? -18.451 -10.878 17.600 1.00 97.31 339 SER A N 1
ATOM 2464 C CA . SER A 1 339 ? -19.782 -10.398 17.989 1.00 97.31 339 SER A CA 1
ATOM 2465 C C . SER A 1 339 ? -19.718 -9.131 18.847 1.00 97.31 339 SER A C 1
ATOM 2467 O O . SER A 1 339 ? -20.584 -8.270 18.696 1.00 97.31 339 SER A O 1
ATOM 2469 N N . ARG A 1 340 ? -18.647 -8.971 19.641 1.00 97.19 340 ARG A N 1
ATOM 2470 C CA . ARG A 1 340 ? -18.418 -7.826 20.535 1.00 97.19 340 ARG A CA 1
ATOM 2471 C C . ARG A 1 340 ? -17.919 -6.566 19.826 1.00 97.19 340 ARG A C 1
ATOM 2473 O O . ARG A 1 340 ? -17.726 -5.541 20.473 1.00 97.19 340 ARG A O 1
ATOM 2480 N N . ILE A 1 341 ? -17.672 -6.621 18.516 1.00 98.56 341 ILE A N 1
ATOM 2481 C CA . ILE A 1 341 ? -17.155 -5.484 17.748 1.00 98.56 341 ILE A CA 1
ATOM 2482 C C . ILE A 1 341 ? -18.321 -4.691 17.151 1.00 98.56 341 ILE A C 1
ATOM 2484 O O . ILE A 1 341 ? -18.989 -5.129 16.219 1.00 98.56 341 ILE A O 1
ATOM 2488 N N . GLY A 1 342 ? -18.566 -3.498 17.679 1.00 97.31 342 GLY A N 1
ATOM 2489 C CA . GLY A 1 342 ? -19.613 -2.582 17.233 1.00 97.31 342 GLY A CA 1
ATOM 2490 C C . GLY A 1 342 ? -19.352 -1.943 15.880 1.00 97.31 342 GLY A C 1
ATOM 2491 O O . GLY A 1 342 ? -20.286 -1.763 15.105 1.00 97.31 342 GLY A O 1
ATOM 2492 N N . GLY A 1 343 ? -18.094 -1.659 15.557 1.00 98.31 343 GLY A N 1
ATOM 2493 C CA . GLY A 1 343 ? -17.717 -1.163 14.241 1.00 98.31 343 GLY A CA 1
ATOM 2494 C C . GLY A 1 343 ? -16.211 -1.055 14.053 1.00 98.31 343 GLY A C 1
ATOM 2495 O O . GLY A 1 343 ? -15.447 -1.067 15.020 1.00 98.31 343 GLY A O 1
ATOM 2496 N N . ILE A 1 344 ? -15.800 -1.009 12.789 1.00 98.88 344 ILE A N 1
ATOM 2497 C CA . ILE A 1 344 ? -14.398 -1.072 12.372 1.00 98.88 344 ILE A CA 1
ATOM 2498 C C . ILE A 1 344 ? -14.148 0.001 11.310 1.00 98.88 344 ILE A C 1
ATOM 2500 O O . ILE A 1 344 ? -14.891 0.056 10.331 1.00 98.88 344 ILE A O 1
ATOM 2504 N N . ALA A 1 345 ? -13.107 0.812 11.491 1.00 98.88 345 ALA A N 1
ATOM 2505 C CA . ALA A 1 345 ? -12.599 1.769 10.512 1.00 98.88 345 ALA A CA 1
ATOM 2506 C C . ALA A 1 345 ? -11.208 1.338 10.025 1.00 98.88 345 ALA A C 1
ATOM 2508 O O . ALA A 1 345 ? -10.289 1.191 10.833 1.00 98.88 345 ALA A O 1
ATOM 2509 N N . LEU A 1 346 ? -11.074 1.133 8.713 1.00 98.88 346 LEU A N 1
ATOM 2510 C CA . LEU A 1 346 ? -9.845 0.727 8.032 1.00 98.88 346 LEU A CA 1
ATOM 2511 C C . LEU A 1 346 ? -9.428 1.817 7.032 1.00 98.88 346 LEU A C 1
ATOM 2513 O O . LEU A 1 346 ? -9.891 1.841 5.890 1.00 98.88 346 LEU A O 1
ATOM 2517 N N . LEU A 1 347 ? -8.591 2.754 7.468 1.00 98.81 347 LEU A N 1
ATOM 2518 C CA . LEU A 1 347 ? -8.072 3.825 6.620 1.00 98.81 347 LEU A CA 1
ATOM 2519 C C . LEU A 1 347 ? -6.865 3.310 5.827 1.00 98.81 347 LEU A C 1
ATOM 2521 O O . LEU A 1 347 ? -5.917 2.785 6.410 1.00 98.81 347 LEU A O 1
ATOM 2525 N N . ALA A 1 348 ? -6.893 3.447 4.504 1.00 98.38 348 ALA A N 1
ATOM 2526 C CA . ALA A 1 348 ? -5.800 3.075 3.609 1.00 98.38 348 ALA A CA 1
ATOM 2527 C C . ALA A 1 348 ? -5.318 1.615 3.746 1.00 98.38 348 ALA A C 1
ATOM 2529 O O . ALA A 1 348 ? -4.121 1.333 3.728 1.00 98.38 348 ALA A O 1
ATOM 2530 N N . ASP A 1 349 ? -6.249 0.671 3.897 1.00 98.25 349 ASP A N 1
ATOM 2531 C CA . ASP A 1 349 ? -5.935 -0.734 4.177 1.00 98.25 349 ASP A CA 1
ATOM 2532 C C . ASP A 1 349 ? -5.297 -1.475 2.980 1.00 98.25 349 ASP A C 1
ATOM 2534 O O . ASP A 1 349 ? -5.980 -1.729 1.980 1.00 98.25 349 ASP A O 1
ATOM 2538 N N . PRO A 1 350 ? -4.027 -1.920 3.068 1.00 96.38 350 PRO A N 1
ATOM 2539 C CA . PRO A 1 350 ? -3.413 -2.734 2.021 1.00 96.38 350 PRO A CA 1
ATOM 2540 C C . PRO A 1 350 ? -3.973 -4.166 1.969 1.00 96.38 350 PRO A C 1
ATOM 2542 O O . PRO A 1 350 ? -3.750 -4.871 0.986 1.00 96.38 350 PRO A O 1
ATOM 2545 N N . GLY A 1 351 ? -4.698 -4.607 3.002 1.00 96.38 351 GLY A N 1
ATOM 2546 C CA . GLY A 1 351 ? -5.412 -5.884 3.074 1.00 96.38 351 GLY A CA 1
ATOM 2547 C C . GLY A 1 351 ? -6.776 -5.883 2.374 1.00 96.38 351 GLY A C 1
ATOM 2548 O O . GLY A 1 351 ? -7.457 -6.912 2.364 1.00 96.38 351 GLY A O 1
ATOM 2549 N N . LYS A 1 352 ? -7.190 -4.749 1.795 1.00 96.25 352 LYS A N 1
ATOM 2550 C CA . LYS A 1 352 ? -8.470 -4.588 1.101 1.00 96.25 352 LYS A CA 1
ATOM 2551 C C . LYS A 1 352 ? -8.533 -5.458 -0.158 1.00 96.25 352 LYS A C 1
ATOM 2553 O O . LYS A 1 352 ? -7.673 -5.371 -1.033 1.00 96.25 352 LYS A O 1
ATOM 2558 N N . LEU A 1 353 ? -9.589 -6.257 -0.305 1.00 96.38 353 LEU A N 1
ATOM 2559 C CA . LEU A 1 353 ? -9.819 -7.027 -1.531 1.00 96.38 353 LEU A CA 1
ATOM 2560 C C . LEU A 1 353 ? -10.338 -6.145 -2.681 1.00 96.38 353 LEU A C 1
ATOM 2562 O O . LEU A 1 353 ? -10.807 -5.020 -2.483 1.00 96.38 353 LEU A O 1
ATOM 2566 N N . ALA A 1 354 ? -10.279 -6.681 -3.900 1.00 96.19 354 ALA A N 1
ATOM 2567 C CA . ALA A 1 354 ? -11.090 -6.185 -5.005 1.00 96.19 354 ALA A CA 1
ATOM 2568 C C . ALA A 1 354 ? -12.559 -6.571 -4.780 1.00 96.19 354 ALA A C 1
ATOM 2570 O O . ALA A 1 354 ? -12.852 -7.699 -4.385 1.00 96.19 354 ALA A O 1
ATOM 2571 N N . ASN A 1 355 ? -13.474 -5.645 -5.061 1.00 96.50 355 ASN A N 1
ATOM 2572 C CA . ASN A 1 355 ? -14.912 -5.779 -4.818 1.00 96.50 355 ASN A CA 1
ATOM 2573 C C . ASN A 1 355 ? -15.239 -6.274 -3.394 1.00 96.50 355 ASN A C 1
ATOM 2575 O O . ASN A 1 355 ? -15.872 -7.323 -3.239 1.00 96.50 355 ASN A O 1
ATOM 2579 N N . PRO A 1 356 ? -14.795 -5.537 -2.358 1.00 96.44 356 PRO A N 1
ATOM 2580 C CA . PRO A 1 356 ? -14.998 -5.941 -0.977 1.00 96.44 356 PRO A CA 1
ATOM 2581 C C . PRO A 1 356 ? -16.479 -5.984 -0.582 1.00 96.44 356 PRO A C 1
ATOM 2583 O O . PRO A 1 356 ? -17.335 -5.364 -1.215 1.00 96.44 356 PRO A O 1
ATOM 2586 N N . THR A 1 357 ? -16.767 -6.714 0.497 1.00 96.06 357 THR A N 1
ATOM 2587 C CA . THR A 1 357 ? -18.128 -6.811 1.058 1.00 96.06 357 THR A CA 1
ATOM 2588 C C . THR A 1 357 ? -18.408 -5.765 2.130 1.00 96.06 357 THR A C 1
ATOM 2590 O O . THR A 1 357 ? -19.569 -5.477 2.418 1.00 96.06 357 THR A O 1
ATOM 2593 N N . GLU A 1 358 ? -17.360 -5.223 2.748 1.00 97.75 358 GLU A N 1
ATOM 2594 C CA . GLU A 1 358 ? -17.458 -4.089 3.653 1.00 97.75 358 GLU A CA 1
ATOM 2595 C C . GLU A 1 358 ? -17.850 -2.804 2.914 1.00 97.75 358 GLU A C 1
ATOM 2597 O O . GLU A 1 358 ? -17.776 -2.709 1.686 1.00 97.75 358 GLU A O 1
ATOM 2602 N N . THR A 1 359 ? -18.275 -1.788 3.669 1.00 98.50 359 THR A N 1
ATOM 2603 C CA . THR A 1 359 ? -18.497 -0.470 3.065 1.00 98.50 359 THR A CA 1
ATOM 2604 C C . THR A 1 359 ? -17.149 0.088 2.620 1.00 98.50 359 THR A C 1
ATOM 2606 O O . THR A 1 359 ? -16.190 0.038 3.386 1.00 98.50 359 THR A O 1
ATOM 2609 N N . LEU A 1 360 ? -17.076 0.627 1.403 1.00 98.56 360 LEU A N 1
ATOM 2610 C CA . LEU A 1 360 ? -15.855 1.208 0.856 1.00 98.56 360 LEU A CA 1
ATOM 2611 C C . LEU A 1 360 ? -16.109 2.631 0.363 1.00 98.56 360 LEU A C 1
ATOM 2613 O O . LEU A 1 360 ? -16.969 2.849 -0.497 1.00 98.56 360 LEU A O 1
ATOM 2617 N N . TRP A 1 361 ? -15.337 3.577 0.888 1.00 98.62 361 TRP A N 1
ATOM 2618 C CA . TRP A 1 361 ? -15.351 4.980 0.489 1.00 98.62 361 TRP A CA 1
ATOM 2619 C C . TRP A 1 361 ? -14.040 5.400 -0.176 1.00 98.62 361 TRP A C 1
ATOM 2621 O O . TRP A 1 361 ? -12.978 4.866 0.139 1.00 98.62 361 TRP A O 1
ATOM 2631 N N . GLU A 1 362 ? -14.125 6.366 -1.090 1.00 97.81 362 GLU A N 1
ATOM 2632 C CA . GLU A 1 362 ? -12.957 7.056 -1.666 1.00 97.81 362 GLU A CA 1
ATOM 2633 C C . GLU A 1 362 ? -12.791 8.498 -1.174 1.00 97.81 362 GLU A C 1
ATOM 2635 O O . GLU A 1 362 ? -11.867 9.184 -1.595 1.00 97.81 362 GLU A O 1
ATOM 2640 N N . GLY A 1 363 ? -13.686 8.929 -0.284 1.00 97.69 363 GLY A N 1
ATOM 2641 C CA . GLY A 1 363 ? -13.675 10.207 0.420 1.00 97.69 363 GLY A CA 1
ATOM 2642 C C . GLY A 1 363 ? -14.859 10.287 1.388 1.00 97.69 363 GLY A C 1
ATOM 2643 O O . GLY A 1 363 ? -15.648 9.339 1.499 1.00 97.69 363 GLY A O 1
ATOM 2644 N N . ALA A 1 364 ? -15.025 11.408 2.091 1.00 97.75 364 ALA A N 1
ATOM 2645 C CA . ALA A 1 364 ? -16.082 11.569 3.092 1.00 97.75 364 ALA A CA 1
ATOM 2646 C C . ALA A 1 364 ? -17.472 11.286 2.490 1.00 97.75 364 ALA A C 1
ATOM 2648 O O . ALA A 1 364 ? -17.890 11.920 1.520 1.00 97.75 364 ALA A O 1
ATOM 2649 N N . TYR A 1 365 ? -18.179 10.294 3.047 1.00 97.44 365 TYR A N 1
ATOM 2650 C CA . TYR A 1 365 ? -19.513 9.859 2.604 1.00 97.44 365 TYR A CA 1
ATOM 2651 C C . TYR A 1 365 ? -19.629 9.506 1.110 1.00 97.44 365 TYR A C 1
ATOM 2653 O O . TYR A 1 365 ? -20.736 9.450 0.572 1.00 97.44 365 TYR A O 1
ATOM 2661 N N . THR A 1 366 ? -18.505 9.243 0.442 1.00 98.25 366 THR A N 1
ATOM 2662 C CA . THR A 1 366 ? -18.442 9.057 -1.008 1.00 98.25 366 THR A CA 1
ATOM 2663 C C . THR A 1 366 ? -18.089 7.604 -1.317 1.00 98.25 366 THR A C 1
ATOM 2665 O O . THR A 1 366 ? -16.951 7.194 -1.076 1.00 98.25 366 THR A O 1
ATOM 2668 N N . PRO A 1 367 ? -19.038 6.791 -1.825 1.00 98.12 367 PRO A N 1
ATOM 2669 C CA . PRO A 1 367 ? -18.770 5.413 -2.225 1.00 98.12 367 PRO A CA 1
ATOM 2670 C C . PRO A 1 367 ? -17.644 5.322 -3.251 1.00 98.12 367 PRO A C 1
ATOM 2672 O O . PRO A 1 367 ? -17.632 6.077 -4.218 1.00 98.12 367 PRO A O 1
ATOM 2675 N N . ALA A 1 368 ? -16.736 4.367 -3.063 1.00 97.44 368 ALA A N 1
ATOM 2676 C CA . ALA A 1 368 ? -15.636 4.167 -3.994 1.00 97.44 368 ALA A CA 1
ATOM 2677 C C . ALA A 1 368 ? -16.114 3.693 -5.371 1.00 97.44 368 ALA A C 1
ATOM 2679 O O . ALA A 1 368 ? -16.986 2.819 -5.481 1.00 97.44 368 ALA A O 1
ATOM 2680 N N . VAL A 1 369 ? -15.473 4.221 -6.412 1.00 96.44 369 VAL A N 1
ATOM 2681 C CA . VAL A 1 369 ? -15.704 3.817 -7.803 1.00 96.44 369 VAL A CA 1
ATOM 2682 C C . VAL A 1 369 ? -14.569 2.936 -8.333 1.00 96.44 369 VAL A C 1
ATOM 2684 O O . VAL A 1 369 ? -13.654 2.536 -7.600 1.00 96.44 369 VAL A O 1
ATOM 2687 N N . ASP A 1 370 ? -14.642 2.593 -9.618 1.00 95.00 370 ASP A N 1
ATOM 2688 C CA . ASP A 1 370 ? -13.585 1.868 -10.316 1.00 95.00 370 ASP A CA 1
ATOM 2689 C C . ASP A 1 370 ? -12.233 2.581 -10.166 1.00 95.00 370 ASP A C 1
ATOM 2691 O O . ASP A 1 370 ? -12.111 3.803 -10.059 1.00 95.00 370 ASP A O 1
ATOM 2695 N N . GLY A 1 371 ? -11.183 1.783 -10.101 1.00 91.38 371 GLY A N 1
ATOM 2696 C CA . GLY A 1 371 ? -9.849 2.194 -9.724 1.00 91.38 371 GLY A CA 1
ATOM 2697 C C . GLY A 1 371 ? -9.577 2.173 -8.217 1.00 91.38 371 GLY A C 1
ATOM 2698 O O . GLY A 1 371 ? -8.402 2.215 -7.864 1.00 91.38 371 GLY A O 1
ATOM 2699 N N . VAL A 1 372 ? -10.592 2.111 -7.354 1.00 96.31 372 VAL A N 1
ATOM 2700 C CA . VAL A 1 372 ? -10.446 1.852 -5.905 1.00 96.31 372 VAL A CA 1
ATOM 2701 C C . VAL A 1 372 ? -11.209 0.585 -5.528 1.00 96.31 372 VAL A C 1
ATOM 2703 O O . VAL A 1 372 ? -10.699 -0.287 -4.820 1.00 96.31 372 VAL A O 1
ATOM 2706 N N . ARG A 1 373 ? -12.435 0.446 -6.038 1.00 96.69 373 ARG A N 1
ATOM 2707 C CA . ARG A 1 373 ? -13.309 -0.697 -5.772 1.00 96.69 373 ARG A CA 1
ATOM 2708 C C . ARG A 1 373 ? -12.778 -2.004 -6.356 1.00 96.69 373 ARG A C 1
ATOM 2710 O O . ARG A 1 373 ? -12.771 -3.017 -5.665 1.00 96.69 373 ARG A O 1
ATOM 2717 N N . ASP A 1 374 ? -12.350 -1.994 -7.610 1.00 95.56 374 ASP A N 1
ATOM 2718 C CA . ASP A 1 374 ? -11.926 -3.171 -8.383 1.00 95.56 374 ASP A CA 1
ATOM 2719 C C . ASP A 1 374 ? -10.440 -3.529 -8.199 1.00 95.56 374 ASP A C 1
ATOM 2721 O O . ASP A 1 374 ? -10.001 -4.579 -8.668 1.00 95.56 374 ASP A O 1
ATOM 2725 N N . LYS A 1 375 ? -9.658 -2.687 -7.513 1.00 94.25 375 LYS A N 1
ATOM 2726 C CA . LYS A 1 375 ? -8.228 -2.920 -7.267 1.00 94.25 375 LYS A CA 1
ATOM 2727 C C . LYS A 1 375 ? -7.992 -3.518 -5.889 1.00 94.25 375 LYS A C 1
ATOM 2729 O O . LYS A 1 375 ? -8.506 -2.961 -4.929 1.00 94.25 375 LYS A O 1
ATOM 2734 N N . PRO A 1 376 ? -7.247 -4.623 -5.738 1.00 94.88 376 PRO A N 1
ATOM 2735 C CA . PRO A 1 376 ? -6.821 -5.072 -4.416 1.00 94.88 376 PRO A CA 1
ATOM 2736 C C . PRO A 1 376 ? -5.788 -4.099 -3.831 1.00 94.88 376 PRO A C 1
ATOM 2738 O O . PRO A 1 376 ? -5.072 -3.438 -4.581 1.00 94.88 376 PRO A O 1
ATOM 2741 N N . GLY A 1 377 ? -5.696 -4.032 -2.504 1.00 94.44 377 GLY A N 1
ATOM 2742 C CA . GLY A 1 377 ? -4.596 -3.359 -1.822 1.00 94.44 377 GLY A CA 1
ATOM 2743 C C . GLY A 1 377 ? -3.276 -4.109 -2.001 1.00 94.44 377 GLY A C 1
ATOM 2744 O O . GLY A 1 377 ? -3.253 -5.278 -2.399 1.00 94.44 377 GLY A O 1
ATOM 2745 N N . ALA A 1 378 ? -2.170 -3.434 -1.696 1.00 90.25 378 ALA A N 1
ATOM 2746 C CA . ALA A 1 378 ? -0.823 -3.940 -1.912 1.00 90.25 378 ALA A CA 1
ATOM 2747 C C . ALA A 1 378 ? -0.626 -5.309 -1.249 1.00 90.25 378 ALA A C 1
ATOM 2749 O O . ALA A 1 378 ? -0.291 -6.262 -1.933 1.00 90.25 378 ALA A O 1
ATOM 2750 N N . TYR A 1 379 ? -0.947 -5.477 0.036 1.00 89.75 379 TYR A N 1
ATOM 2751 C CA . TYR A 1 379 ? -0.737 -6.745 0.755 1.00 89.75 379 TYR A CA 1
ATOM 2752 C C . TYR A 1 379 ? -1.457 -7.940 0.107 1.00 89.75 379 TYR A C 1
ATOM 2754 O O . TYR A 1 379 ? -0.932 -9.054 0.086 1.00 89.75 379 TYR A O 1
ATOM 2762 N N . VAL A 1 380 ? -2.650 -7.704 -0.446 1.00 89.19 380 VAL A N 1
ATOM 2763 C CA . VAL A 1 380 ? -3.421 -8.713 -1.188 1.00 89.19 380 VAL A CA 1
ATOM 2764 C C . VAL A 1 380 ? -2.770 -9.010 -2.535 1.00 89.19 380 VAL A C 1
ATOM 2766 O O . VAL A 1 380 ? -2.618 -10.179 -2.881 1.00 89.19 380 VAL A O 1
ATOM 2769 N N . ALA A 1 381 ? -2.354 -7.978 -3.275 1.00 81.62 381 ALA A N 1
ATOM 2770 C CA . ALA A 1 381 ? -1.631 -8.143 -4.536 1.00 81.62 381 ALA A CA 1
ATOM 2771 C C . ALA A 1 381 ? -0.322 -8.937 -4.351 1.00 81.62 381 ALA A C 1
ATOM 2773 O O . ALA A 1 381 ? 0.067 -9.701 -5.229 1.00 81.62 381 ALA A O 1
ATOM 2774 N N . LEU A 1 382 ? 0.303 -8.820 -3.174 1.00 76.50 382 LEU A N 1
ATOM 2775 C CA . LEU A 1 382 ? 1.509 -9.557 -2.791 1.00 76.50 382 LEU A CA 1
ATOM 2776 C C . LEU A 1 382 ? 1.260 -11.005 -2.346 1.00 76.50 382 LEU A C 1
ATOM 2778 O O . LEU A 1 382 ? 2.219 -11.742 -2.121 1.00 76.50 382 LEU A O 1
ATOM 2782 N N . ASN A 1 383 ? -0.002 -11.429 -2.211 1.00 78.19 383 ASN A N 1
ATOM 2783 C CA . ASN A 1 383 ? -0.384 -12.773 -1.768 1.00 78.19 383 ASN A CA 1
ATOM 2784 C C . ASN A 1 383 ? 0.260 -13.180 -0.420 1.00 78.19 383 ASN A C 1
ATOM 2786 O O . ASN A 1 383 ? 0.568 -14.349 -0.181 1.00 78.19 383 ASN A O 1
ATOM 2790 N N . PHE A 1 384 ? 0.488 -12.214 0.476 1.00 82.00 384 PHE A N 1
ATOM 2791 C CA . PHE A 1 384 ? 1.106 -12.469 1.778 1.00 82.00 384 PHE A CA 1
ATOM 2792 C C . PHE A 1 384 ? 0.180 -13.240 2.721 1.00 82.00 384 PHE A C 1
ATOM 2794 O O . PHE A 1 384 ? -1.047 -13.156 2.643 1.00 82.00 384 PHE A O 1
ATOM 2801 N N . ALA A 1 385 ? 0.768 -14.022 3.627 1.00 83.19 385 ALA A N 1
ATOM 2802 C CA . ALA A 1 385 ? 0.014 -14.893 4.518 1.00 83.19 385 ALA A CA 1
ATOM 2803 C C . ALA A 1 385 ? -1.029 -14.121 5.337 1.00 83.19 385 ALA A C 1
ATOM 2805 O O . ALA A 1 385 ? -0.781 -13.038 5.852 1.00 83.19 385 ALA A O 1
ATOM 2806 N N . GLY A 1 386 ? -2.206 -14.720 5.501 1.00 84.62 386 GLY A N 1
ATOM 2807 C CA . GLY A 1 386 ? -3.258 -14.136 6.318 1.00 84.62 386 GLY A CA 1
ATOM 2808 C C . GLY A 1 386 ? -4.071 -13.047 5.631 1.00 84.62 386 GLY A C 1
ATOM 2809 O O . GLY A 1 386 ? -4.900 -12.482 6.332 1.00 84.62 386 GLY A O 1
ATOM 2810 N N . HIS A 1 387 ? -3.905 -12.774 4.327 1.00 87.81 387 HIS A N 1
ATOM 2811 C CA . HIS A 1 387 ? -4.867 -11.997 3.528 1.00 87.81 387 HIS A CA 1
ATOM 2812 C C . HIS A 1 387 ? -6.188 -12.771 3.319 1.00 87.81 387 HIS A C 1
ATOM 2814 O O . HIS A 1 387 ? -6.252 -13.987 3.503 1.00 87.81 387 HIS A O 1
ATOM 2820 N N . GLY A 1 388 ? -7.263 -12.073 2.948 1.00 92.44 388 GLY A N 1
ATOM 2821 C CA . GLY A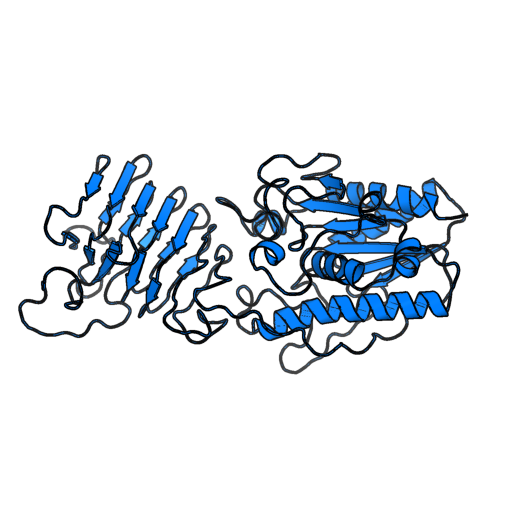 1 388 ? -8.567 -12.685 2.678 1.00 92.44 388 GLY A CA 1
ATOM 2822 C C . GLY A 1 388 ? -9.726 -11.696 2.814 1.00 92.44 388 GLY A C 1
ATOM 2823 O O . GLY A 1 388 ? -9.497 -10.508 3.036 1.00 92.44 388 GLY A O 1
ATOM 2824 N N . PRO A 1 389 ? -10.982 -12.154 2.699 1.00 95.44 389 PRO A N 1
ATOM 2825 C CA . PRO A 1 389 ? -12.132 -11.288 2.925 1.00 95.44 389 PRO A CA 1
ATOM 2826 C C . PRO A 1 389 ? -12.267 -10.934 4.410 1.00 95.44 389 PRO A C 1
ATOM 2828 O O . PRO A 1 389 ? -11.894 -11.721 5.288 1.00 95.44 389 PRO A O 1
ATOM 2831 N N . ILE A 1 390 ? -12.835 -9.760 4.693 1.00 97.44 390 ILE A N 1
ATOM 2832 C CA . ILE A 1 390 ? -13.359 -9.447 6.024 1.00 97.44 390 ILE A CA 1
ATOM 2833 C C . ILE A 1 390 ? -14.476 -10.458 6.342 1.00 97.44 390 ILE A C 1
ATOM 2835 O O . ILE A 1 390 ? -15.343 -10.679 5.491 1.00 97.44 390 ILE A O 1
ATOM 2839 N N . PRO A 1 391 ? -14.483 -11.095 7.531 1.00 97.94 391 PRO A N 1
ATOM 2840 C CA . PRO A 1 391 ? -15.525 -12.052 7.888 1.00 97.94 391 PRO A CA 1
ATOM 2841 C C . PRO A 1 391 ? -16.936 -11.460 7.756 1.00 97.94 391 PRO A C 1
ATOM 2843 O O . PRO A 1 391 ? -17.206 -10.328 8.164 1.00 97.94 391 PRO A O 1
ATOM 2846 N N . SER A 1 392 ? -17.855 -12.232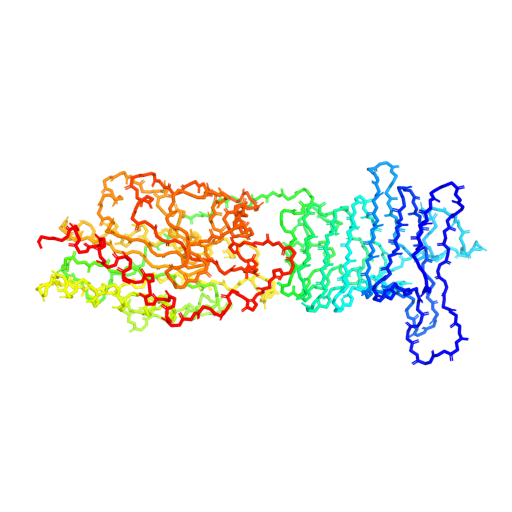 7.176 1.00 97.12 392 SER A N 1
ATOM 2847 C CA . SER A 1 392 ? -19.193 -11.752 6.798 1.00 97.12 392 SER A CA 1
ATOM 2848 C C . SER A 1 392 ? -20.072 -11.337 7.983 1.00 97.12 392 SER A C 1
ATOM 2850 O O . SER A 1 392 ? -21.024 -10.583 7.814 1.00 97.12 392 SER A O 1
ATOM 2852 N N . ASP A 1 393 ? -19.772 -11.833 9.184 1.00 96.94 393 ASP A N 1
ATOM 2853 C CA . ASP A 1 393 ? -20.449 -11.467 10.433 1.00 96.94 393 ASP A CA 1
ATOM 2854 C C . ASP A 1 393 ? -20.063 -10.060 10.934 1.00 96.94 393 ASP A C 1
ATOM 2856 O O . ASP A 1 393 ? -20.758 -9.498 11.784 1.00 96.94 393 ASP A O 1
ATOM 2860 N N . VAL A 1 394 ? -18.996 -9.454 10.402 1.00 97.62 394 VAL A N 1
ATOM 2861 C CA . VAL A 1 394 ? -18.561 -8.088 10.741 1.00 97.62 394 VAL A CA 1
ATOM 2862 C C . VAL A 1 394 ? -18.483 -7.143 9.547 1.00 97.62 394 VAL A C 1
ATOM 2864 O O . VAL A 1 394 ? -18.485 -5.941 9.777 1.00 97.62 394 VAL A O 1
ATOM 2867 N N . SER A 1 395 ? -18.514 -7.622 8.299 1.00 97.25 395 SER A N 1
ATOM 2868 C CA . SER A 1 395 ? -18.385 -6.762 7.108 1.00 97.25 395 SER A CA 1
ATOM 2869 C C . SER A 1 395 ? -19.413 -5.621 7.052 1.00 97.25 395 SER A C 1
ATOM 2871 O O . SER A 1 395 ? -19.058 -4.486 6.743 1.00 97.25 395 SER A O 1
ATOM 2873 N N . GLY A 1 396 ? -20.667 -5.858 7.462 1.00 97.06 396 GLY A N 1
ATOM 2874 C CA . GLY A 1 396 ? -21.701 -4.810 7.558 1.00 97.06 396 GLY A CA 1
ATOM 2875 C C . GLY A 1 396 ? -21.434 -3.734 8.630 1.00 97.06 396 GLY A C 1
ATOM 2876 O O . GLY A 1 396 ? -22.075 -2.675 8.648 1.00 97.06 396 GLY A O 1
ATOM 2877 N N . ARG A 1 397 ? -20.477 -3.995 9.527 1.00 97.75 397 ARG A N 1
ATOM 2878 C CA . ARG A 1 397 ? -20.001 -3.089 10.578 1.00 97.75 397 ARG A CA 1
ATOM 2879 C C . ARG A 1 397 ? -18.638 -2.459 10.254 1.00 97.75 397 ARG A C 1
ATOM 2881 O O . ARG A 1 397 ? -18.145 -1.661 11.050 1.00 97.75 397 ARG A O 1
ATOM 2888 N N . THR A 1 398 ? -18.064 -2.768 9.095 1.00 98.81 398 THR A N 1
ATOM 2889 C CA . THR A 1 398 ? -16.748 -2.288 8.662 1.00 98.81 398 THR A CA 1
ATOM 2890 C C . THR A 1 398 ? -16.891 -1.209 7.589 1.00 98.81 398 THR A C 1
ATOM 2892 O O . THR A 1 398 ? -17.656 -1.364 6.632 1.00 98.81 398 THR A O 1
ATOM 2895 N N . ILE A 1 399 ? -16.148 -0.116 7.761 1.00 98.81 399 ILE A N 1
ATOM 2896 C CA . ILE A 1 399 ? -15.873 0.886 6.732 1.00 98.81 399 ILE A CA 1
ATOM 2897 C C . ILE A 1 399 ? -14.380 0.864 6.411 1.00 98.81 399 ILE A C 1
ATOM 2899 O O . ILE A 1 399 ? -13.546 0.988 7.307 1.00 98.81 399 ILE A O 1
ATOM 2903 N N . SER A 1 400 ? -14.065 0.742 5.129 1.00 98.56 400 SER A N 1
ATOM 2904 C CA . SER A 1 400 ? -12.738 0.988 4.581 1.00 98.56 400 SER A CA 1
ATOM 2905 C C . SER A 1 400 ? -12.757 2.298 3.800 1.00 98.56 400 SER A C 1
ATOM 2907 O O . SER A 1 400 ? -13.741 2.595 3.117 1.00 98.56 400 SER A O 1
ATOM 2909 N N . MET A 1 401 ? -11.679 3.072 3.869 1.00 98.56 401 MET A N 1
ATOM 2910 C CA . MET A 1 401 ? -11.496 4.256 3.032 1.00 98.56 401 MET A CA 1
ATOM 2911 C C . MET A 1 401 ? -10.172 4.171 2.285 1.00 98.56 401 MET A C 1
ATOM 2913 O O . MET A 1 401 ? -9.164 3.760 2.854 1.00 98.56 401 MET A O 1
ATOM 2917 N N . CYS A 1 402 ? -10.194 4.512 1.001 1.00 98.56 402 CYS A N 1
ATOM 2918 C CA . CYS A 1 402 ? -9.021 4.472 0.144 1.00 98.56 402 CYS A CA 1
ATOM 2919 C C . CYS A 1 402 ? -9.120 5.549 -0.933 1.00 98.56 402 CYS A C 1
ATOM 2921 O O . CYS A 1 402 ? -10.047 5.517 -1.743 1.00 98.56 402 CYS A O 1
ATOM 2923 N N . HIS A 1 403 ? -8.170 6.478 -0.975 1.00 97.81 403 HIS A N 1
ATOM 2924 C CA . HIS A 1 403 ? -8.150 7.485 -2.029 1.00 97.81 403 HIS A CA 1
ATOM 2925 C C . HIS A 1 403 ? -7.913 6.874 -3.409 1.00 97.81 403 HIS A C 1
ATOM 2927 O O . HIS A 1 403 ? -7.175 5.900 -3.598 1.00 97.81 403 HIS A O 1
ATOM 2933 N N . GLN A 1 404 ? -8.486 7.519 -4.425 1.00 94.88 404 GLN A N 1
ATOM 2934 C CA . GLN A 1 404 ? -8.066 7.291 -5.799 1.00 94.88 404 GLN A CA 1
ATOM 2935 C C . GLN A 1 404 ? -6.558 7.521 -5.904 1.00 94.88 404 GLN A C 1
ATOM 2937 O O . GLN A 1 404 ? -6.075 8.591 -5.551 1.00 94.88 404 GLN A O 1
ATOM 2942 N N . ARG A 1 405 ? -5.841 6.529 -6.453 1.00 92.62 405 ARG A N 1
ATOM 2943 C CA . ARG A 1 405 ? -4.380 6.573 -6.662 1.00 92.62 405 ARG A CA 1
ATOM 2944 C C . ARG A 1 405 ? -3.551 6.468 -5.373 1.00 92.62 405 ARG A C 1
ATOM 2946 O O . ARG A 1 405 ? -2.349 6.718 -5.417 1.00 92.62 405 ARG A O 1
ATOM 2953 N N . ASP A 1 406 ? -4.136 6.038 -4.259 1.00 95.88 406 ASP A N 1
ATOM 2954 C CA . ASP A 1 406 ? -3.345 5.573 -3.119 1.00 95.88 406 ASP A CA 1
ATOM 2955 C C . ASP A 1 406 ? -2.613 4.270 -3.499 1.00 95.88 406 ASP A C 1
ATOM 2957 O O . ASP A 1 406 ? -3.228 3.254 -3.836 1.00 95.88 406 ASP A O 1
ATOM 2961 N N . ILE A 1 407 ? -1.279 4.312 -3.461 1.00 91.69 407 ILE A N 1
ATOM 2962 C CA . ILE A 1 407 ? -0.403 3.191 -3.834 1.00 91.69 407 ILE A CA 1
ATOM 2963 C C . ILE A 1 407 ? -0.507 1.991 -2.880 1.00 91.69 407 ILE A C 1
ATOM 2965 O O . ILE A 1 407 ? -0.145 0.878 -3.251 1.00 91.69 407 ILE A O 1
ATOM 2969 N N . VAL A 1 408 ? -1.017 2.189 -1.667 1.00 93.88 408 VAL A N 1
ATOM 2970 C CA . VAL A 1 408 ? -1.088 1.167 -0.621 1.00 93.88 408 VAL A CA 1
ATOM 2971 C C . VAL A 1 408 ? -2.393 0.388 -0.704 1.00 93.88 408 VAL A C 1
ATOM 2973 O O . VAL A 1 408 ? -2.370 -0.841 -0.723 1.00 93.88 408 VAL A O 1
ATOM 2976 N N . CYS A 1 409 ? -3.536 1.063 -0.786 1.00 96.44 409 CYS A N 1
ATOM 2977 C CA . CYS A 1 409 ? -4.845 0.399 -0.772 1.00 96.44 409 CYS A CA 1
ATOM 2978 C C . CYS A 1 409 ? -5.466 0.200 -2.165 1.00 96.44 409 CYS A C 1
ATOM 2980 O O . CYS A 1 409 ? -6.405 -0.587 -2.299 1.00 96.44 409 CYS A O 1
ATOM 2982 N N . ALA A 1 410 ? -4.942 0.860 -3.205 1.00 94.75 410 ALA A N 1
ATOM 2983 C CA . ALA A 1 410 ? -5.366 0.678 -4.594 1.00 94.75 410 ALA A CA 1
ATOM 2984 C C . ALA A 1 410 ? -4.218 0.939 -5.605 1.00 94.75 410 ALA A C 1
ATOM 2986 O O . ALA A 1 410 ? -4.354 1.815 -6.471 1.00 94.75 410 ALA A O 1
ATOM 2987 N N . PRO A 1 411 ? -3.092 0.192 -5.534 1.00 91.00 411 PRO A N 1
ATOM 2988 C CA . PRO A 1 411 ? -1.970 0.330 -6.464 1.00 91.00 411 PRO A CA 1
ATOM 2989 C C . PRO A 1 411 ? -2.404 0.189 -7.929 1.00 91.00 411 PRO A C 1
ATOM 2991 O O . PRO A 1 411 ? -3.108 -0.752 -8.307 1.00 91.00 411 PRO A O 1
ATOM 2994 N N . LYS A 1 412 ? -1.975 1.145 -8.760 1.00 90.25 412 LYS A N 1
ATOM 2995 C CA . LYS A 1 412 ? -2.218 1.212 -10.210 1.00 90.25 412 LYS A CA 1
ATOM 2996 C C . LYS A 1 412 ? -1.372 2.320 -10.841 1.00 90.25 412 LYS A C 1
ATOM 2998 O O . LYS A 1 412 ? -0.818 3.155 -10.134 1.00 90.25 412 LYS A O 1
ATOM 3003 N N . TRP A 1 413 ? -1.375 2.413 -12.169 1.00 88.94 413 TRP A N 1
ATOM 3004 C CA . TRP A 1 413 ? -0.827 3.575 -12.877 1.00 88.94 413 TRP A CA 1
ATOM 3005 C C . TRP A 1 413 ? -1.321 4.909 -12.299 1.00 88.94 413 TRP A C 1
ATOM 3007 O O . TRP A 1 413 ? -2.510 5.087 -12.023 1.00 88.94 413 TRP A O 1
ATOM 3017 N N . ASN A 1 414 ? -0.395 5.854 -12.155 1.00 89.12 414 ASN A N 1
ATOM 3018 C CA . ASN A 1 414 ? -0.532 7.140 -11.471 1.00 89.12 414 ASN A CA 1
ATOM 3019 C C . ASN A 1 414 ? -0.740 7.071 -9.951 1.00 89.12 414 ASN A C 1
ATOM 3021 O O . ASN A 1 414 ? -1.006 8.115 -9.350 1.00 89.12 414 ASN A O 1
ATOM 3025 N N . ALA A 1 415 ? -0.629 5.897 -9.320 1.00 91.56 415 ALA A N 1
ATOM 3026 C CA . ALA A 1 415 ? -0.665 5.792 -7.866 1.00 91.56 415 ALA A CA 1
ATOM 3027 C C . ALA A 1 415 ? 0.598 6.366 -7.217 1.00 91.56 415 ALA A C 1
ATOM 3029 O O . ALA A 1 415 ? 1.696 6.236 -7.753 1.00 91.56 415 ALA A O 1
ATOM 3030 N N . ARG A 1 416 ? 0.453 7.042 -6.074 1.00 89.75 416 ARG A N 1
ATOM 3031 C CA . ARG A 1 416 ? 1.570 7.708 -5.386 1.00 89.75 416 ARG A CA 1
ATOM 3032 C C . ARG A 1 416 ? 1.372 7.713 -3.886 1.00 89.75 416 ARG A C 1
ATOM 3034 O O . ARG A 1 416 ? 0.245 7.773 -3.404 1.00 89.75 416 ARG A O 1
ATOM 3041 N N . ILE A 1 417 ? 2.487 7.780 -3.165 1.00 88.19 417 ILE A N 1
ATOM 3042 C CA . ILE A 1 417 ? 2.479 7.909 -1.706 1.00 88.19 417 ILE A CA 1
ATOM 3043 C C . ILE A 1 417 ? 1.792 9.199 -1.230 1.00 88.19 417 ILE A C 1
ATOM 3045 O O . ILE A 1 417 ? 1.159 9.205 -0.187 1.00 88.19 417 ILE A O 1
ATOM 3049 N N . ALA A 1 418 ? 1.803 10.272 -2.029 1.00 91.06 418 ALA A N 1
ATOM 3050 C CA . ALA A 1 418 ? 1.137 11.525 -1.666 1.00 91.06 418 ALA A CA 1
ATOM 3051 C C . ALA A 1 418 ? -0.383 11.374 -1.451 1.00 91.06 418 ALA A C 1
ATOM 3053 O O . ALA A 1 418 ? -0.952 12.120 -0.665 1.00 91.06 418 ALA A O 1
ATOM 3054 N N . PHE A 1 419 ? -1.033 10.416 -2.127 1.00 93.69 419 PHE A N 1
ATOM 3055 C CA . PHE A 1 419 ? -2.455 10.104 -1.915 1.00 93.69 419 PHE A CA 1
ATOM 3056 C C . PHE A 1 419 ? -2.697 9.207 -0.695 1.00 93.69 419 PHE A C 1
ATOM 3058 O O . PHE A 1 419 ? -3.827 9.094 -0.233 1.00 93.69 419 PHE A O 1
ATOM 3065 N N . HIS A 1 420 ? -1.643 8.556 -0.204 1.00 95.12 420 HIS A N 1
ATOM 3066 C CA . HIS A 1 420 ? -1.667 7.782 1.029 1.00 95.12 420 HIS A CA 1
ATOM 3067 C C . HIS A 1 420 ? -1.551 8.685 2.261 1.00 95.12 420 HIS A C 1
ATOM 3069 O O . HIS A 1 420 ? -2.125 8.392 3.296 1.00 95.12 420 HIS A O 1
ATOM 3075 N N . GLU A 1 421 ? -0.833 9.803 2.144 1.00 93.31 421 GLU A N 1
ATOM 3076 C CA . GLU A 1 421 ? -0.509 10.693 3.267 1.00 93.31 421 GLU A CA 1
ATOM 3077 C C . GLU A 1 421 ? -1.452 11.903 3.402 1.00 93.31 421 GLU A C 1
ATOM 3079 O O . GLU A 1 421 ? -1.202 12.782 4.225 1.00 93.31 421 GLU A O 1
ATOM 3084 N N . ASN A 1 422 ? -2.504 12.004 2.582 1.00 95.25 422 ASN A N 1
ATOM 3085 C CA . ASN A 1 422 ? -3.338 13.208 2.484 1.00 95.25 422 ASN A CA 1
ATOM 3086 C C . ASN A 1 422 ? -4.818 13.005 2.848 1.00 95.25 422 ASN A C 1
ATOM 3088 O O . ASN A 1 422 ? -5.658 13.779 2.382 1.00 95.25 422 ASN A O 1
ATOM 3092 N N . TYR A 1 423 ? -5.135 11.997 3.662 1.00 97.94 423 TYR A N 1
ATOM 3093 C CA . TYR A 1 423 ? -6.465 11.847 4.258 1.00 97.94 423 TYR A CA 1
ATOM 3094 C C . TYR A 1 423 ? -6.819 13.075 5.100 1.00 97.94 423 TYR A C 1
ATOM 3096 O O . TYR A 1 423 ? -5.980 13.668 5.781 1.00 97.94 423 TYR A O 1
ATOM 3104 N N . THR A 1 424 ? -8.058 13.529 4.968 1.00 98.25 424 THR A N 1
ATOM 3105 C CA . THR A 1 424 ? -8.512 14.789 5.547 1.00 98.25 424 THR A CA 1
ATOM 3106 C C . THR A 1 424 ? -9.229 14.576 6.872 1.00 98.25 424 THR A C 1
ATOM 3108 O O . THR A 1 424 ? -9.867 13.559 7.129 1.00 98.25 424 THR A O 1
ATOM 3111 N N . TYR A 1 425 ? -9.240 15.625 7.692 1.00 98.38 425 TYR A N 1
ATOM 3112 C CA . TYR A 1 425 ? -10.015 15.635 8.930 1.00 98.38 425 TYR A CA 1
ATOM 3113 C C . TYR A 1 425 ? -11.507 15.317 8.707 1.00 98.38 425 TYR A C 1
ATOM 3115 O O . TYR A 1 425 ? -12.131 14.656 9.533 1.00 98.38 425 TYR A O 1
ATOM 3123 N N . GLU A 1 426 ? -12.102 15.785 7.603 1.00 98.50 426 GLU A N 1
ATOM 3124 C CA . GLU A 1 426 ? -13.512 15.520 7.285 1.00 98.50 426 GLU A CA 1
ATOM 3125 C C . GLU A 1 426 ? -13.765 14.036 6.977 1.00 98.50 426 GLU A C 1
ATOM 3127 O O . GLU A 1 426 ? -14.763 13.465 7.424 1.00 98.50 426 GLU A O 1
ATOM 3132 N N . GLU A 1 427 ? -12.840 13.401 6.262 1.00 98.69 427 GLU A N 1
ATOM 3133 C CA . GLU A 1 427 ? -12.855 11.968 5.967 1.00 98.69 427 GLU A CA 1
ATOM 3134 C C . GLU A 1 427 ? -12.776 11.121 7.235 1.00 98.69 427 GLU A C 1
ATOM 3136 O O . GLU A 1 427 ? -13.631 10.253 7.454 1.00 98.69 427 GLU A O 1
ATOM 3141 N N . ASP A 1 428 ? -11.834 11.442 8.117 1.00 98.69 428 ASP A N 1
ATOM 3142 C CA . ASP A 1 428 ? -11.674 10.776 9.408 1.00 98.69 428 ASP A CA 1
ATOM 3143 C C . ASP A 1 428 ? -12.931 10.907 10.279 1.00 98.69 428 ASP A C 1
ATOM 3145 O O . ASP A 1 428 ? -13.423 9.931 10.861 1.00 98.69 428 ASP A O 1
ATOM 3149 N N . GLN A 1 429 ? -13.506 12.113 10.345 1.00 98.75 429 GLN A N 1
ATOM 3150 C CA . GLN A 1 429 ? -14.761 12.353 11.058 1.00 98.75 429 GLN A CA 1
ATOM 3151 C C . GLN A 1 429 ? -15.900 11.504 10.479 1.00 98.75 429 GLN A C 1
ATOM 3153 O O . GLN A 1 429 ? -16.654 10.884 11.235 1.00 98.75 429 GLN A O 1
ATOM 3158 N N . ALA A 1 430 ? -16.016 11.421 9.151 1.00 98.81 430 ALA A N 1
ATOM 3159 C CA . ALA A 1 430 ? -17.052 10.634 8.490 1.00 98.81 430 ALA A CA 1
ATOM 3160 C C . ALA A 1 430 ? -16.940 9.136 8.820 1.00 98.81 430 ALA A C 1
ATOM 3162 O O . ALA A 1 430 ? -17.949 8.489 9.135 1.00 98.81 430 ALA A O 1
ATOM 3163 N N . MET A 1 431 ? -15.723 8.580 8.806 1.00 98.81 431 MET A N 1
ATOM 3164 C CA . MET A 1 431 ? -15.485 7.193 9.226 1.00 98.81 431 MET A CA 1
ATOM 3165 C C . MET A 1 431 ? -15.862 6.981 10.694 1.00 98.81 431 MET A C 1
ATOM 3167 O O . MET A 1 431 ? -16.516 5.989 11.037 1.00 98.81 431 MET A O 1
ATOM 3171 N N . GLY A 1 432 ? -15.510 7.927 11.566 1.00 98.81 432 GLY A N 1
ATOM 3172 C CA . GLY A 1 432 ? -15.838 7.834 12.981 1.00 98.81 432 GLY A CA 1
ATOM 3173 C C . GLY A 1 432 ? -17.341 7.887 13.258 1.00 98.81 432 GLY A C 1
ATOM 3174 O O . GLY A 1 432 ? -17.845 7.090 14.050 1.00 98.81 432 GLY A O 1
ATOM 3175 N N . VAL A 1 433 ? -18.098 8.724 12.542 1.00 98.81 433 VAL A N 1
ATOM 3176 C CA . VAL A 1 433 ? -19.571 8.762 12.623 1.00 98.81 433 VAL A CA 1
ATOM 3177 C C . VAL A 1 433 ? -20.192 7.436 12.166 1.00 98.81 433 VAL A C 1
ATOM 3179 O O . VAL A 1 433 ? -21.123 6.926 12.809 1.00 98.81 433 VAL A O 1
ATOM 3182 N N . PHE A 1 434 ? -19.673 6.842 11.085 1.00 98.75 434 PHE A N 1
ATOM 3183 C CA . PHE A 1 434 ? -20.122 5.535 10.597 1.00 98.75 434 PHE A CA 1
ATOM 3184 C C . PHE A 1 434 ? -19.955 4.450 11.666 1.00 98.75 434 PHE A C 1
ATOM 3186 O O . PHE A 1 434 ? -20.894 3.683 11.920 1.00 98.75 434 PHE A O 1
ATOM 3193 N N . VAL A 1 435 ? -18.772 4.385 12.285 1.00 98.81 435 VAL A N 1
ATOM 3194 C CA . VAL A 1 435 ? -18.437 3.378 13.299 1.00 98.81 435 VAL A CA 1
ATOM 3195 C C . VAL A 1 435 ? -19.182 3.646 14.604 1.00 98.81 435 VAL A C 1
ATOM 3197 O O . VAL A 1 435 ? -19.790 2.727 15.151 1.00 98.81 435 VAL A O 1
ATOM 3200 N N . GLY A 1 436 ? -19.224 4.895 15.072 1.00 98.69 436 GLY A N 1
ATOM 3201 C CA . GLY A 1 436 ? -19.901 5.285 16.309 1.00 98.69 436 GLY A CA 1
ATOM 3202 C C . GLY A 1 436 ? -21.397 4.984 16.296 1.00 98.69 436 GLY A C 1
ATOM 3203 O O . GLY A 1 436 ? -21.930 4.472 17.279 1.00 98.69 436 GLY A O 1
ATOM 3204 N N . THR A 1 437 ? -22.068 5.182 15.157 1.00 98.50 437 THR A N 1
ATOM 3205 C CA . THR A 1 437 ? -23.493 4.833 15.007 1.00 98.50 437 THR A CA 1
ATOM 3206 C C . THR A 1 437 ? -23.739 3.332 15.205 1.00 98.50 437 THR A C 1
ATOM 3208 O O . THR A 1 437 ? -24.713 2.937 15.844 1.00 98.50 437 THR A O 1
ATOM 3211 N N . ARG A 1 438 ? -22.846 2.480 14.689 1.00 98.06 438 ARG A N 1
ATOM 3212 C CA . ARG A 1 438 ? -22.961 1.016 14.805 1.00 98.06 438 ARG A CA 1
ATOM 3213 C C . ARG A 1 438 ? -22.545 0.515 16.182 1.00 98.06 438 ARG A C 1
ATOM 3215 O O . ARG A 1 438 ? -23.214 -0.350 16.740 1.00 98.06 438 ARG A O 1
ATOM 3222 N N . ALA A 1 439 ? -21.505 1.109 16.763 1.00 98.12 439 ALA A N 1
ATOM 3223 C CA . ALA A 1 439 ? -21.091 0.821 18.128 1.00 98.12 439 ALA A CA 1
ATOM 3224 C C . ALA A 1 439 ? -22.199 1.150 19.134 1.00 98.12 439 ALA A C 1
ATOM 3226 O O . ALA A 1 439 ? -22.516 0.311 19.973 1.00 98.12 439 ALA A O 1
ATOM 3227 N N . ALA A 1 440 ? -22.857 2.306 18.998 1.00 98.00 440 ALA A N 1
ATOM 3228 C CA . ALA A 1 440 ? -23.975 2.700 19.855 1.00 98.00 440 ALA A CA 1
ATOM 3229 C C . ALA A 1 440 ? -25.155 1.714 19.806 1.00 98.00 440 ALA A C 1
ATOM 3231 O O . ALA A 1 440 ? -25.838 1.535 20.813 1.00 98.00 440 ALA A O 1
ATOM 3232 N N . ALA A 1 441 ? -25.381 1.051 18.666 1.00 96.06 441 ALA A N 1
ATOM 3233 C CA . ALA A 1 441 ? -26.447 0.062 18.509 1.00 96.06 441 ALA A CA 1
ATOM 3234 C C . ALA A 1 441 ? -26.197 -1.246 19.287 1.00 96.06 441 ALA A C 1
ATOM 3236 O O . ALA A 1 441 ? -27.154 -1.963 19.570 1.00 96.06 441 ALA A O 1
ATOM 3237 N N . LEU A 1 442 ? -24.943 -1.551 19.650 1.00 92.81 442 LEU A N 1
ATOM 3238 C CA . LEU A 1 442 ? -24.603 -2.683 20.525 1.00 92.81 442 LEU A CA 1
ATOM 3239 C C . LEU A 1 442 ? -24.620 -2.325 22.017 1.00 92.81 442 LEU A C 1
ATOM 3241 O O . LEU A 1 442 ? -24.507 -3.218 22.858 1.00 92.81 442 LEU A O 1
ATOM 3245 N N . LEU A 1 443 ? -24.721 -1.039 22.358 1.00 94.62 443 LEU A N 1
ATOM 3246 C CA . LEU A 1 443 ? -24.759 -0.595 23.747 1.00 94.62 443 LEU A CA 1
ATOM 3247 C C . LEU A 1 443 ? -26.196 -0.628 24.297 1.00 94.62 443 LEU A C 1
ATOM 3249 O O . LEU A 1 443 ? -27.141 -0.331 23.555 1.00 94.62 443 LEU A O 1
ATOM 3253 N N . PRO A 1 444 ? -26.367 -0.955 25.594 1.00 85.06 444 PRO A N 1
ATOM 3254 C CA . PRO A 1 444 ? -27.677 -0.980 26.244 1.00 85.06 444 PRO A CA 1
ATOM 3255 C C . PRO A 1 444 ? -28.405 0.368 26.182 1.00 85.06 444 PRO A C 1
ATOM 3257 O O . PRO A 1 444 ? -27.753 1.434 26.066 1.00 85.06 444 PRO A O 1
#

Sequence (444 aa):
MVEDWRISAEGPTYTVGITTSGSGGDGLSVPSGRSLKLDQGVVLKFHRAYNNYANLHIQGSLVAVGAENAPVVFTTTLDDSVGVDLSGNSPQVPGPSAWGGLYVADGGEAVLRDTTITYAATGLHTSSDGNAEIHGAILNSSSGLVAHGFTDATDVDWGSASGPSPFGTGTSVSGTGAVVFPWRGYVAPPRPPAAPAQPAPADNGCKQLVIYGLRGSGELPQGPNETTLPTFGSDTSGFGLDNLVIAGAIRDRVLELKPSATTKFVAIQYLALPVPYLEPRVSGEEFIDSIWQGVDKLLAAMRAESALCPSSQFALVGYSQGALSINIALRNMDSSERSRIGGIALLADPGKLANPTETLWEGAYTPAVDGVRDKPGAYVALNFAGHGPIPSDVSGRTISMCHQRDIVCAPKWNARIAFHENYTYEEDQAMGVFVGTRAAALLP

Radius of gyration: 25.38 Å; chains: 1; bounding box: 66×37×74 Å

Organism: NCBI:txid402297